Protein AF-0000000080651156 (afdb_homodimer)

Radius of gyration: 24.95 Å; Cα contacts (8 Å, |Δi|>4): 1691; chains: 2; bounding box: 53×76×58 Å

InterPro domains:
  IPR004550 L-asparaginase, type II [cd08964] (4-302)
  IPR006034 Asparaginase/glutaminase-like [PIRSF001220] (2-322)
  IPR006034 Asparaginase/glutaminase-like [PR00139] (4-15)
  IPR006034 Asparaginase/glutaminase-like [PR00139] (80-98)
  IPR006034 Asparaginase/glutaminase-like [PR00139] (255-273)
  IPR006034 Asparaginase/glutaminase-like [PS51732] (1-327)
  IPR006034 Asparaginase/glutaminase-like [PTHR11707] (9-321)
  IPR006034 Asparaginase/glutaminase-like [SM00870] (3-321)
  IPR027473 L-asparaginase, C-terminal [G3DSA:3.40.50.40] (210-325)
  IPR027474 L-asparaginase, N-terminal [PF00710] (5-188)
  IPR036152 Asparaginase/glutaminase-like superfamily [SSF53774] (3-324)
  IPR037152 L-asparaginase, N-terminal domain superfamily [G3DSA:3.40.50.1170] (2-208)
  IPR040919 Asparaginase/glutaminase, C-terminal [PF17763] (216-324)

Sequence (658 aa):
MSLISIGTLGGTIAMVEGGSGGGVVPTLTADALIAAVPQIRNYAQIKAQSLFQLPSPSLKFRHGLEVIGWAENEVKSGADGMVLTQGTDTLEEMAFLLDLLWEHPQPLVLTGAMRSPRAPGADGPANLVAAVLTAASRLSRERGVLVAMNDTIHAARWITKSHALSVQTFVSSDSGPLGYVYEETPVYINTLSRLPKIDRTQFNADVKIGFYESLLDGDAQMLRSMFESGRYDGIVVAGFGAGHVSGDEADIIERYASRIPVVVASRTYGGRTATKTYGFHGSEIDLQTKGAMLAGWLSPRKARLLLWALLAAGKNLEETRANFLLYNPMSLISIGTLGGTIAMVEGGSGGGVVPTLTADALIAAVPQIRNYAQIKAQSLFQLPSPSLKFRHGLEVIGWAENEVKSGADGMVLTQGTDTLEEMAFLLDLLWEHPQPLVLTGAMRSPRAPGADGPANLVAAVLTAASRLSRERGVLVAMNDTIHAARWITKSHALSVQTFVSSDSGPLGYVYEETPVYINTLSRLPKIDRTQFNADVKIGFYESLLDGDAQMLRSMFESGRYDGIVVAGFGAGHVSGDEADIIERYASRIPVVVASRTYGGRTATKTYGFHGSEIDLQTKGAMLAGWLSPRKARLLLWALLAAGKNLEETRANFLLYNP

Foldseek 3Di:
DAEEEEEEAFAQLQWDFDDPVTDTARDHFFVRSCVVQVCLVVQHHYHYGYLHHDAPVPDDVVSLVVVLVVQVVVVVVPGQAYEYEHHPPCQLLSQLLQLQAHDFQQEYEYEYWLHHPPDVPTQSNVQVLLRSLLRRDPVNTQQGYWYGFPFFIAHSQQWDQQDNRDSPRIFRVAQGTQFGQDPSHTDGPHGDHRFDHQDCPQFALQAAEAEEEADDVDDLVVVLCVQVVPRHQEYEYQYADLQFHDLSNLVSCLVPLVPHAYETFHQDSFFFHDQPDDDDRRHNVSSVVSNYHYQGGGHSSSLRSLLNSCVSSPDDSVRCNVRSVRSHD/DAEEEEEEAFAQLQWDFDDPVTDTARDHFFVRSCVVQVCLVVQHHYHYGYLHHDAPVPDDVVSLVVVLVVQVVVVVVPGQAYEYEHHPPCQLLSQLLQLQAHDFQQEYEYEYWLHHPPDVPTQSNVQVLLRSLLRRDPVNTQQGYWYGFPFFIAHSQQWDQQDNRDSPRIFRVAQGTQFGQDPSHTDGPDGDHRFDHQDCPQFALQAAEAEEEADDVDDLVVVLCVQVVPRHQEYEYQYAALQFHDLSNLVSCLVPLVPHAYETFHQDSFFFHDQPDDDDRRHNVSSVVSNYHYQGGGGSSSLRSLLNSCVSSPDDSVRCNVRSVRSHD

Secondary structure (DSSP, 8-state):
--EEEEEE--SGGGEEE--TTSSEEE---HHHHHHH-GGGGGTSEEEEEE-----GGG--HHHHHHHHHHHHHHHHTT-SEEEEE--GGGHHHHHHHHHHH--SSS-EEEE--SS-TTSTT--HHHHHHHHHHHHH-GGGTTS-EEEEETTEEEETTT-EE-BSS-TT-EE-TTT--SEEEETTEEEES---PPPPPPP-TT--TT--EEEEE--TT--HHHHHHHHHHS--SEEEEEESTTS---HHHHHHHHHHTTTS-EEEEE-SSB----SSSB-STTSHHHHHHTTPEE-TTS-HHHHHHHHHHHHHTT--HHHHHHHHGGG--/--EEEEEE--SGGGEEE--TTSSEEE---HHHHHHH-GGGGGTSEEEEEE-----GGG--HHHHHHHHHHHHHHHHTT-SEEEEE--GGGHHHHHHHHHHH--SSS-EEEE--SS-TTSTT--HHHHHHHHHHHHH-GGGTTS-EEEEETTEEEETTT-EE-BSS-TT-EE-TTT--SEEEETTEEEE----PPPPPPP-TT--TT--EEEEE--TT--HHHHHHHHHHS--SEEEEEESTTS---HHHHHHHHHHTTTS-EEEEE-SSB----SSSB-STTSHHHHHHTTPEE-TTS-HHHHHHHHHHHHHTT--HHHHHHHHGGG--

pLDDT: mean 94.2, std 6.29, range [57.88, 98.88]

Nearest PDB structures (foldseek):
  7c8x-assembly1_A  TM=9.292E-01  e=4.794E-34  Bacillus paralicheniformis
  7c8q-assembly1_B  TM=9.245E-01  e=1.829E-33  Bacillus paralicheniformis
  8h46-assembly1_B-2  TM=9.213E-01  e=2.077E-33  Bacillus paralicheniformis
  3nxk-assembly2_E  TM=9.253E-01  e=6.976E-33  Campylobacter jejuni subsp. jejuni NCTC 11168 = ATCC 700819
  3nxk-assembly2_G  TM=9.015E-01  e=4.758E-33  Campylobacter jejuni subsp. jejuni NCTC 11168 = ATCC 700819

Organism: NCBI:txid520456

Structure (mmCIF, N/CA/C/O backbone):
data_AF-0000000080651156-model_v1
#
loop_
_entity.id
_entity.type
_entity.pdbx_description
1 polymer L-asparaginase
#
loop_
_atom_site.group_PDB
_atom_site.id
_atom_site.type_symbol
_atom_site.label_atom_id
_atom_site.label_alt_id
_atom_site.label_comp_id
_atom_site.label_asym_id
_atom_site.label_entity_id
_atom_site.label_seq_id
_atom_site.pdbx_PDB_ins_code
_atom_site.Cartn_x
_atom_site.Cartn_y
_atom_site.Cartn_z
_atom_site.occupancy
_atom_site.B_iso_or_equiv
_atom_site.auth_seq_id
_atom_site.auth_comp_id
_atom_site.auth_asym_id
_atom_site.auth_atom_id
_atom_site.pdbx_PDB_model_num
ATOM 1 N N . MET A 1 1 ? -1.073 -28.469 -33.062 1 89 1 MET A N 1
ATOM 2 C CA . MET A 1 1 ? -1.684 -27.578 -32.094 1 89 1 MET A CA 1
ATOM 3 C C . MET A 1 1 ? -0.956 -27.656 -30.75 1 89 1 MET A C 1
ATOM 5 O O . MET A 1 1 ? -0.573 -28.734 -30.312 1 89 1 MET A O 1
ATOM 9 N N . SER A 1 2 ? -0.668 -26.5 -30.094 1 94.31 2 SER A N 1
ATOM 10 C CA . SER A 1 2 ? 0.081 -26.484 -28.844 1 94.31 2 SER A CA 1
ATOM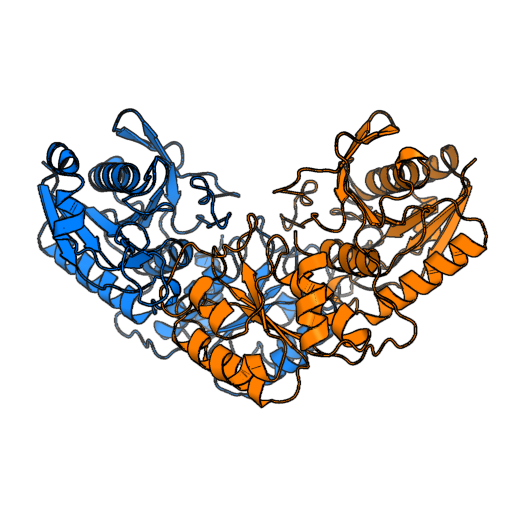 11 C C . SER A 1 2 ? -0.685 -27.172 -27.734 1 94.31 2 SER A C 1
ATOM 13 O O . SER A 1 2 ? -1.916 -27.125 -27.688 1 94.31 2 SER A O 1
ATOM 15 N N . LEU A 1 3 ? 0.022 -27.906 -26.938 1 98.06 3 LEU A N 1
ATOM 16 C CA . LEU A 1 3 ? -0.551 -28.5 -25.734 1 98.06 3 LEU A CA 1
ATOM 17 C C . LEU A 1 3 ? -0.445 -27.531 -24.562 1 98.06 3 LEU A C 1
ATOM 19 O O . LEU A 1 3 ? 0.658 -27.156 -24.156 1 98.06 3 LEU A O 1
ATOM 23 N N . ILE A 1 4 ? -1.581 -27.188 -24.031 1 98.38 4 ILE A N 1
ATOM 24 C CA . ILE A 1 4 ? -1.633 -26.266 -22.891 1 98.38 4 ILE A CA 1
ATOM 25 C C . ILE A 1 4 ? -2.236 -26.984 -21.688 1 98.38 4 ILE A C 1
ATOM 27 O O . ILE A 1 4 ? -3.326 -27.562 -21.781 1 98.38 4 ILE A O 1
ATOM 31 N N . SER A 1 5 ? -1.522 -27 -20.609 1 98.38 5 SER A N 1
ATOM 32 C CA . SER A 1 5 ? -2.023 -27.547 -19.344 1 98.38 5 SER A CA 1
ATOM 33 C C . SER A 1 5 ? -2.604 -26.453 -18.469 1 98.38 5 SER A C 1
ATOM 35 O O . SER A 1 5 ? -1.951 -25.438 -18.219 1 98.38 5 SER A O 1
ATOM 37 N N . ILE A 1 6 ? -3.826 -26.656 -17.984 1 98 6 ILE A N 1
ATOM 38 C CA . ILE A 1 6 ? -4.508 -25.688 -17.125 1 98 6 ILE A CA 1
ATOM 39 C C . ILE A 1 6 ? -4.633 -26.25 -15.711 1 98 6 ILE A C 1
ATOM 41 O O . ILE A 1 6 ? -5.16 -27.344 -15.516 1 98 6 ILE A O 1
ATOM 45 N N . GLY A 1 7 ? -4.023 -25.547 -14.75 1 97.88 7 GLY A N 1
ATOM 46 C CA . GLY A 1 7 ? -4.227 -25.828 -13.336 1 97.88 7 GLY A CA 1
ATOM 47 C C . GLY A 1 7 ? -5.105 -24.797 -12.648 1 97.88 7 GLY A C 1
ATOM 48 O O . GLY A 1 7 ? -5.004 -23.594 -12.93 1 97.88 7 GLY A O 1
ATOM 49 N N . THR A 1 8 ? -5.949 -25.266 -11.734 1 96.5 8 THR A N 1
ATOM 50 C CA . THR A 1 8 ? -6.852 -24.344 -11.047 1 96.5 8 THR A CA 1
ATOM 51 C C . THR A 1 8 ? -6.594 -24.359 -9.547 1 96.5 8 THR A C 1
ATOM 53 O O . THR A 1 8 ? -6.34 -25.406 -8.961 1 96.5 8 THR A O 1
ATOM 56 N N . LEU A 1 9 ? -6.586 -23.156 -8.938 1 95.88 9 LEU A N 1
ATOM 57 C CA . LEU A 1 9 ? -6.402 -23.031 -7.492 1 95.88 9 LEU A CA 1
ATOM 58 C C . LEU A 1 9 ? -7.676 -22.516 -6.828 1 95.88 9 LEU A C 1
ATOM 60 O O . LEU A 1 9 ? -7.766 -22.469 -5.598 1 95.88 9 LEU A O 1
ATOM 64 N N . GLY A 1 10 ? -8.672 -22.125 -7.562 1 92.25 10 GLY A N 1
ATOM 65 C CA . GLY A 1 10 ? -9.891 -21.5 -7.086 1 92.25 10 GLY A CA 1
ATOM 66 C C . GLY A 1 10 ? -10.086 -20.094 -7.629 1 92.25 10 GLY A C 1
ATOM 67 O O . GLY A 1 10 ? -9.891 -19.844 -8.82 1 92.25 10 GLY A O 1
ATOM 68 N N . GLY A 1 11 ? -10.648 -19.234 -6.699 1 85.69 11 GLY A N 1
ATOM 69 C CA . GLY A 1 11 ? -10.828 -17.844 -7.062 1 85.69 11 GLY A CA 1
ATOM 70 C C . GLY A 1 11 ? -12.188 -17.547 -7.672 1 85.69 11 GLY A C 1
ATOM 71 O O . GLY A 1 11 ? -12.961 -18.469 -7.934 1 85.69 11 GLY A O 1
ATOM 72 N N . THR A 1 12 ? -12.383 -16.281 -7.941 1 84.75 12 THR A N 1
ATOM 73 C CA . THR A 1 12 ? -13.664 -15.781 -8.445 1 84.75 12 THR A CA 1
ATOM 74 C C . THR A 1 12 ? -14.047 -16.5 -9.742 1 84.75 12 THR A C 1
ATOM 76 O O . THR A 1 12 ? -15.227 -16.781 -9.969 1 84.75 12 THR A O 1
ATOM 79 N N . ILE A 1 13 ? -13.102 -16.781 -10.547 1 85.25 13 ILE A N 1
ATOM 80 C CA . ILE A 1 13 ? -13.32 -17.406 -11.852 1 85.25 13 ILE A CA 1
ATOM 81 C C . ILE A 1 13 ? -13.969 -18.781 -11.664 1 85.25 13 ILE A C 1
ATOM 83 O O . ILE A 1 13 ? -14.609 -19.297 -12.578 1 85.25 13 ILE A O 1
ATOM 87 N N . ALA A 1 14 ? -13.836 -19.297 -10.469 1 81.81 14 ALA A N 1
ATOM 88 C CA . ALA A 1 14 ? -14.352 -20.625 -10.172 1 81.81 14 ALA A CA 1
ATOM 89 C C . ALA A 1 14 ? -15.445 -20.562 -9.109 1 81.81 14 ALA A C 1
ATOM 91 O O . ALA A 1 14 ? -15.773 -21.578 -8.484 1 81.81 14 ALA A O 1
ATOM 92 N N . MET A 1 15 ? -15.961 -19.375 -8.836 1 82.5 15 MET A N 1
ATOM 93 C CA . MET A 1 15 ? -16.875 -19.234 -7.715 1 82.5 15 MET A CA 1
ATOM 94 C C . MET A 1 15 ? -18.328 -19.312 -8.18 1 82.5 15 MET A C 1
ATOM 96 O O . MET A 1 15 ? -18.672 -18.797 -9.25 1 82.5 15 MET A O 1
ATOM 100 N N . VAL A 1 16 ? -19.141 -19.984 -7.426 1 79.25 16 VAL A N 1
ATOM 101 C CA . VAL A 1 16 ? -20.578 -20.078 -7.645 1 79.25 16 VAL A CA 1
ATOM 102 C C . VAL A 1 16 ? -21.328 -19.688 -6.371 1 79.25 16 VAL A C 1
ATOM 104 O O . VAL A 1 16 ? -20.734 -19.641 -5.289 1 79.25 16 VAL A O 1
ATOM 107 N N . GLU A 1 17 ? -22.625 -19.344 -6.621 1 77.12 17 GLU A N 1
ATOM 108 C CA . GLU A 1 17 ? -23.453 -18.969 -5.48 1 77.12 17 GLU A CA 1
ATOM 109 C C . GLU A 1 17 ? -23.562 -20.094 -4.465 1 77.12 17 GLU A C 1
ATOM 111 O O . GLU A 1 17 ? -23.656 -21.266 -4.844 1 77.12 17 GLU A O 1
ATOM 116 N N . GLY A 1 18 ? -23.344 -20.125 -3.152 1 69 18 GLY A N 1
ATOM 117 C CA . GLY A 1 18 ? -23.578 -21.312 -2.334 1 69 18 GLY A CA 1
ATOM 118 C C . GLY A 1 18 ? -23.203 -21.109 -0.876 1 69 18 GLY A C 1
ATOM 119 O O . GLY A 1 18 ? -23.438 -21.984 -0.042 1 69 18 GLY A O 1
ATOM 120 N N . GLY A 1 19 ? -22.688 -19.953 -0.387 1 58.31 19 GLY A N 1
ATOM 121 C CA . GLY A 1 19 ? -22.25 -19.984 0.997 1 58.31 19 GLY A CA 1
ATOM 122 C C . GLY A 1 19 ? -23.359 -19.734 1.989 1 58.31 19 GLY A C 1
ATOM 123 O O . GLY A 1 19 ? -24.406 -19.172 1.635 1 58.31 19 GLY A O 1
ATOM 124 N N . SER A 1 20 ? -23.562 -20.656 3.023 1 58.69 20 SER A N 1
ATOM 125 C CA . SER A 1 20 ? -24.578 -20.484 4.055 1 58.69 20 SER A CA 1
ATOM 126 C C . SER A 1 20 ? -24.812 -19.016 4.352 1 58.69 20 SER A C 1
ATOM 128 O O . SER A 1 20 ? -25.938 -18.594 4.625 1 58.69 20 SER A O 1
ATOM 130 N N . GLY A 1 21 ? -23.797 -18.203 4.266 1 6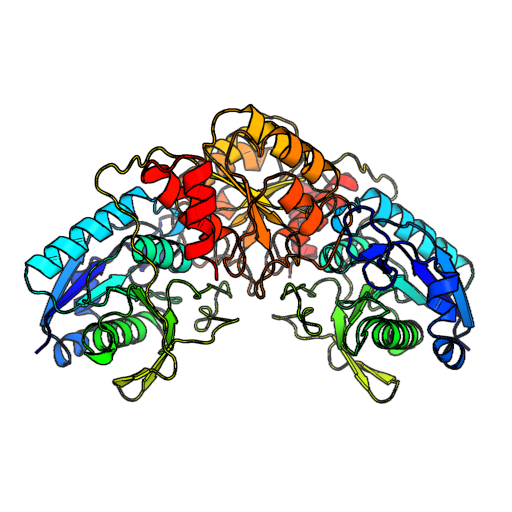1.34 21 GLY A N 1
ATOM 131 C CA . GLY A 1 21 ? -23.938 -16.797 4.641 1 61.34 21 GLY A CA 1
ATOM 132 C C . GLY A 1 21 ? -24.234 -15.891 3.463 1 61.34 21 GLY A C 1
ATOM 133 O O . GLY A 1 21 ? -24.297 -14.672 3.617 1 61.34 21 GLY A O 1
ATOM 134 N N . GLY A 1 22 ? -24.453 -16.625 2.283 1 72.69 22 GLY A N 1
ATOM 135 C CA . GLY A 1 22 ? -24.672 -15.836 1.081 1 72.69 22 GLY A CA 1
ATOM 136 C C . GLY A 1 22 ? -23.391 -15.438 0.381 1 72.69 22 GLY A C 1
ATOM 137 O O . GLY A 1 22 ? -22.297 -15.703 0.884 1 72.69 22 GLY A O 1
ATOM 138 N N . GLY A 1 23 ? -23.375 -15.094 -0.783 1 81.38 23 GLY A N 1
ATOM 139 C CA . GLY A 1 23 ? -22.234 -14.695 -1.595 1 81.38 23 GLY A CA 1
ATOM 140 C C . GLY A 1 23 ? -21.656 -15.836 -2.412 1 81.38 23 GLY A C 1
ATOM 141 O O . GLY A 1 23 ? -22.188 -16.938 -2.408 1 81.38 23 GLY A O 1
ATOM 142 N N . VAL A 1 24 ? -20.625 -15.586 -3.146 1 82.31 24 VAL A N 1
ATOM 143 C CA . VAL A 1 24 ? -20.016 -16.594 -4.008 1 82.31 24 VAL A CA 1
ATOM 144 C C . VAL A 1 24 ? -18.859 -17.266 -3.285 1 82.31 24 VAL A C 1
ATOM 146 O O . VAL A 1 24 ? -18.172 -16.625 -2.486 1 82.31 24 VAL A O 1
ATOM 149 N N . VAL A 1 25 ? -18.672 -18.562 -3.482 1 81.06 25 VAL A N 1
ATOM 150 C CA . VAL A 1 25 ? -17.594 -19.359 -2.922 1 81.06 25 VAL A CA 1
ATOM 151 C C . VAL A 1 25 ? -16.922 -20.172 -4.031 1 81.06 25 VAL A C 1
ATOM 153 O O . VAL A 1 25 ? -17.578 -20.578 -4.992 1 81.06 25 VAL A O 1
ATOM 156 N N . PRO A 1 26 ? -15.641 -20.422 -3.891 1 78.69 26 PRO A N 1
ATOM 157 C CA . PRO A 1 26 ? -14.938 -21.172 -4.938 1 78.69 26 PRO A CA 1
ATOM 158 C C . PRO A 1 26 ? -15.281 -22.656 -4.941 1 78.69 26 PRO A C 1
ATOM 160 O O . PRO A 1 26 ? -14.797 -23.406 -4.094 1 78.69 26 PRO A O 1
ATOM 163 N N . THR A 1 27 ? -16.078 -23.188 -6.055 1 80.12 27 THR A N 1
ATOM 164 C CA . THR A 1 27 ? -16.5 -24.578 -6 1 80.12 27 THR A CA 1
ATOM 165 C C . THR A 1 27 ? -16.359 -25.234 -7.371 1 80.12 27 THR A C 1
ATOM 167 O O . THR A 1 27 ? -16.422 -26.469 -7.484 1 80.12 27 THR A O 1
ATOM 170 N N . LEU A 1 28 ? -16.031 -24.438 -8.398 1 82.56 28 LEU A N 1
ATOM 171 C CA . LEU A 1 28 ? -15.938 -25.047 -9.727 1 82.56 28 LEU A CA 1
ATOM 172 C C . LEU A 1 28 ? -14.617 -25.781 -9.898 1 82.56 28 LEU A C 1
ATOM 174 O O . LEU A 1 28 ? -13.562 -25.281 -9.508 1 82.56 28 LEU A O 1
ATOM 178 N N . THR A 1 29 ? -14.695 -26.953 -10.469 1 85.88 29 THR A N 1
ATOM 179 C CA . THR A 1 29 ? -13.5 -27.719 -10.82 1 85.88 29 THR A CA 1
ATOM 180 C C . THR A 1 29 ? -12.898 -27.219 -12.125 1 85.88 29 THR A C 1
ATOM 182 O O . THR A 1 29 ? -13.516 -26.422 -12.828 1 85.88 29 THR A O 1
ATOM 185 N N . ALA A 1 30 ? -11.734 -27.734 -12.391 1 89.81 30 ALA A N 1
ATOM 186 C CA . ALA A 1 30 ? -11.07 -27.375 -13.641 1 89.81 30 ALA A CA 1
ATOM 187 C C . ALA A 1 30 ? -11.898 -27.812 -14.844 1 89.81 30 ALA A C 1
ATOM 189 O O . ALA A 1 30 ? -12.062 -27.047 -15.797 1 89.81 30 ALA A O 1
ATOM 190 N N . ASP A 1 31 ? -12.469 -28.969 -14.789 1 88.44 31 ASP A N 1
ATOM 191 C CA . ASP A 1 31 ? -13.266 -29.469 -15.898 1 88.44 31 ASP A CA 1
ATOM 192 C C . ASP A 1 31 ? -14.492 -28.594 -16.141 1 88.44 31 ASP A C 1
ATOM 194 O O . ASP A 1 31 ? -14.844 -28.312 -17.281 1 88.44 31 ASP A O 1
ATOM 198 N N . ALA A 1 32 ? -15.094 -28.188 -15.055 1 87.75 32 ALA A N 1
ATOM 199 C CA . ALA A 1 32 ? -16.266 -27.328 -15.172 1 87.75 32 ALA A CA 1
ATOM 200 C C . ALA A 1 32 ? -15.906 -25.969 -15.766 1 87.75 32 ALA A C 1
ATOM 202 O O . ALA A 1 32 ? -16.656 -25.406 -16.562 1 87.75 32 ALA A O 1
ATOM 203 N N . LEU A 1 33 ? -14.789 -25.484 -15.344 1 88 33 LEU A N 1
ATOM 204 C CA . LEU A 1 33 ? -14.305 -24.203 -15.859 1 88 33 LEU A CA 1
ATOM 205 C C . LEU A 1 33 ? -14.055 -24.281 -17.359 1 88 33 LEU A C 1
ATOM 207 O O . LEU A 1 33 ? -14.469 -23.406 -18.109 1 88 33 LEU A O 1
ATOM 211 N N . ILE A 1 34 ? -13.461 -25.344 -17.828 1 89.69 34 ILE A N 1
ATOM 212 C CA . ILE A 1 34 ? -13.141 -25.531 -19.234 1 89.69 34 ILE A CA 1
ATOM 213 C C . ILE A 1 34 ? -14.43 -25.734 -20.031 1 89.69 34 ILE A C 1
ATOM 215 O O . ILE A 1 34 ? -14.57 -25.203 -21.141 1 89.69 34 ILE A O 1
ATOM 219 N N . ALA A 1 35 ? -15.312 -26.453 -19.438 1 89 35 ALA A N 1
ATOM 220 C CA . ALA A 1 35 ? -16.594 -26.703 -20.109 1 89 35 ALA A CA 1
ATOM 221 C C . ALA A 1 35 ? -17.359 -25.406 -20.328 1 89 35 ALA A C 1
ATOM 223 O O . ALA A 1 35 ? -18.109 -25.281 -21.297 1 89 35 ALA A O 1
ATOM 224 N N . ALA A 1 36 ? -17.078 -24.5 -19.453 1 87.06 36 ALA A N 1
ATOM 225 C CA . ALA A 1 36 ? -17.797 -23.234 -19.531 1 87.06 36 ALA A CA 1
ATOM 226 C C . ALA A 1 36 ? -17.203 -22.328 -20.609 1 87.06 36 ALA A C 1
ATOM 228 O O . ALA A 1 36 ? -17.812 -21.344 -21.016 1 87.06 36 ALA A O 1
ATOM 229 N N . VAL A 1 37 ? -16.016 -22.641 -21.031 1 92.38 37 VAL A N 1
ATOM 230 C CA . VAL A 1 37 ? -15.344 -21.844 -22.062 1 92.38 37 VAL A CA 1
ATOM 231 C C . VAL A 1 37 ? -14.805 -22.766 -23.156 1 92.38 37 VAL A C 1
ATOM 233 O O . VAL A 1 37 ? -13.602 -22.797 -23.422 1 92.38 37 VAL A O 1
ATOM 236 N N . PRO A 1 38 ? -15.602 -23.438 -23.875 1 89.69 38 PRO A N 1
ATOM 237 C CA . PRO A 1 38 ? -15.156 -24.453 -24.844 1 89.69 38 PRO A CA 1
ATOM 238 C C . PRO A 1 38 ? -14.328 -23.875 -25.984 1 89.69 38 PRO A C 1
ATOM 240 O O . PRO A 1 38 ? -13.57 -24.594 -26.625 1 89.69 38 PRO A O 1
ATOM 243 N N . GLN A 1 39 ? -14.445 -22.594 -26.203 1 90.69 39 GLN A N 1
ATOM 244 C CA . GLN A 1 39 ? -13.758 -21.938 -27.297 1 90.69 39 GLN A CA 1
ATOM 245 C C . GLN A 1 39 ? -12.242 -22.078 -27.172 1 90.69 39 GLN A C 1
ATOM 247 O O . GLN A 1 39 ? -11.516 -21.984 -28.172 1 90.69 39 GLN A O 1
ATOM 252 N N . ILE A 1 40 ? -11.805 -22.406 -25.953 1 93 40 ILE A N 1
ATOM 253 C CA . ILE A 1 40 ? -10.359 -22.484 -25.781 1 93 40 ILE A CA 1
ATOM 254 C C . ILE A 1 40 ? -9.805 -23.672 -26.547 1 93 40 ILE A C 1
ATOM 256 O O . ILE A 1 40 ? -8.625 -23.703 -26.906 1 93 40 ILE A O 1
ATOM 260 N N . ARG A 1 41 ? -10.57 -24.641 -26.906 1 93.19 41 ARG A N 1
ATOM 261 C CA . ARG A 1 41 ? -10.141 -25.844 -27.625 1 93.19 41 ARG A CA 1
ATOM 262 C C . ARG A 1 41 ? -9.898 -25.547 -29.094 1 93.19 41 ARG A C 1
ATOM 264 O O . ARG A 1 41 ? -9.273 -26.344 -29.797 1 93.19 41 ARG A O 1
ATOM 271 N N . ASN A 1 42 ? -10.375 -24.391 -29.531 1 92.81 42 ASN A N 1
ATOM 272 C CA . ASN A 1 42 ? -10.086 -23.938 -30.906 1 92.81 42 ASN A CA 1
ATOM 273 C C . ASN A 1 42 ? -8.641 -23.469 -31.047 1 92.81 42 ASN A C 1
ATOM 275 O O . ASN A 1 42 ? -8.117 -23.375 -32.156 1 92.81 42 ASN A O 1
ATOM 279 N N . TYR A 1 43 ? -8.016 -23.25 -29.891 1 93.06 43 TYR A N 1
ATOM 280 C CA . TYR A 1 43 ? -6.719 -22.578 -29.953 1 93.06 43 TYR A CA 1
ATOM 281 C C . TYR A 1 43 ? -5.598 -23.516 -29.516 1 93.06 43 TYR A C 1
ATOM 283 O O . TYR A 1 43 ? -4.434 -23.297 -29.844 1 93.06 43 TYR A O 1
ATOM 291 N N . ALA A 1 44 ? -5.988 -24.547 -28.75 1 95.94 44 ALA A N 1
ATOM 292 C CA . ALA A 1 44 ? -4.965 -25.438 -28.188 1 95.94 44 ALA A CA 1
ATOM 293 C C . ALA A 1 44 ? -5.574 -26.766 -27.734 1 95.94 44 ALA A C 1
ATOM 295 O O . ALA A 1 44 ? -6.789 -26.859 -27.531 1 95.94 44 ALA A O 1
ATOM 296 N N . GLN A 1 45 ? -4.73 -27.812 -27.703 1 97.06 45 GLN A N 1
ATOM 297 C CA . GLN A 1 45 ? -5.082 -29 -26.922 1 97.06 45 GLN A CA 1
ATOM 298 C C . GLN A 1 45 ? -5.004 -28.719 -25.422 1 97.06 45 GLN A C 1
ATOM 300 O O . GLN A 1 45 ? -3.992 -28.219 -24.938 1 97.06 45 GLN A O 1
ATOM 305 N N . ILE A 1 46 ? -6.066 -29.078 -24.766 1 97.06 46 ILE A N 1
ATOM 306 C CA . ILE A 1 46 ? -6.16 -28.656 -23.375 1 97.06 46 ILE A CA 1
ATOM 307 C C . ILE A 1 46 ? -6.117 -29.875 -22.453 1 97.06 46 ILE A C 1
ATOM 309 O O . ILE A 1 46 ? -6.832 -30.844 -22.688 1 97.06 46 ILE A O 1
ATOM 313 N N . LYS A 1 47 ? -5.273 -29.844 -21.5 1 96.31 47 LYS A N 1
ATOM 314 C CA . LYS A 1 47 ? -5.281 -30.703 -20.312 1 96.31 47 LYS A CA 1
ATOM 315 C C . LYS A 1 47 ? -5.57 -29.875 -19.047 1 96.31 47 LYS A C 1
ATOM 317 O O . LYS A 1 47 ? -4.961 -28.828 -18.828 1 96.31 47 LYS A O 1
ATOM 322 N N . ALA A 1 48 ? -6.516 -30.344 -18.281 1 95.44 48 ALA A N 1
ATOM 323 C CA . ALA A 1 48 ? -6.914 -29.562 -17.109 1 95.44 48 ALA A CA 1
ATOM 324 C C . ALA A 1 48 ? -6.789 -30.375 -15.828 1 95.44 48 ALA A C 1
ATOM 326 O O . ALA A 1 48 ? -7.02 -31.594 -15.836 1 95.44 48 ALA A O 1
ATOM 327 N N . GLN A 1 49 ? -6.402 -29.75 -14.75 1 96.38 49 GLN A N 1
ATOM 328 C CA . GLN A 1 49 ? -6.301 -30.375 -13.438 1 96.38 49 GLN A CA 1
ATOM 329 C C . GLN A 1 49 ? -6.66 -29.391 -12.328 1 96.38 49 GLN A C 1
ATOM 331 O O . GLN A 1 49 ? -6.203 -28.25 -12.336 1 96.38 49 GLN A O 1
ATOM 336 N N . SER A 1 50 ? -7.512 -29.812 -11.398 1 96.25 50 SER A N 1
ATOM 337 C CA . SER A 1 50 ? -7.762 -29.047 -10.18 1 96.25 50 SER A CA 1
ATOM 338 C C . SER A 1 50 ? -6.676 -29.297 -9.141 1 96.25 50 SER A C 1
ATOM 340 O O . SER A 1 50 ? -6.578 -30.406 -8.594 1 96.25 50 SER A O 1
ATOM 342 N N . LEU A 1 51 ? -5.895 -28.281 -8.898 1 96.94 51 LEU A N 1
ATOM 343 C CA . LEU A 1 51 ? -4.809 -28.453 -7.938 1 96.94 51 LEU A CA 1
ATOM 344 C C . LEU A 1 51 ? -5.293 -28.172 -6.52 1 96.94 51 LEU A C 1
ATOM 346 O O . LEU A 1 51 ? -5.027 -28.953 -5.602 1 96.94 51 LEU A O 1
ATOM 350 N N . PHE A 1 52 ? -5.953 -27 -6.367 1 93.75 52 PHE A N 1
ATOM 351 C CA . PHE A 1 52 ? -6.562 -26.594 -5.105 1 93.75 52 PHE A CA 1
ATOM 352 C C . PHE A 1 52 ? -7.906 -25.922 -5.348 1 93.75 52 PHE A C 1
ATOM 354 O O . PHE A 1 52 ? -8.266 -25.641 -6.492 1 93.75 52 PHE A O 1
ATOM 361 N N . GLN A 1 53 ? -8.672 -25.797 -4.34 1 91.75 53 GLN A N 1
ATOM 362 C CA . GLN A 1 53 ? -9.93 -25.062 -4.332 1 91.75 53 GLN A CA 1
ATOM 363 C C . GLN A 1 53 ? -10.039 -24.172 -3.096 1 91.75 53 GLN A C 1
ATOM 365 O O . GLN A 1 53 ? -10.883 -24.391 -2.23 1 91.75 53 GLN A O 1
ATOM 370 N N . LEU A 1 54 ? -9.203 -23.141 -3.148 1 93.56 54 LEU A N 1
ATOM 371 C CA . LEU A 1 54 ? -9.078 -22.266 -1.984 1 93.56 54 LEU A CA 1
ATOM 372 C C . LEU A 1 54 ? -9.312 -20.812 -2.365 1 93.56 54 LEU A C 1
ATOM 374 O O . LEU A 1 54 ? -8.953 -20.391 -3.465 1 93.56 54 LEU A O 1
ATOM 378 N N . PRO A 1 55 ? -9.945 -20.047 -1.424 1 94.06 55 PRO A N 1
ATOM 379 C CA . PRO A 1 55 ? -9.82 -18.609 -1.608 1 94.06 55 PRO A CA 1
ATOM 380 C C . PRO A 1 55 ? -8.367 -18.141 -1.626 1 94.06 55 PRO A C 1
ATOM 382 O O . PRO A 1 55 ? -7.539 -18.641 -0.868 1 94.06 55 PRO A O 1
ATOM 385 N N . SER A 1 56 ? -8.055 -17.25 -2.557 1 96.12 56 SER A N 1
ATOM 386 C CA . SER A 1 56 ? -6.66 -16.875 -2.76 1 96.12 56 SER A CA 1
ATOM 387 C C . SER A 1 56 ? -6.059 -16.281 -1.487 1 96.12 56 SER A C 1
ATOM 389 O O . SER A 1 56 ? -4.859 -16.422 -1.238 1 96.12 56 SER A O 1
ATOM 391 N N . PRO A 1 57 ? -6.84 -15.57 -0.579 1 96.88 57 PRO A N 1
ATOM 392 C CA . PRO A 1 57 ? -6.25 -15.094 0.674 1 96.88 57 PRO A CA 1
ATOM 393 C C . PRO A 1 57 ? -5.719 -16.234 1.547 1 96.88 57 PRO A C 1
ATOM 395 O O . PRO A 1 57 ? -4.93 -15.992 2.465 1 96.88 57 PRO A O 1
ATOM 398 N N . SER A 1 58 ? -6.133 -17.438 1.307 1 96.81 58 SER A N 1
ATOM 399 C CA . SER A 1 58 ? -5.73 -18.562 2.148 1 96.81 58 SER A CA 1
ATOM 400 C C . SER A 1 58 ? -4.668 -19.406 1.465 1 96.81 58 SER A C 1
ATOM 402 O O . SER A 1 58 ? -4.293 -20.469 1.973 1 96.81 58 SER A O 1
ATOM 404 N N . LEU A 1 59 ? -4.188 -19 0.303 1 97.44 59 LEU A N 1
ATOM 405 C CA . LEU A 1 59 ? -3.062 -19.672 -0.342 1 97.44 59 LEU A CA 1
ATOM 406 C C . LEU A 1 59 ? -1.774 -19.438 0.44 1 97.44 59 LEU A C 1
ATOM 408 O O . LEU A 1 59 ? -1.614 -18.406 1.093 1 97.44 59 LEU A O 1
ATOM 412 N N . LYS A 1 60 ? -0.878 -20.422 0.381 1 97.5 60 LYS A N 1
ATOM 413 C CA . LYS A 1 60 ? 0.398 -20.422 1.091 1 97.5 60 LYS A CA 1
ATOM 414 C C . LYS A 1 60 ? 1.562 -20.656 0.132 1 97.5 60 LYS A C 1
ATOM 416 O O . LYS A 1 60 ? 1.354 -21.016 -1.026 1 97.5 60 LYS A O 1
ATOM 421 N N . PHE A 1 61 ? 2.803 -20.422 0.648 1 97.31 61 PHE A N 1
ATOM 422 C CA . PHE A 1 61 ? 3.996 -20.656 -0.161 1 97.31 61 PHE A CA 1
ATOM 423 C C . PHE A 1 61 ? 4.082 -22.109 -0.605 1 97.31 61 PHE A C 1
ATOM 425 O O . PHE A 1 61 ? 4.52 -22.391 -1.722 1 97.31 61 PHE A O 1
ATOM 432 N N . ARG A 1 62 ? 3.613 -22.984 0.252 1 96.38 62 ARG A N 1
ATOM 433 C CA . ARG A 1 62 ? 3.654 -24.406 -0.093 1 96.38 62 ARG A CA 1
ATOM 434 C C . ARG A 1 62 ? 2.818 -24.688 -1.335 1 96.38 62 ARG A C 1
ATOM 436 O O . ARG A 1 62 ? 3.162 -25.562 -2.135 1 96.38 62 ARG A O 1
ATOM 443 N N . HIS A 1 63 ? 1.699 -24.047 -1.46 1 97.5 63 HIS A N 1
ATOM 444 C CA . HIS A 1 63 ? 0.882 -24.219 -2.656 1 97.5 63 HIS A CA 1
ATOM 445 C C . HIS A 1 63 ? 1.643 -23.781 -3.908 1 97.5 63 HIS A C 1
ATOM 447 O O . HIS A 1 63 ? 1.516 -24.406 -4.961 1 97.5 63 HIS A O 1
ATOM 453 N N . GLY A 1 64 ? 2.434 -22.641 -3.803 1 97.69 64 GLY A N 1
ATOM 454 C CA . GLY A 1 64 ? 3.273 -22.219 -4.91 1 97.69 64 GLY A CA 1
ATOM 455 C C . GLY A 1 64 ? 4.32 -23.25 -5.293 1 97.69 64 GLY A C 1
ATOM 456 O O . GLY A 1 64 ? 4.547 -23.5 -6.477 1 97.69 64 GLY A O 1
ATOM 457 N N . LEU A 1 65 ? 4.883 -23.859 -4.289 1 97.06 65 LEU A N 1
ATOM 458 C CA . LEU A 1 65 ? 5.879 -24.891 -4.543 1 97.06 65 LEU A CA 1
ATOM 459 C C . LEU A 1 65 ? 5.25 -26.094 -5.234 1 97.06 65 LEU A C 1
ATOM 461 O O . LEU A 1 65 ? 5.852 -26.688 -6.141 1 97.06 65 LEU A O 1
ATOM 465 N N . GLU A 1 66 ? 4.055 -26.422 -4.801 1 97.62 66 GLU A N 1
ATOM 466 C CA . GLU A 1 66 ? 3.336 -27.531 -5.438 1 97.62 66 GLU A CA 1
ATOM 467 C C . GLU A 1 66 ? 2.977 -27.188 -6.883 1 97.62 66 GLU A C 1
ATOM 469 O O . GLU A 1 66 ? 3.014 -28.062 -7.758 1 97.62 66 GLU A O 1
ATOM 474 N N . VAL A 1 67 ? 2.621 -25.969 -7.121 1 98.19 67 VAL A N 1
ATOM 475 C CA . VAL A 1 67 ? 2.318 -25.516 -8.477 1 98.19 67 VAL A CA 1
ATOM 476 C C . VAL A 1 67 ? 3.557 -25.656 -9.352 1 98.19 67 VAL A C 1
ATOM 478 O O . VAL A 1 67 ? 3.463 -26.094 -10.508 1 98.19 67 VAL A O 1
ATOM 481 N N . ILE A 1 68 ? 4.742 -25.25 -8.844 1 97.5 68 ILE A N 1
ATOM 482 C CA . ILE A 1 68 ? 5.988 -25.375 -9.594 1 97.5 68 ILE A CA 1
ATOM 483 C C . ILE A 1 68 ? 6.227 -26.844 -9.961 1 97.5 68 ILE A C 1
ATOM 485 O O . ILE A 1 68 ? 6.57 -27.141 -11.109 1 97.5 68 ILE A O 1
ATOM 489 N N . GLY A 1 69 ? 6.047 -27.734 -8.969 1 97.25 69 GLY A N 1
ATOM 490 C CA . GLY A 1 69 ? 6.191 -29.156 -9.242 1 97.25 69 GLY A CA 1
ATOM 491 C C . GLY A 1 69 ? 5.242 -29.672 -10.312 1 97.25 69 GLY A C 1
ATOM 492 O O . GLY A 1 69 ? 5.652 -30.391 -11.219 1 97.25 69 GLY A O 1
ATOM 493 N N . TRP A 1 70 ? 3.996 -29.266 -10.203 1 98.12 70 TRP A N 1
ATOM 494 C CA . TRP A 1 70 ? 2.994 -29.641 -11.203 1 98.12 70 TRP A CA 1
ATOM 495 C C . TRP A 1 70 ? 3.398 -29.141 -12.586 1 98.12 70 TRP A C 1
ATOM 497 O O . TRP A 1 70 ? 3.387 -29.922 -13.555 1 98.12 70 TRP A O 1
ATOM 507 N N . ALA A 1 71 ? 3.758 -27.875 -12.695 1 98.5 71 ALA A N 1
ATOM 508 C CA . ALA A 1 71 ? 4.094 -27.266 -13.977 1 98.5 71 ALA A CA 1
ATOM 509 C C . ALA A 1 71 ? 5.309 -27.938 -14.602 1 98.5 71 ALA A C 1
ATOM 511 O O . ALA A 1 71 ? 5.348 -28.156 -15.82 1 98.5 71 ALA A O 1
ATOM 512 N N . GLU A 1 72 ? 6.273 -28.266 -13.797 1 97.75 72 GLU A N 1
ATOM 513 C CA . GLU A 1 72 ? 7.457 -28.969 -14.289 1 97.75 72 GLU A CA 1
ATOM 514 C C . GLU A 1 72 ? 7.098 -30.344 -14.852 1 97.75 72 GLU A C 1
ATOM 516 O O . GLU A 1 72 ? 7.633 -30.75 -15.883 1 97.75 72 GLU A O 1
ATOM 521 N N . ASN A 1 73 ? 6.238 -31.016 -14.133 1 98.38 73 ASN A N 1
ATOM 522 C CA . ASN A 1 73 ? 5.777 -32.312 -14.617 1 98.38 73 ASN A CA 1
ATOM 523 C C . ASN A 1 73 ? 5.043 -32.188 -15.945 1 98.38 73 ASN A C 1
ATOM 525 O O . ASN A 1 73 ? 5.16 -33.062 -16.812 1 98.38 73 ASN A O 1
ATOM 529 N N . GLU A 1 74 ? 4.266 -31.141 -16.078 1 98.5 74 GLU A N 1
ATOM 530 C CA . GLU A 1 74 ? 3.561 -30.906 -17.328 1 98.5 74 GLU A CA 1
ATOM 531 C C . GLU A 1 74 ? 4.539 -30.641 -18.469 1 98.5 74 GLU A C 1
ATOM 533 O O . GLU A 1 74 ? 4.34 -31.109 -19.594 1 98.5 74 GLU A O 1
ATOM 538 N N . VAL A 1 75 ? 5.574 -29.875 -18.219 1 98.25 75 VAL A N 1
ATOM 539 C CA . VAL A 1 75 ? 6.609 -29.641 -19.219 1 98.25 75 VAL A CA 1
ATOM 540 C C . VAL A 1 75 ? 7.238 -30.969 -19.641 1 98.25 75 VAL A C 1
ATOM 542 O O . VAL A 1 75 ? 7.398 -31.234 -20.828 1 98.25 75 VAL A O 1
ATOM 545 N N . LYS A 1 76 ? 7.539 -31.797 -18.672 1 98 76 LYS A N 1
ATOM 546 C CA . LYS A 1 76 ? 8.133 -33.094 -18.938 1 98 76 LYS A CA 1
ATOM 547 C C . LYS A 1 76 ? 7.203 -33.969 -19.797 1 98 76 LYS A C 1
ATOM 549 O O . LYS A 1 76 ? 7.66 -34.75 -20.609 1 98 76 LYS A O 1
ATOM 554 N N . SER A 1 77 ? 5.957 -33.688 -19.594 1 97.81 77 SER A N 1
ATOM 555 C CA . SER A 1 77 ? 4.949 -34.469 -20.297 1 97.81 77 SER A CA 1
ATOM 556 C C . SER A 1 77 ? 4.633 -33.875 -21.656 1 97.81 77 SER A C 1
ATOM 558 O O . SER A 1 77 ? 3.711 -34.312 -22.344 1 97.81 77 SER A O 1
ATOM 560 N N . GLY A 1 78 ? 5.312 -32.75 -22 1 97.88 78 GLY A N 1
ATOM 561 C CA . GLY A 1 78 ? 5.246 -32.281 -23.375 1 97.88 78 GLY A CA 1
ATOM 562 C C . GLY A 1 78 ? 4.422 -31.016 -23.516 1 97.88 78 GLY A C 1
ATOM 563 O O . GLY A 1 78 ? 4.172 -30.547 -24.625 1 97.88 78 GLY A O 1
ATOM 564 N N . ALA A 1 79 ? 3.977 -30.422 -22.422 1 98.5 79 ALA A N 1
ATOM 565 C CA . ALA A 1 79 ? 3.199 -29.188 -22.5 1 98.5 79 ALA A CA 1
ATOM 566 C C . ALA A 1 79 ? 4.039 -28.047 -23.078 1 98.5 79 ALA A C 1
ATOM 568 O O . ALA A 1 79 ? 5.215 -27.906 -22.734 1 98.5 79 ALA A O 1
ATOM 569 N N . ASP A 1 80 ? 3.398 -27.234 -23.953 1 98.38 80 ASP A N 1
ATOM 570 C CA . ASP A 1 80 ? 4.051 -26.078 -24.547 1 98.38 80 ASP A CA 1
ATOM 571 C C . ASP A 1 80 ? 3.885 -24.844 -23.656 1 98.38 80 ASP A C 1
ATOM 573 O O . ASP A 1 80 ? 4.621 -23.859 -23.812 1 98.38 80 ASP A O 1
ATOM 577 N N . GLY A 1 81 ? 2.98 -24.844 -22.797 1 98.5 81 GLY A N 1
ATOM 578 C CA . GLY A 1 81 ? 2.666 -23.766 -21.859 1 98.5 81 GLY A CA 1
ATOM 579 C C . GLY A 1 81 ? 1.698 -24.203 -20.781 1 98.5 81 GLY A C 1
ATOM 580 O O . GLY A 1 81 ? 1.038 -25.234 -20.891 1 98.5 81 GLY A O 1
ATOM 581 N N . MET A 1 82 ? 1.649 -23.484 -19.734 1 98.75 82 MET A N 1
ATOM 582 C CA . MET A 1 82 ? 0.748 -23.719 -18.609 1 98.75 82 MET A CA 1
ATOM 583 C C . MET A 1 82 ? -0.088 -22.484 -18.312 1 98.75 82 MET A C 1
ATOM 585 O O . MET A 1 82 ? 0.385 -21.359 -18.469 1 98.75 82 MET A O 1
ATOM 589 N N . VAL A 1 83 ? -1.306 -22.688 -17.906 1 98.69 83 VAL A N 1
ATOM 590 C CA . VAL A 1 83 ? -2.191 -21.656 -17.375 1 98.69 83 VAL A CA 1
ATOM 591 C C . VAL A 1 83 ? -2.621 -22 -15.961 1 98.69 83 VAL A C 1
ATOM 593 O O . VAL A 1 83 ? -2.988 -23.141 -15.68 1 98.69 83 VAL A O 1
ATOM 596 N N . LEU A 1 84 ? -2.463 -21.109 -15.109 1 98.56 84 LEU A N 1
ATOM 597 C CA . LEU A 1 84 ? -2.916 -21.25 -13.734 1 98.56 84 LEU A CA 1
ATOM 598 C C . LEU A 1 84 ? -4.023 -20.25 -13.422 1 98.56 84 LEU A C 1
ATOM 600 O O . LEU A 1 84 ? -3.867 -19.047 -13.656 1 98.56 84 LEU A O 1
ATOM 604 N N . THR A 1 85 ? -5.156 -20.719 -12.922 1 97.56 85 THR A N 1
ATOM 605 C CA . THR A 1 85 ? -6.223 -19.812 -12.492 1 97.56 85 THR A CA 1
ATOM 606 C C . THR A 1 85 ? -6.266 -19.719 -10.969 1 97.56 85 THR A C 1
ATOM 608 O O . THR A 1 85 ? -6.082 -20.719 -10.273 1 97.56 85 THR A O 1
ATOM 611 N N . GLN A 1 86 ? -6.469 -18.578 -10.438 1 96.81 86 GLN A N 1
ATOM 612 C CA . GLN A 1 86 ? -6.625 -18.359 -9 1 96.81 86 GLN A CA 1
ATOM 613 C C . GLN A 1 86 ? -7.348 -17.047 -8.711 1 96.81 86 GLN A C 1
ATOM 615 O O . GLN A 1 86 ? -7.723 -16.328 -9.641 1 96.81 86 GLN A O 1
ATOM 620 N N . GLY A 1 87 ? -7.605 -16.812 -7.395 1 96.44 87 GLY A N 1
ATOM 621 C CA . GLY A 1 87 ? -8.164 -15.539 -6.984 1 96.44 87 GLY A CA 1
ATOM 622 C C . GLY A 1 87 ? -7.203 -14.375 -7.172 1 96.44 87 GLY A C 1
ATOM 623 O O . GLY A 1 87 ? -5.984 -14.555 -7.066 1 96.44 87 GLY A O 1
ATOM 624 N N . THR A 1 88 ? -7.812 -13.18 -7.324 1 97.5 88 THR A N 1
ATOM 625 C CA . THR A 1 88 ? -7.004 -12.031 -7.719 1 97.5 88 THR A CA 1
ATOM 626 C C . THR A 1 88 ? -6.344 -11.398 -6.5 1 97.5 88 THR A C 1
ATOM 628 O O . THR A 1 88 ? -5.395 -10.617 -6.637 1 97.5 88 THR A O 1
ATOM 631 N N . ASP A 1 89 ? -6.719 -11.742 -5.301 1 97.69 89 ASP A N 1
ATOM 632 C CA . ASP A 1 89 ? -6.23 -11.109 -4.078 1 97.69 89 ASP A CA 1
ATOM 633 C C . ASP A 1 89 ? -4.723 -11.312 -3.918 1 97.69 89 ASP A C 1
ATOM 635 O O . ASP A 1 89 ? -4.023 -10.43 -3.422 1 97.69 89 ASP A O 1
ATOM 639 N N . THR A 1 90 ? -4.215 -12.484 -4.289 1 98.44 90 THR A N 1
ATOM 640 C CA . THR A 1 90 ? -2.807 -12.789 -4.078 1 98.44 90 THR A CA 1
ATOM 641 C C . THR A 1 90 ? -2.105 -13.062 -5.406 1 98.44 90 THR A C 1
ATOM 643 O O . THR A 1 90 ? -0.996 -13.594 -5.434 1 98.44 90 THR A O 1
ATOM 646 N N . LEU A 1 91 ? -2.789 -12.727 -6.5 1 98.62 91 LEU A N 1
ATOM 647 C CA . LEU A 1 91 ? -2.305 -13.109 -7.824 1 98.62 91 LEU A CA 1
ATOM 648 C C . LEU A 1 91 ? -0.942 -12.477 -8.102 1 98.62 91 LEU A C 1
ATOM 650 O O . LEU A 1 91 ? -0.048 -13.141 -8.633 1 98.62 91 LEU A O 1
ATOM 654 N N . GLU A 1 92 ? -0.749 -11.18 -7.719 1 98.44 92 GLU A N 1
ATOM 655 C CA . GLU A 1 92 ? 0.526 -10.523 -7.988 1 98.44 92 GLU A CA 1
ATOM 656 C C . GLU A 1 92 ? 1.659 -11.172 -7.195 1 98.44 92 GLU A C 1
ATOM 658 O O . GLU A 1 92 ? 2.775 -11.312 -7.703 1 98.44 92 GLU A O 1
ATOM 663 N N . GLU A 1 93 ? 1.395 -11.594 -5.996 1 98.75 93 GLU A N 1
ATOM 664 C CA . GLU A 1 93 ? 2.41 -12.219 -5.156 1 98.75 93 GLU A CA 1
ATOM 665 C C . GLU A 1 93 ? 2.725 -13.633 -5.633 1 98.75 93 GLU A C 1
ATOM 667 O O . GLU A 1 93 ? 3.893 -14.016 -5.738 1 98.75 93 GLU A O 1
ATOM 672 N N . MET A 1 94 ? 1.66 -14.391 -5.945 1 98.75 94 MET A N 1
ATOM 673 C CA . MET A 1 94 ? 1.864 -15.75 -6.434 1 98.75 94 MET A CA 1
ATOM 674 C C . MET A 1 94 ? 2.635 -15.742 -7.746 1 98.75 94 MET A C 1
ATOM 676 O O . MET A 1 94 ? 3.559 -16.547 -7.934 1 98.75 94 MET A O 1
ATOM 680 N N . ALA A 1 95 ? 2.293 -14.836 -8.648 1 98.62 95 ALA A N 1
ATOM 681 C CA . ALA A 1 95 ? 2.98 -14.734 -9.93 1 98.62 95 ALA A CA 1
ATOM 682 C C . ALA A 1 95 ? 4.473 -14.484 -9.734 1 98.62 95 ALA A C 1
ATOM 684 O O . ALA A 1 95 ? 5.305 -15.141 -10.367 1 98.62 95 ALA A O 1
ATOM 685 N N . PHE A 1 96 ? 4.828 -13.578 -8.883 1 97.88 96 PHE A N 1
ATOM 686 C CA . PHE A 1 96 ? 6.23 -13.242 -8.672 1 97.88 96 PHE A CA 1
ATOM 687 C C . PHE A 1 96 ? 6.965 -14.391 -7.992 1 97.88 96 PHE A C 1
ATOM 689 O O . PHE A 1 96 ? 8.102 -14.703 -8.352 1 97.88 96 PHE A O 1
ATOM 696 N N . LEU A 1 97 ? 6.328 -15.008 -6.969 1 97.62 97 LEU A N 1
ATOM 697 C CA . LEU A 1 97 ? 6.926 -16.172 -6.32 1 97.62 97 LEU A CA 1
ATOM 698 C C . LEU A 1 97 ? 7.27 -17.25 -7.344 1 97.62 97 LEU A C 1
ATOM 700 O O . LEU A 1 97 ? 8.391 -17.766 -7.355 1 97.62 97 LEU A O 1
ATOM 704 N N . LEU A 1 98 ? 6.324 -17.578 -8.211 1 97.94 98 LEU A N 1
ATOM 705 C CA . LEU A 1 98 ? 6.535 -18.578 -9.242 1 97.94 98 LEU A CA 1
ATOM 706 C C . LEU A 1 98 ? 7.629 -18.156 -10.211 1 97.94 98 LEU A C 1
ATOM 708 O O . LEU A 1 98 ? 8.43 -18.969 -10.664 1 97.94 98 LEU A O 1
ATOM 712 N N . ASP A 1 99 ? 7.668 -16.875 -10.531 1 96.94 99 ASP A N 1
ATOM 713 C CA . ASP A 1 99 ? 8.656 -16.359 -11.477 1 96.94 99 ASP A CA 1
ATOM 714 C C . ASP A 1 99 ? 10.07 -16.531 -10.93 1 96.94 99 ASP A C 1
ATOM 716 O O . ASP A 1 99 ? 11.016 -16.781 -11.688 1 96.94 99 ASP A O 1
ATOM 720 N N . LEU A 1 100 ? 10.219 -16.359 -9.625 1 95.88 100 LEU A N 1
ATOM 721 C CA . LEU A 1 100 ? 11.523 -16.516 -8.984 1 95.88 100 LEU A CA 1
ATOM 722 C C . LEU A 1 100 ? 12.016 -17.953 -9.125 1 95.88 100 LEU A C 1
ATOM 724 O O . LEU A 1 100 ? 13.219 -18.203 -9.062 1 95.88 100 LEU A O 1
ATOM 728 N N . LEU A 1 101 ? 11.062 -18.906 -9.328 1 96.12 101 LEU A N 1
ATOM 729 C CA . LEU A 1 101 ? 11.406 -20.312 -9.203 1 96.12 101 LEU A CA 1
ATOM 730 C C . LEU A 1 101 ? 11.297 -21.016 -10.555 1 96.12 101 LEU A C 1
ATOM 732 O O . LEU A 1 101 ? 11.797 -22.125 -10.719 1 96.12 101 LEU A O 1
ATOM 736 N N . TRP A 1 102 ? 10.609 -20.422 -11.492 1 96.38 102 TRP A N 1
ATOM 737 C CA . TRP A 1 102 ? 10.328 -21.062 -12.773 1 96.38 102 TRP A CA 1
ATOM 738 C C . TRP A 1 102 ? 11.531 -20.938 -13.711 1 96.38 102 TRP A C 1
ATOM 740 O O . TRP A 1 102 ? 11.938 -19.844 -14.078 1 96.38 102 TRP A O 1
ATOM 750 N N . GLU A 1 103 ? 12.062 -22.047 -14.164 1 93.62 103 GLU A N 1
ATOM 751 C CA . GLU A 1 103 ? 13.32 -22.031 -14.898 1 93.62 103 GLU A CA 1
ATOM 752 C C . GLU A 1 103 ? 13.133 -22.469 -16.344 1 93.62 103 GLU A C 1
ATOM 754 O O . GLU A 1 103 ? 14.086 -22.5 -17.125 1 93.62 103 GLU A O 1
ATOM 759 N N . HIS A 1 104 ? 11.977 -22.797 -16.812 1 96.38 104 HIS A N 1
ATOM 760 C CA . HIS A 1 104 ? 11.742 -23.406 -18.109 1 96.38 104 HIS A CA 1
ATOM 761 C C . HIS A 1 104 ? 11.406 -22.359 -19.156 1 96.38 104 HIS A C 1
ATOM 763 O O . HIS A 1 104 ? 10.898 -21.281 -18.828 1 96.38 104 HIS A O 1
ATOM 769 N N . PRO A 1 105 ? 11.695 -22.672 -20.406 1 96.88 105 PRO A N 1
ATOM 770 C CA . PRO A 1 105 ? 11.359 -21.734 -21.484 1 96.88 105 PRO A CA 1
ATOM 771 C C . PRO A 1 105 ? 9.852 -21.609 -21.719 1 96.88 105 PRO A C 1
ATOM 773 O O . PRO A 1 105 ? 9.375 -20.594 -22.203 1 96.88 105 PRO A O 1
ATOM 776 N N . GLN A 1 106 ? 9.109 -22.703 -21.422 1 98.06 106 GLN A N 1
ATOM 777 C CA . GLN A 1 106 ? 7.656 -22.672 -21.578 1 98.06 106 GLN A CA 1
ATOM 778 C C . GLN A 1 106 ? 7.031 -21.594 -20.688 1 98.06 106 GLN A C 1
ATOM 780 O O . GLN A 1 106 ? 7.43 -21.422 -19.531 1 98.06 106 GLN A O 1
ATOM 785 N N . PRO A 1 107 ? 6.086 -20.828 -21.219 1 98.19 107 PRO A N 1
ATOM 786 C CA . PRO A 1 107 ? 5.43 -19.812 -20.406 1 98.19 107 PRO A CA 1
ATOM 787 C C . PRO A 1 107 ? 4.504 -20.406 -19.344 1 98.19 107 PRO A C 1
ATOM 789 O O . PRO A 1 107 ? 3.846 -21.422 -19.594 1 98.19 107 PRO A O 1
ATOM 792 N N . LEU A 1 108 ? 4.516 -19.891 -18.219 1 98.56 108 LEU A N 1
ATOM 793 C CA . LEU A 1 108 ? 3.527 -20.094 -17.172 1 98.56 108 LEU A CA 1
ATOM 794 C C . LEU A 1 108 ? 2.662 -18.859 -16.984 1 98.56 108 LEU A C 1
ATOM 796 O O . LEU A 1 108 ? 3.145 -17.828 -16.516 1 98.56 108 LEU A O 1
ATOM 800 N N . VAL A 1 109 ? 1.389 -18.906 -17.344 1 98.88 109 VAL A N 1
ATOM 801 C CA . VAL A 1 109 ? 0.524 -17.734 -17.406 1 98.88 109 VAL A CA 1
ATOM 802 C C . VAL A 1 109 ? -0.548 -17.828 -16.328 1 98.88 109 VAL A C 1
ATOM 804 O O . VAL A 1 109 ? -1.326 -18.781 -16.297 1 98.88 109 VAL A O 1
ATOM 807 N N . LEU A 1 110 ? -0.574 -16.844 -15.43 1 98.88 110 LEU A N 1
ATOM 808 C CA . LEU A 1 110 ? -1.633 -16.766 -14.438 1 98.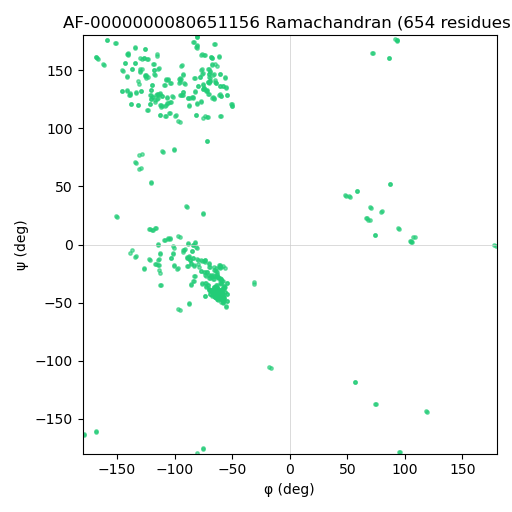88 110 LEU A CA 1
ATOM 809 C C . LEU A 1 110 ? -2.775 -15.883 -14.93 1 98.88 110 LEU A C 1
ATOM 811 O O . LEU A 1 110 ? -2.545 -14.906 -15.648 1 98.88 110 LEU A O 1
ATOM 815 N N . THR A 1 111 ? -3.969 -16.25 -14.523 1 98.44 111 THR A N 1
ATOM 816 C CA . THR A 1 111 ? -5.148 -15.438 -14.805 1 98.44 111 THR A CA 1
ATOM 817 C C . THR A 1 111 ? -6.207 -15.633 -13.727 1 98.44 111 THR A C 1
ATOM 819 O O . THR A 1 111 ? -5.977 -16.344 -12.742 1 98.44 111 THR A O 1
ATOM 822 N N . GLY A 1 112 ? -7.234 -14.953 -13.711 1 97.12 112 GLY A N 1
ATOM 823 C CA . GLY A 1 112 ? -8.367 -14.969 -12.797 1 97.12 112 GLY A CA 1
ATOM 824 C C . GLY A 1 112 ? -9.555 -14.164 -13.297 1 97.12 112 GLY A C 1
ATOM 825 O O . GLY A 1 112 ? -9.758 -14.047 -14.508 1 97.12 112 GLY A O 1
ATOM 826 N N . ALA A 1 113 ? -10.391 -13.828 -12.367 1 96 113 ALA A N 1
ATOM 827 C CA . ALA A 1 113 ? -11.562 -13.023 -12.695 1 96 113 ALA A CA 1
ATOM 828 C C . ALA A 1 113 ? -11.906 -12.07 -11.555 1 96 113 ALA A C 1
ATOM 830 O O . ALA A 1 113 ? -11.609 -12.344 -10.391 1 96 113 ALA A O 1
ATOM 831 N N . MET A 1 114 ? -12.484 -10.93 -11.953 1 94.88 114 MET A N 1
ATOM 832 C CA . MET A 1 114 ? -12.945 -9.945 -10.969 1 94.88 114 MET A CA 1
ATOM 833 C C . MET A 1 114 ? -14.445 -10.094 -10.727 1 94.88 114 MET A C 1
ATOM 835 O O . MET A 1 114 ? -14.953 -9.664 -9.688 1 94.88 114 MET A O 1
ATOM 839 N N . ARG A 1 115 ? -15.133 -10.711 -11.664 1 92.62 115 ARG A N 1
ATOM 840 C CA . ARG A 1 115 ? -16.578 -10.93 -11.562 1 92.62 115 ARG A CA 1
ATOM 841 C C . ARG A 1 115 ? -16.906 -12.414 -11.516 1 92.62 115 ARG A C 1
ATOM 843 O O . ARG A 1 115 ? -16.219 -13.227 -12.148 1 92.62 115 ARG A O 1
ATOM 850 N N . SER A 1 116 ? -17.953 -12.719 -10.766 1 89.62 116 SER A N 1
ATOM 851 C CA . SER A 1 116 ? -18.422 -14.102 -10.719 1 89.62 116 SER A CA 1
ATOM 852 C C . SER A 1 116 ? -18.906 -14.57 -12.086 1 89.62 116 SER A C 1
ATOM 854 O O . SER A 1 116 ? -19.328 -13.758 -12.914 1 89.62 116 SER A O 1
ATOM 856 N N . PRO A 1 117 ? -18.828 -15.922 -12.289 1 86.31 117 PRO A N 1
ATOM 857 C CA . PRO A 1 117 ? -19.25 -16.469 -13.586 1 86.31 117 PRO A CA 1
ATOM 858 C C . PRO A 1 117 ? -20.688 -16.094 -13.938 1 86.31 117 PRO A C 1
ATOM 860 O O . PRO A 1 117 ? -21.047 -16.047 -15.125 1 86.31 117 PRO A O 1
ATOM 863 N N . ARG A 1 118 ? -21.516 -15.719 -12.984 1 84.31 118 ARG A N 1
ATOM 864 C CA . ARG A 1 118 ? -22.922 -15.477 -13.25 1 84.31 118 ARG A CA 1
ATOM 865 C C . ARG A 1 118 ? -23.203 -13.984 -13.367 1 84.31 118 ARG A C 1
ATOM 867 O O . ARG A 1 118 ? -24.328 -13.586 -13.703 1 84.31 118 ARG A O 1
ATOM 874 N N . ALA A 1 119 ? -22.234 -13.219 -13.078 1 86.5 119 ALA A N 1
ATOM 875 C CA . ALA A 1 119 ? -22.422 -11.781 -13.188 1 86.5 119 ALA A CA 1
ATOM 876 C C . ALA A 1 119 ? -22.516 -11.344 -14.648 1 86.5 119 ALA A C 1
ATOM 878 O O . ALA A 1 119 ? -21.859 -11.914 -15.523 1 86.5 119 ALA A O 1
ATOM 879 N N . PRO A 1 120 ? -23.484 -10.336 -14.922 1 85.25 120 PRO A N 1
ATOM 880 C CA . PRO A 1 120 ? -23.375 -9.719 -16.25 1 85.25 120 PRO A CA 1
ATOM 881 C C . PRO A 1 120 ? -21.969 -9.156 -16.516 1 85.25 120 PRO A C 1
ATOM 883 O O . PRO A 1 120 ? -21.406 -8.461 -15.664 1 85.25 120 PRO A O 1
ATOM 886 N N . GLY A 1 121 ? -21.422 -9.555 -17.672 1 88.75 121 GLY A N 1
ATOM 887 C CA . GLY A 1 121 ? -20.094 -9.094 -18.016 1 88.75 121 GLY A CA 1
ATOM 888 C C . GLY A 1 121 ? -19 -9.875 -17.312 1 88.75 121 GLY A C 1
ATOM 889 O O . GLY A 1 121 ? -17.969 -9.312 -16.906 1 88.75 121 GLY A O 1
ATOM 890 N N . ALA A 1 122 ? -19.266 -11.102 -17 1 90.94 122 ALA A N 1
ATOM 891 C CA . ALA A 1 122 ? -18.234 -11.953 -16.422 1 90.94 122 ALA A CA 1
ATOM 892 C C . ALA A 1 122 ? -16.969 -11.922 -17.266 1 90.94 122 ALA A C 1
ATOM 894 O O . ALA A 1 122 ? -17 -12.242 -18.453 1 90.94 122 ALA A O 1
ATOM 895 N N . ASP A 1 123 ? -15.875 -11.484 -16.578 1 94.56 123 ASP A N 1
ATOM 896 C CA . ASP A 1 123 ? -14.625 -11.32 -17.312 1 94.56 123 ASP A CA 1
ATOM 897 C C . ASP A 1 123 ? -13.828 -12.625 -17.344 1 94.56 123 ASP A C 1
ATOM 899 O O . ASP A 1 123 ? -12.891 -12.766 -18.125 1 94.56 123 ASP A O 1
ATOM 903 N N . GLY A 1 124 ? -14.203 -13.664 -16.578 1 95.06 124 GLY A N 1
ATOM 904 C CA . GLY A 1 124 ? -13.492 -14.922 -16.453 1 95.06 124 GLY A CA 1
ATOM 905 C C . GLY A 1 124 ? -13.25 -15.609 -17.781 1 95.06 124 GLY A C 1
ATOM 906 O O . GLY A 1 124 ? -12.109 -15.961 -18.109 1 95.06 124 GLY A O 1
ATOM 907 N N . PRO A 1 125 ? -14.336 -15.812 -18.562 1 93.5 125 PRO A N 1
ATOM 908 C CA . PRO A 1 125 ? -14.18 -16.5 -19.844 1 93.5 125 PRO A CA 1
ATOM 909 C C . PRO A 1 125 ? -13.18 -15.797 -20.766 1 93.5 125 PRO A C 1
ATOM 911 O O . PRO A 1 125 ? -12.312 -16.453 -21.344 1 93.5 125 PRO A O 1
ATOM 914 N N . ALA A 1 126 ? -13.258 -14.492 -20.875 1 94.5 126 ALA A N 1
ATOM 915 C CA . ALA A 1 126 ? -12.336 -13.734 -21.719 1 94.5 126 ALA A CA 1
ATOM 916 C C . ALA A 1 126 ? -10.906 -13.852 -21.203 1 94.5 126 ALA A C 1
ATOM 918 O O . ALA A 1 126 ? -9.961 -14 -21.984 1 94.5 126 ALA A O 1
ATOM 919 N N . ASN A 1 127 ? -10.758 -13.75 -19.906 1 97.31 127 ASN A N 1
ATOM 920 C CA . ASN A 1 127 ? -9.438 -13.859 -19.297 1 97.31 127 ASN A CA 1
ATOM 921 C C . ASN A 1 127 ? -8.812 -15.227 -19.562 1 97.31 127 ASN A C 1
ATOM 923 O O . ASN A 1 127 ? -7.625 -15.328 -19.859 1 97.31 127 ASN A O 1
ATOM 927 N N . LEU A 1 128 ? -9.609 -16.25 -19.422 1 97 128 LEU A N 1
ATOM 928 C CA . LEU A 1 128 ? -9.117 -17.609 -19.656 1 97 128 LEU A CA 1
ATOM 929 C C . LEU A 1 128 ? -8.664 -17.766 -21.109 1 97 128 LEU A C 1
ATOM 931 O O . LEU A 1 128 ? -7.605 -18.344 -21.375 1 97 128 LEU A O 1
ATOM 935 N N . VAL A 1 129 ? -9.445 -17.297 -22.078 1 96.75 129 VAL A N 1
ATOM 936 C CA . VAL A 1 129 ? -9.086 -17.375 -23.484 1 96.75 129 VAL A CA 1
ATOM 937 C C . VAL A 1 129 ? -7.773 -16.625 -23.719 1 96.75 129 VAL A C 1
ATOM 939 O O . VAL A 1 129 ? -6.848 -17.156 -24.344 1 96.75 129 VAL A O 1
ATOM 942 N N . ALA A 1 130 ? -7.652 -15.453 -23.188 1 97.62 130 ALA A N 1
ATOM 943 C CA . ALA A 1 130 ? -6.441 -14.648 -23.359 1 97.62 130 ALA A CA 1
ATOM 944 C C . ALA A 1 130 ? -5.227 -15.367 -22.781 1 97.62 130 ALA A C 1
ATOM 946 O O . ALA A 1 130 ? -4.141 -15.344 -23.359 1 97.62 130 ALA A O 1
ATOM 947 N N . ALA A 1 131 ? -5.441 -15.969 -21.641 1 98.44 131 ALA A N 1
ATOM 948 C CA . ALA A 1 131 ? -4.348 -16.688 -21 1 98.44 131 ALA A CA 1
ATOM 949 C C . ALA A 1 131 ? -3.898 -17.875 -21.844 1 98.44 131 ALA A C 1
ATOM 951 O O . ALA A 1 131 ? -2.699 -18.125 -21.984 1 98.44 131 ALA A O 1
ATOM 952 N N . VAL A 1 132 ? -4.824 -18.625 -22.406 1 98.12 132 VAL A N 1
ATOM 953 C CA . VAL A 1 132 ? -4.512 -19.781 -23.234 1 98.12 132 VAL A CA 1
ATOM 954 C C . VAL A 1 132 ? -3.787 -19.328 -24.5 1 98.12 132 VAL A C 1
ATOM 956 O O . VAL A 1 132 ? -2.773 -19.906 -24.891 1 98.12 132 VAL A O 1
ATOM 959 N N . LEU A 1 133 ? -4.293 -18.25 -25.141 1 97.81 133 LEU A N 1
ATOM 960 C CA . LEU A 1 133 ? -3.635 -17.703 -26.312 1 97.81 133 LEU A CA 1
ATOM 961 C C . LEU A 1 133 ? -2.203 -17.281 -25.984 1 97.81 133 LEU A C 1
ATOM 963 O O . LEU A 1 133 ? -1.284 -17.562 -26.766 1 97.81 133 LEU A O 1
ATOM 967 N N . THR A 1 134 ? -2.02 -16.672 -24.844 1 98.56 134 THR A N 1
ATOM 968 C CA . THR A 1 134 ? -0.7 -16.234 -24.406 1 98.56 134 THR A CA 1
ATOM 969 C C . THR A 1 134 ? 0.224 -17.422 -24.172 1 98.56 134 THR A C 1
ATOM 971 O O . THR A 1 134 ? 1.366 -17.422 -24.641 1 98.56 134 THR A O 1
ATOM 974 N N . ALA A 1 135 ? -0.282 -18.406 -23.516 1 98.5 135 ALA A N 1
ATOM 975 C CA . ALA A 1 135 ? 0.504 -19.594 -23.203 1 98.5 135 ALA A CA 1
ATOM 976 C C . ALA A 1 135 ? 0.88 -20.359 -24.469 1 98.5 135 ALA A C 1
ATOM 978 O O . ALA A 1 135 ? 1.935 -21 -24.531 1 98.5 135 ALA A O 1
ATOM 979 N N . ALA A 1 136 ? 0.076 -20.281 -25.469 1 97.81 136 ALA A N 1
ATOM 980 C CA . ALA A 1 136 ? 0.282 -21.031 -26.703 1 97.81 136 ALA A CA 1
ATOM 981 C C . ALA A 1 136 ? 1.215 -20.281 -27.656 1 97.81 136 ALA A C 1
ATOM 983 O O . ALA A 1 136 ? 1.732 -20.859 -28.609 1 97.81 136 ALA A O 1
ATOM 984 N N . SER A 1 137 ? 1.414 -19.062 -27.453 1 97 137 SER A N 1
ATOM 985 C CA . SER A 1 137 ? 2.184 -18.234 -28.375 1 97 137 SER A CA 1
ATOM 986 C C . SER A 1 137 ? 3.676 -18.531 -28.266 1 97 137 SER A C 1
ATOM 988 O O . SER A 1 137 ? 4.23 -18.562 -27.172 1 97 137 SER A O 1
ATOM 990 N N . ARG A 1 138 ? 4.344 -18.672 -29.359 1 95.88 138 ARG A N 1
ATOM 991 C CA . ARG A 1 138 ? 5.797 -18.828 -29.391 1 95.88 138 ARG A CA 1
ATOM 992 C C . ARG A 1 138 ? 6.5 -17.594 -28.844 1 95.88 138 ARG A C 1
ATOM 994 O O . ARG A 1 138 ? 7.594 -17.688 -28.281 1 95.88 138 ARG A O 1
ATOM 1001 N N . LEU A 1 139 ? 5.82 -16.438 -28.953 1 96.12 139 LEU A N 1
ATOM 1002 C CA . LEU A 1 139 ? 6.406 -15.188 -28.516 1 96.12 139 LEU A CA 1
ATOM 1003 C C . LEU A 1 139 ? 6.43 -15.109 -26.984 1 96.12 139 LEU A C 1
ATOM 1005 O O . LEU A 1 139 ? 7.113 -14.258 -26.406 1 96.12 139 LEU A O 1
ATOM 1009 N N . SER A 1 140 ? 5.703 -16 -26.312 1 97.5 140 SER A N 1
ATOM 1010 C CA . SER A 1 140 ? 5.629 -15.977 -24.859 1 97.5 140 SER A CA 1
ATOM 1011 C C . SER A 1 140 ? 6.75 -16.797 -24.234 1 97.5 140 SER A C 1
ATOM 1013 O O . SER A 1 140 ? 6.965 -16.75 -23.016 1 97.5 140 SER A O 1
ATOM 1015 N N . ARG A 1 141 ? 7.461 -17.594 -25.047 1 96.56 141 ARG A N 1
ATOM 1016 C CA . ARG A 1 141 ? 8.539 -18.438 -24.531 1 96.56 141 ARG A CA 1
ATOM 1017 C C . ARG A 1 141 ? 9.695 -17.594 -24.016 1 96.56 141 ARG A C 1
ATOM 1019 O O . ARG A 1 141 ? 9.953 -16.5 -24.531 1 96.56 141 ARG A O 1
ATOM 1026 N N . GLU A 1 142 ? 10.344 -18.062 -22.984 1 96.12 142 GLU A N 1
ATOM 1027 C CA . GLU A 1 142 ? 11.531 -17.484 -22.375 1 96.12 142 GLU A CA 1
ATOM 1028 C C . GLU A 1 142 ? 11.195 -16.172 -21.672 1 96.12 142 GLU A C 1
ATOM 1030 O O . GLU A 1 142 ? 12.078 -15.336 -21.438 1 96.12 142 GLU A O 1
ATOM 1035 N N . ARG A 1 143 ? 9.875 -15.977 -21.328 1 95.75 143 ARG A N 1
ATOM 1036 C CA . ARG A 1 143 ? 9.484 -14.742 -20.656 1 95.75 143 ARG A CA 1
ATOM 1037 C C . ARG A 1 143 ? 9.125 -15.016 -19.203 1 95.75 143 ARG A C 1
ATOM 1039 O O . ARG A 1 143 ? 8.727 -14.094 -18.469 1 95.75 143 ARG A O 1
ATOM 1046 N N . GLY A 1 144 ? 9.281 -16.219 -18.766 1 95.75 144 GLY A N 1
ATOM 1047 C CA . GLY A 1 144 ? 9 -16.578 -17.375 1 95.75 144 GLY A CA 1
ATOM 1048 C C . GLY A 1 144 ? 7.52 -16.641 -17.062 1 95.75 144 GLY A C 1
ATOM 1049 O O . GLY A 1 144 ? 6.754 -17.266 -17.812 1 95.75 144 GLY A O 1
ATOM 1050 N N . VAL A 1 145 ? 7.16 -16.141 -15.984 1 97.88 145 VAL A N 1
ATOM 1051 C CA . VAL A 1 145 ? 5.77 -16.156 -15.547 1 97.88 145 VAL A CA 1
ATOM 1052 C C . VAL A 1 145 ? 5.074 -14.859 -15.977 1 97.88 145 VAL A C 1
ATOM 1054 O O . VAL A 1 145 ? 5.598 -13.766 -15.766 1 97.88 145 VAL A O 1
ATOM 1057 N N . LEU A 1 146 ? 3.955 -15.008 -16.625 1 98.5 146 LEU A N 1
ATOM 1058 C CA . LEU A 1 146 ? 3.152 -13.898 -17.141 1 98.5 146 LEU A CA 1
ATOM 1059 C C . LEU A 1 146 ? 1.774 -13.875 -16.484 1 98.5 146 LEU A C 1
ATOM 1061 O O . LEU A 1 146 ? 1.332 -14.883 -15.922 1 98.5 146 LEU A O 1
ATOM 1065 N N . VAL A 1 147 ? 1.181 -12.734 -16.469 1 98.81 147 VAL A N 1
ATOM 1066 C CA . VAL A 1 147 ? -0.211 -12.594 -16.047 1 98.81 147 VAL A CA 1
ATOM 1067 C C . VAL A 1 147 ? -1.035 -12 -17.188 1 98.81 147 VAL A C 1
ATOM 1069 O O . VAL A 1 147 ? -0.67 -10.969 -17.766 1 98.81 147 VAL A O 1
ATOM 1072 N N . ALA A 1 148 ? -2.074 -12.68 -17.547 1 98.69 148 ALA A N 1
ATOM 1073 C CA . ALA A 1 148 ? -2.996 -12.188 -18.578 1 98.69 148 ALA A CA 1
ATOM 1074 C C . ALA A 1 148 ? -4.355 -11.859 -17.969 1 98.69 148 ALA A C 1
ATOM 1076 O O . ALA A 1 148 ? -5.09 -12.75 -17.531 1 98.69 148 ALA A O 1
ATOM 1077 N N . MET A 1 149 ? -4.691 -10.648 -17.922 1 97.94 149 MET A N 1
ATOM 1078 C CA . MET A 1 149 ? -5.945 -10.125 -17.375 1 97.94 149 MET A CA 1
ATOM 1079 C C . MET A 1 149 ? -6.469 -8.969 -18.219 1 97.94 149 MET A C 1
ATOM 1081 O O . MET A 1 149 ? -5.719 -8.055 -18.547 1 97.94 149 MET A O 1
ATOM 1085 N N . ASN A 1 150 ? -7.742 -8.977 -18.562 1 97.56 150 ASN A N 1
ATOM 1086 C CA . ASN A 1 150 ? -8.383 -7.902 -19.312 1 97.56 150 ASN A CA 1
ATOM 1087 C C . ASN A 1 150 ? -7.605 -7.559 -20.578 1 97.56 150 ASN A C 1
ATOM 1089 O O . ASN A 1 150 ? -7.297 -6.391 -20.828 1 97.56 150 ASN A O 1
ATOM 1093 N N . ASP A 1 151 ? -7.164 -8.555 -21.234 1 97.12 151 ASP A N 1
ATOM 1094 C CA . ASP A 1 151 ? -6.496 -8.516 -22.531 1 97.12 151 ASP A CA 1
ATOM 1095 C C . ASP A 1 151 ? -5.145 -7.812 -22.438 1 97.12 151 ASP A C 1
ATOM 1097 O O . ASP A 1 151 ? -4.668 -7.23 -23.406 1 97.12 151 ASP A O 1
ATOM 1101 N N . THR A 1 152 ? -4.598 -7.777 -21.297 1 98.31 152 THR A N 1
ATOM 1102 C CA . THR A 1 152 ? -3.283 -7.191 -21.062 1 98.31 152 THR A CA 1
ATOM 1103 C C . THR A 1 152 ? -2.324 -8.234 -20.484 1 98.31 152 THR A C 1
ATOM 1105 O O . THR A 1 152 ? -2.697 -9.008 -19.594 1 98.31 152 THR A O 1
ATOM 1108 N N . ILE A 1 153 ? -1.139 -8.32 -21.016 1 98.44 153 ILE A N 1
ATOM 1109 C CA . ILE A 1 153 ? -0.117 -9.258 -20.562 1 98.44 153 ILE A CA 1
ATOM 1110 C C . ILE A 1 153 ? 0.928 -8.516 -19.734 1 98.44 153 ILE A C 1
ATOM 1112 O O . ILE A 1 153 ? 1.553 -7.566 -20.219 1 98.44 153 ILE A O 1
ATOM 1116 N N . HIS A 1 154 ? 1.094 -8.977 -18.516 1 98.44 154 HIS A N 1
ATOM 1117 C CA . HIS A 1 154 ? 2.018 -8.344 -17.578 1 98.44 154 HIS A CA 1
ATOM 1118 C C . HIS A 1 154 ? 3.137 -9.297 -17.172 1 98.44 154 HIS A C 1
ATOM 1120 O O . HIS A 1 154 ? 2.947 -10.516 -17.172 1 98.44 154 HIS A O 1
ATOM 1126 N N . ALA A 1 155 ? 4.312 -8.672 -16.875 1 97.06 155 ALA A N 1
ATOM 1127 C CA . ALA A 1 155 ? 5.371 -9.422 -16.203 1 97.06 155 ALA A CA 1
ATOM 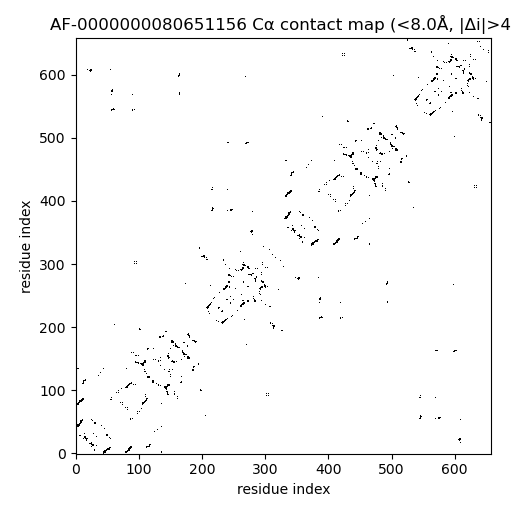1128 C C . ALA A 1 155 ? 5.051 -9.617 -14.727 1 97.06 155 ALA A C 1
ATOM 1130 O O . ALA A 1 155 ? 4.609 -8.688 -14.047 1 97.06 155 ALA A O 1
ATOM 1131 N N . ALA A 1 156 ? 5.32 -10.836 -14.234 1 96.62 156 ALA A N 1
ATOM 1132 C CA . ALA A 1 156 ? 5.109 -11.156 -12.82 1 96.62 156 ALA A CA 1
ATOM 1133 C C . ALA A 1 156 ? 5.848 -10.172 -11.922 1 96.62 156 ALA A C 1
ATOM 1135 O O . ALA A 1 156 ? 5.348 -9.797 -10.859 1 96.62 156 ALA A O 1
ATOM 1136 N N . ARG A 1 157 ? 6.957 -9.703 -12.359 1 93.81 157 ARG A N 1
ATOM 1137 C CA . ARG A 1 157 ? 7.832 -8.836 -11.578 1 93.81 157 ARG A CA 1
ATOM 1138 C C . ARG A 1 157 ? 7.188 -7.473 -11.352 1 93.81 157 ARG A C 1
ATOM 1140 O O . ARG A 1 157 ? 7.406 -6.844 -10.312 1 93.81 157 ARG A O 1
ATOM 1147 N N . TRP A 1 158 ? 6.309 -7.094 -12.25 1 94.69 158 TRP A N 1
ATOM 1148 C CA . TRP A 1 158 ? 5.918 -5.688 -12.242 1 94.69 158 TRP A CA 1
ATOM 1149 C C . TRP A 1 158 ? 4.43 -5.539 -11.938 1 94.69 158 TRP A C 1
ATOM 1151 O O . TRP A 1 158 ? 3.963 -4.449 -11.602 1 94.69 158 TRP A O 1
ATOM 1161 N N . ILE A 1 159 ? 3.676 -6.605 -12.062 1 96.88 159 ILE A N 1
ATOM 1162 C CA . ILE A 1 159 ? 2.221 -6.523 -12 1 96.88 159 ILE A CA 1
ATOM 1163 C C . ILE A 1 159 ? 1.783 -6.184 -10.578 1 96.88 159 ILE A C 1
ATOM 1165 O O . ILE A 1 159 ? 2.389 -6.648 -9.602 1 96.88 159 ILE A O 1
ATOM 1169 N N . THR A 1 160 ? 0.776 -5.355 -10.422 1 97.62 160 THR A N 1
ATOM 1170 C CA . THR A 1 160 ? 0.177 -4.965 -9.148 1 97.62 160 THR A CA 1
ATOM 1171 C C . THR A 1 160 ? -1.343 -4.906 -9.266 1 97.62 160 THR A C 1
ATOM 1173 O O . THR A 1 160 ? -1.878 -4.398 -10.25 1 97.62 160 THR A O 1
ATOM 1176 N N . LYS A 1 161 ? -2.057 -5.562 -8.312 1 97.62 161 LYS A N 1
ATOM 1177 C CA . LYS A 1 161 ? -3.49 -5.32 -8.188 1 97.62 161 LYS A CA 1
ATOM 1178 C C . LYS A 1 161 ? -3.762 -3.934 -7.605 1 97.62 161 LYS A C 1
ATOM 1180 O O . LYS A 1 161 ? -3.631 -3.725 -6.398 1 97.62 161 LYS A O 1
ATOM 1185 N N . SER A 1 162 ? -4.266 -3.027 -8.391 1 96.5 162 SER A N 1
ATOM 1186 C CA . SER A 1 162 ? -4.285 -1.616 -8.016 1 96.5 162 SER A CA 1
ATOM 1187 C C . SER A 1 162 ? -5.676 -1.185 -7.562 1 96.5 162 SER A C 1
ATOM 1189 O O . SER A 1 162 ? -5.855 -0.071 -7.066 1 96.5 162 SER A O 1
ATOM 1191 N N . HIS A 1 163 ? -6.648 -1.985 -7.77 1 96.81 163 HIS A N 1
ATOM 1192 C CA . HIS A 1 163 ? -8.023 -1.626 -7.445 1 96.81 163 HIS A CA 1
ATOM 1193 C C . HIS A 1 163 ? -8.789 -2.82 -6.883 1 96.81 163 HIS A C 1
ATOM 1195 O O . HIS A 1 163 ? -8.633 -3.945 -7.363 1 96.81 163 HIS A O 1
ATOM 1201 N N . ALA A 1 164 ? -9.656 -2.559 -5.965 1 95.44 164 ALA A N 1
ATOM 1202 C CA . ALA A 1 164 ? -10.336 -3.623 -5.23 1 95.44 164 ALA A CA 1
ATOM 1203 C C . ALA A 1 164 ? -11.375 -4.32 -6.102 1 95.44 164 ALA A C 1
ATOM 1205 O O . ALA A 1 164 ? -11.57 -5.531 -5.996 1 95.44 164 ALA A O 1
ATOM 1206 N N . LEU A 1 165 ? -11.992 -3.531 -7.004 1 94.38 165 LEU A N 1
ATOM 1207 C CA . LEU A 1 165 ? -13.211 -4.078 -7.598 1 94.38 165 LEU A CA 1
ATOM 1208 C C . LEU A 1 165 ? -13.211 -3.881 -9.109 1 94.38 165 LEU A C 1
ATOM 1210 O O . LEU A 1 165 ? -14.023 -4.48 -9.82 1 94.38 165 LEU A O 1
ATOM 1214 N N . SER A 1 166 ? -12.289 -3.1 -9.68 1 94.19 166 SER A N 1
ATOM 1215 C CA . SER A 1 166 ? -12.273 -2.805 -11.109 1 94.19 166 SER A CA 1
ATOM 1216 C C . SER A 1 166 ? -11.711 -3.975 -11.906 1 94.19 166 SER A C 1
ATOM 1218 O O . SER A 1 166 ? -10.734 -4.602 -11.492 1 94.19 166 SER A O 1
ATOM 1220 N N . VAL A 1 167 ? -12.266 -4.199 -13.094 1 94.69 167 VAL A N 1
ATOM 1221 C CA . VAL A 1 167 ? -11.773 -5.258 -13.969 1 94.69 167 VAL A CA 1
ATOM 1222 C C . VAL A 1 167 ? -10.383 -4.887 -14.5 1 94.69 167 VAL A C 1
ATOM 1224 O O . VAL A 1 167 ? -9.602 -5.762 -14.867 1 94.69 167 VAL A O 1
ATOM 1227 N N . GLN A 1 168 ? -10.117 -3.58 -14.586 1 93.5 168 GLN A N 1
ATOM 1228 C CA . GLN A 1 168 ? -8.828 -3.098 -15.055 1 93.5 168 GLN A CA 1
ATOM 1229 C C . GLN A 1 168 ? -7.84 -2.941 -13.898 1 93.5 168 GLN A C 1
ATOM 1231 O O . GLN A 1 168 ? -6.969 -2.072 -13.938 1 93.5 168 GLN A O 1
ATOM 1236 N N . THR A 1 169 ? -7.957 -3.762 -12.922 1 96.31 169 THR A N 1
ATOM 1237 C CA . THR A 1 169 ? -7.242 -3.555 -11.672 1 96.31 169 THR A CA 1
ATOM 1238 C C . THR A 1 169 ? -5.75 -3.805 -11.852 1 96.31 169 THR A C 1
ATOM 1240 O O . THR A 1 169 ? -4.922 -3.16 -11.203 1 96.31 169 THR A O 1
ATOM 1243 N N . PHE A 1 170 ? -5.328 -4.73 -12.672 1 97.5 170 PHE A N 1
ATOM 1244 C CA . PHE A 1 170 ? -3.916 -5.09 -12.742 1 97.5 170 PHE A CA 1
ATOM 1245 C C . PHE A 1 170 ? -3.162 -4.137 -13.664 1 97.5 170 PHE A C 1
ATOM 1247 O O . PHE A 1 170 ? -3.555 -3.934 -14.812 1 97.5 170 PHE A O 1
ATOM 1254 N N . VAL A 1 171 ? -2.072 -3.582 -13.062 1 96.44 171 VAL A N 1
ATOM 1255 C CA . VAL A 1 171 ? -1.251 -2.609 -13.781 1 96.44 171 VAL A CA 1
ATOM 1256 C C . VAL A 1 171 ? 0.228 -2.902 -13.531 1 96.44 171 VAL A C 1
ATOM 1258 O O . VAL A 1 171 ? 0.583 -3.547 -12.539 1 96.44 171 VAL A O 1
ATOM 1261 N N . SER A 1 172 ? 1.066 -2.57 -14.484 1 96.12 172 SER A N 1
ATOM 1262 C CA . SER A 1 172 ? 2.514 -2.434 -14.352 1 96.12 172 SER A CA 1
ATOM 1263 C C . SER A 1 172 ? 2.941 -0.973 -14.453 1 96.12 172 SER A C 1
ATOM 1265 O O . SER A 1 172 ? 3.479 -0.55 -15.484 1 96.12 172 SER A O 1
ATOM 1267 N N . SER A 1 173 ? 2.777 -0.288 -13.367 1 90.56 173 SER A N 1
ATOM 1268 C CA . SER A 1 173 ? 2.756 1.171 -13.383 1 90.56 173 SER A CA 1
ATOM 1269 C C . SER A 1 173 ? 4.09 1.741 -13.844 1 90.56 173 SER A C 1
ATOM 1271 O O . SER A 1 173 ? 4.129 2.73 -14.578 1 90.56 173 SER A O 1
ATOM 1273 N N . ASP A 1 174 ? 5.188 1.194 -13.43 1 90.69 174 ASP A N 1
ATOM 1274 C CA . ASP A 1 174 ? 6.492 1.762 -13.75 1 90.69 174 ASP A CA 1
ATOM 1275 C C . ASP A 1 174 ? 6.992 1.262 -15.102 1 90.69 174 ASP A C 1
ATOM 1277 O O . ASP A 1 174 ? 7.582 2.021 -15.867 1 90.69 174 ASP A O 1
ATOM 1281 N N . SER A 1 175 ? 6.695 0.064 -15.438 1 90.94 175 SER A N 1
ATOM 1282 C CA . SER A 1 175 ? 7.277 -0.562 -16.625 1 90.94 175 SER A CA 1
ATOM 1283 C C . SER A 1 175 ? 6.301 -0.542 -17.797 1 90.94 175 SER A C 1
ATOM 1285 O O . SER A 1 175 ? 6.703 -0.694 -18.953 1 90.94 175 SER A O 1
ATOM 1287 N N . GLY A 1 176 ? 5.004 -0.327 -17.453 1 93.44 176 GLY A N 1
ATOM 1288 C CA . GLY A 1 176 ? 4 -0.659 -18.453 1 93.44 176 GLY A CA 1
ATOM 1289 C C . GLY A 1 176 ? 3.828 -2.152 -18.656 1 93.44 176 GLY A C 1
ATOM 1290 O O . GLY A 1 176 ? 4.652 -2.945 -18.188 1 93.44 176 GLY A O 1
ATOM 1291 N N . PRO A 1 177 ? 2.719 -2.562 -19.312 1 96.31 177 PRO A N 1
ATOM 1292 C CA . PRO A 1 177 ? 2.531 -3.986 -19.594 1 96.31 177 PRO A CA 1
ATOM 1293 C C . PRO A 1 177 ? 3.535 -4.523 -20.625 1 96.31 177 PRO A C 1
ATOM 1295 O O . PRO A 1 177 ? 4.234 -3.744 -21.266 1 96.31 177 PRO A O 1
ATOM 1298 N N . LEU A 1 178 ? 3.701 -5.836 -20.656 1 97.31 178 LEU A N 1
ATOM 1299 C CA . LEU A 1 178 ? 4.539 -6.457 -21.672 1 97.31 178 LEU A CA 1
ATOM 1300 C C . LEU A 1 178 ? 3.852 -6.422 -23.031 1 97.31 178 LEU A C 1
ATOM 1302 O O . LEU A 1 178 ? 4.516 -6.34 -24.062 1 97.31 178 LEU A O 1
ATOM 1306 N N . GLY A 1 179 ? 2.547 -6.57 -23.031 1 97.25 179 GLY A N 1
ATOM 1307 C CA . GLY A 1 179 ? 1.796 -6.609 -24.281 1 97.25 179 GLY A CA 1
ATOM 1308 C C . GLY A 1 179 ? 0.301 -6.758 -24.078 1 97.25 179 GLY A C 1
ATOM 1309 O O . GLY A 1 179 ? -0.214 -6.445 -23 1 97.25 179 GLY A O 1
ATOM 1310 N N . TYR A 1 180 ? -0.324 -7.125 -25.141 1 96.44 180 TYR A N 1
ATOM 1311 C CA . TYR A 1 180 ? -1.778 -7.219 -25.203 1 96.44 180 TYR A CA 1
ATOM 1312 C C . TYR A 1 180 ? -2.219 -8.406 -26.047 1 96.44 180 TYR A C 1
ATOM 1314 O O . TYR A 1 180 ? -1.426 -8.969 -26.797 1 96.44 180 TYR A O 1
ATOM 1322 N N . VAL A 1 181 ? -3.41 -8.852 -25.766 1 96.62 181 VAL A N 1
ATOM 1323 C CA . VAL A 1 181 ? -4.07 -9.781 -26.672 1 96.62 181 VAL A CA 1
ATOM 1324 C C . VAL A 1 181 ? -5.055 -9.023 -27.562 1 96.62 181 VAL A C 1
ATOM 1326 O O . VAL A 1 181 ? -6.074 -8.523 -27.078 1 96.62 181 VAL A O 1
ATOM 1329 N N . TYR A 1 182 ? -4.754 -8.914 -28.906 1 92.12 182 TYR A N 1
ATOM 1330 C CA . TYR A 1 182 ? -5.59 -8.25 -29.891 1 92.12 182 TYR A CA 1
ATOM 1331 C C . TYR A 1 182 ? -6.098 -9.25 -30.938 1 92.12 182 TYR A C 1
ATOM 1333 O O . TYR A 1 182 ? -5.309 -9.961 -31.562 1 92.12 182 TYR A O 1
ATOM 1341 N N . GLU A 1 183 ? -7.391 -9.242 -31.156 1 92.88 183 GLU A N 1
ATOM 1342 C CA . GLU A 1 183 ? -7.98 -10.102 -32.188 1 92.88 183 GLU A CA 1
ATOM 1343 C C . GLU A 1 183 ? -7.477 -11.531 -32.062 1 92.88 183 GLU A C 1
ATOM 1345 O O . GLU A 1 183 ? -7.023 -12.125 -33.031 1 92.88 183 GLU A O 1
ATOM 1350 N N . GLU A 1 184 ? -7.414 -11.969 -30.844 1 92.25 184 GLU A N 1
ATOM 1351 C CA . GLU A 1 184 ? -7.055 -13.336 -30.484 1 92.25 184 GLU A CA 1
ATOM 1352 C C . GLU A 1 184 ? -5.582 -13.609 -30.766 1 92.25 184 GLU A C 1
ATOM 1354 O O . GLU A 1 184 ? -5.211 -14.734 -31.125 1 92.25 184 GLU A O 1
ATOM 1359 N N . THR A 1 185 ? -4.773 -12.477 -30.594 1 94.56 185 THR A N 1
ATOM 1360 C CA . THR A 1 185 ? -3.34 -12.609 -30.828 1 94.56 185 THR A CA 1
ATOM 1361 C C . THR A 1 185 ? -2.539 -11.867 -29.766 1 94.56 185 THR A C 1
ATOM 1363 O O . THR A 1 185 ? -2.707 -10.656 -29.594 1 94.56 185 THR A O 1
ATOM 1366 N N . PRO A 1 186 ? -1.678 -12.625 -29.047 1 97.25 186 PRO A N 1
ATOM 1367 C CA . PRO A 1 186 ? -0.754 -11.914 -28.172 1 97.25 186 PRO A CA 1
ATOM 1368 C C . PRO A 1 186 ? 0.248 -11.055 -28.922 1 97.25 186 PRO A C 1
ATOM 1370 O O . PRO A 1 186 ? 0.899 -11.531 -29.859 1 97.25 186 PRO A O 1
ATOM 1373 N N . VAL A 1 187 ? 0.358 -9.812 -28.625 1 96.56 187 VAL A N 1
ATOM 1374 C CA . VAL A 1 187 ? 1.285 -8.844 -29.219 1 96.56 187 VAL A CA 1
ATOM 1375 C C . VAL A 1 187 ? 2.125 -8.203 -28.109 1 96.56 187 VAL A C 1
ATOM 1377 O O . VAL A 1 187 ? 1.587 -7.551 -27.203 1 96.56 187 VAL A O 1
ATOM 1380 N N . TYR A 1 188 ? 3.396 -8.445 -28.172 1 96.56 188 TYR A N 1
ATOM 1381 C CA . TYR A 1 188 ? 4.301 -7.875 -27.188 1 96.56 188 TYR A CA 1
ATOM 1382 C C . TYR A 1 188 ? 4.879 -6.551 -27.672 1 96.56 188 TYR A C 1
ATOM 1384 O O . TYR A 1 188 ? 5.32 -6.449 -28.828 1 96.56 188 TYR A O 1
ATOM 1392 N N . ILE A 1 189 ? 4.844 -5.562 -26.875 1 95.19 189 ILE A N 1
ATOM 1393 C CA . ILE A 1 189 ? 5.379 -4.254 -27.234 1 95.19 189 ILE A CA 1
ATOM 1394 C C . ILE A 1 189 ? 6.586 -3.932 -26.359 1 95.19 189 ILE A C 1
ATOM 1396 O O . ILE A 1 189 ? 7.293 -2.951 -26.609 1 95.19 189 ILE A O 1
ATOM 1400 N N . ASN A 1 190 ? 6.812 -4.684 -25.297 1 93.5 190 ASN A N 1
ATOM 1401 C CA . ASN A 1 190 ? 7.969 -4.594 -24.406 1 93.5 190 ASN A CA 1
ATOM 1402 C C . ASN A 1 190 ? 8.609 -5.961 -24.188 1 93.5 190 ASN A C 1
ATOM 1404 O O . ASN A 1 190 ? 8.023 -6.992 -24.531 1 93.5 190 ASN A O 1
ATOM 1408 N N . THR A 1 191 ? 9.859 -5.93 -23.75 1 89.19 191 THR A N 1
ATOM 1409 C CA . THR A 1 191 ? 10.57 -7.145 -23.375 1 89.19 191 THR A CA 1
ATOM 1410 C C . THR A 1 191 ? 11.211 -6.992 -22 1 89.19 191 THR A C 1
ATOM 1412 O O . THR A 1 191 ? 11.391 -5.871 -21.516 1 89.19 191 THR A O 1
ATOM 1415 N N . LEU A 1 192 ? 11.312 -8.109 -21.375 1 87.69 192 LEU A N 1
ATOM 1416 C CA . LEU A 1 192 ? 11.945 -8.141 -20.062 1 87.69 192 LEU A CA 1
ATOM 1417 C C . LEU A 1 192 ? 12.844 -9.367 -19.922 1 87.69 192 LEU A C 1
ATOM 1419 O O . LEU A 1 192 ? 12.422 -10.484 -20.219 1 87.69 192 LEU A O 1
ATOM 1423 N N . SER A 1 193 ? 14.078 -9.078 -19.516 1 86.38 193 SER A N 1
ATOM 1424 C CA . SER A 1 193 ? 14.969 -10.211 -19.266 1 86.38 193 SER A CA 1
ATOM 1425 C C . SER A 1 193 ? 14.539 -11 -18.031 1 86.38 193 SER A C 1
ATOM 1427 O O . SER A 1 193 ? 14.109 -10.414 -17.031 1 86.38 193 SER A O 1
ATOM 1429 N N . ARG A 1 194 ? 14.703 -12.312 -18.141 1 89.31 194 ARG A N 1
ATOM 1430 C CA . ARG A 1 194 ? 14.375 -13.156 -17 1 89.31 194 ARG A CA 1
ATOM 1431 C C . ARG A 1 194 ? 15.383 -12.961 -15.867 1 89.31 194 ARG A C 1
ATOM 1433 O O . ARG A 1 194 ? 16.562 -12.719 -16.109 1 89.31 194 ARG A O 1
ATOM 1440 N N . LEU A 1 195 ? 14.906 -13.078 -14.695 1 84.12 195 LEU A N 1
ATOM 1441 C CA . LEU A 1 195 ? 15.766 -13.078 -13.523 1 84.12 195 LEU A CA 1
ATOM 1442 C C . LEU A 1 195 ? 16.469 -14.422 -13.352 1 84.12 195 LEU A C 1
ATOM 1444 O O . LEU A 1 195 ? 15.953 -15.445 -13.812 1 84.12 195 LEU A O 1
ATOM 1448 N N . PRO A 1 196 ? 17.672 -14.305 -12.742 1 84.25 196 PRO A N 1
ATOM 1449 C CA . PRO A 1 196 ? 18.266 -15.594 -12.383 1 84.25 196 PRO A CA 1
ATOM 1450 C C . PRO A 1 196 ? 17.359 -16.438 -11.5 1 84.25 196 PRO A C 1
ATOM 1452 O O . PRO A 1 196 ? 16.656 -15.906 -10.641 1 84.25 196 PRO A O 1
ATOM 1455 N N . LYS A 1 197 ? 17.453 -17.719 -11.781 1 87.19 197 LYS A N 1
ATOM 1456 C CA . LYS A 1 197 ? 16.594 -18.594 -10.992 1 87.19 197 LYS A CA 1
ATOM 1457 C C . LYS A 1 197 ? 17.234 -18.922 -9.641 1 87.19 197 LYS A C 1
ATOM 1459 O O . LYS A 1 197 ? 18.453 -19.062 -9.547 1 87.19 197 LYS A O 1
ATOM 1464 N N . ILE A 1 198 ? 16.328 -18.984 -8.703 1 93.06 198 ILE A N 1
ATOM 1465 C CA . ILE A 1 198 ? 16.766 -19.375 -7.371 1 93.06 198 ILE A CA 1
ATOM 1466 C C . ILE A 1 198 ? 16.719 -20.891 -7.238 1 93.06 198 ILE A C 1
ATOM 1468 O O . ILE A 1 198 ? 15.688 -21.516 -7.504 1 93.06 198 ILE A O 1
ATOM 1472 N N . ASP A 1 199 ? 17.797 -21.484 -6.852 1 90.44 199 ASP A N 1
ATOM 1473 C CA . ASP A 1 199 ? 17.953 -22.922 -6.734 1 90.44 199 ASP A CA 1
ATOM 1474 C C . ASP A 1 199 ? 17.078 -23.484 -5.617 1 90.44 199 ASP A C 1
ATOM 1476 O O . ASP A 1 199 ? 17.203 -23.078 -4.461 1 90.44 199 ASP A O 1
ATOM 1480 N N . ARG A 1 200 ? 16.25 -24.484 -5.934 1 91.06 200 ARG A N 1
ATOM 1481 C CA . ARG A 1 200 ? 15.297 -25.016 -4.965 1 91.06 200 ARG A CA 1
ATOM 1482 C C . ARG A 1 200 ? 15.734 -26.375 -4.445 1 91.06 200 ARG A C 1
ATOM 1484 O O . ARG A 1 200 ? 14.984 -27.062 -3.748 1 91.06 200 ARG A O 1
ATOM 1491 N N . THR A 1 201 ? 16.891 -26.859 -4.797 1 88.75 201 THR A N 1
ATOM 1492 C CA . THR A 1 201 ? 17.344 -28.203 -4.465 1 88.75 201 THR A CA 1
ATOM 1493 C C . THR A 1 201 ? 17.266 -28.453 -2.961 1 88.75 201 THR A C 1
ATOM 1495 O O . THR A 1 201 ? 16.844 -29.516 -2.52 1 88.75 201 THR A O 1
ATOM 1498 N N . GLN A 1 202 ? 17.672 -27.484 -2.137 1 86.94 202 GLN A N 1
ATOM 1499 C CA . GLN A 1 202 ? 17.641 -27.625 -0.686 1 86.94 202 GLN A CA 1
ATOM 1500 C C . GLN A 1 202 ? 16.766 -26.547 -0.049 1 86.94 202 GLN A C 1
ATOM 1502 O O . GLN A 1 202 ? 17.141 -25.938 0.959 1 86.94 202 GLN A O 1
ATOM 1507 N N . PHE A 1 203 ? 15.562 -26.5 -0.575 1 91.44 203 PHE A N 1
ATOM 1508 C CA . PHE A 1 203 ? 14.68 -25.422 -0.148 1 91.44 203 PHE A CA 1
ATOM 1509 C C . PHE A 1 203 ? 14.102 -25.719 1.235 1 91.44 203 PHE A C 1
ATOM 1511 O O . PHE A 1 203 ? 13.539 -26.781 1.469 1 91.44 203 PHE A O 1
ATOM 1518 N N . ASN A 1 204 ? 14.297 -24.828 2.191 1 94.31 204 ASN A N 1
ATOM 1519 C CA . ASN A 1 204 ? 13.633 -24.828 3.488 1 94.31 204 ASN A CA 1
ATOM 1520 C C . ASN A 1 204 ? 12.414 -23.922 3.502 1 94.31 204 ASN A C 1
ATOM 1522 O O . ASN A 1 204 ? 12.539 -22.703 3.664 1 94.31 204 ASN A O 1
ATOM 1526 N N . ALA A 1 205 ? 11.234 -24.469 3.484 1 92.06 205 ALA A N 1
ATOM 1527 C CA . ALA A 1 205 ? 10 -23.688 3.359 1 92.06 205 ALA A CA 1
ATOM 1528 C C . ALA A 1 205 ? 9.57 -23.125 4.711 1 92.06 205 ALA A C 1
ATOM 1530 O O . ALA A 1 205 ? 8.594 -22.375 4.793 1 92.06 205 ALA A O 1
ATOM 1531 N N . ASP A 1 206 ? 10.352 -23.359 5.777 1 94.06 206 ASP A N 1
ATOM 1532 C CA . ASP A 1 206 ? 9.953 -22.938 7.117 1 94.06 206 ASP A CA 1
ATOM 1533 C C . ASP A 1 206 ? 10.492 -21.547 7.426 1 94.06 206 ASP A C 1
ATOM 1535 O O . ASP A 1 206 ? 10.164 -20.953 8.461 1 94.06 206 ASP A O 1
ATOM 1539 N N . VAL A 1 207 ? 11.273 -21.016 6.516 1 96.56 207 VAL A N 1
ATOM 1540 C CA . VAL A 1 207 ? 11.781 -19.656 6.656 1 96.56 207 VAL A CA 1
ATOM 1541 C C . VAL A 1 207 ? 10.617 -18.688 6.852 1 96.56 207 VAL A C 1
ATOM 1543 O O . VAL A 1 207 ? 9.578 -18.812 6.203 1 96.56 207 VAL A O 1
ATOM 1546 N N . LYS A 1 208 ? 10.766 -17.766 7.812 1 97.81 208 LYS A N 1
ATOM 1547 C CA . LYS A 1 208 ? 9.734 -16.781 8.086 1 97.81 208 LYS A CA 1
ATOM 1548 C C . LYS A 1 208 ? 10.266 -15.359 7.875 1 97.81 208 LYS A C 1
ATOM 1550 O O . LYS A 1 208 ? 11.336 -15.016 8.375 1 97.81 208 LYS A O 1
ATOM 1555 N N . ILE A 1 209 ? 9.57 -14.602 7.074 1 98.5 209 ILE A N 1
ATOM 1556 C CA . ILE A 1 209 ? 9.93 -13.203 6.844 1 98.5 209 ILE A CA 1
ATOM 1557 C C . ILE A 1 209 ? 8.93 -12.289 7.539 1 98.5 209 ILE A C 1
ATOM 1559 O O . ILE A 1 209 ? 7.719 -12.383 7.301 1 98.5 209 ILE A O 1
ATOM 1563 N N . GLY A 1 210 ? 9.398 -11.461 8.469 1 98.25 210 GLY A N 1
ATOM 1564 C CA . GLY A 1 210 ? 8.555 -10.438 9.062 1 98.25 210 GLY A CA 1
ATOM 1565 C C . GLY A 1 210 ? 8.234 -9.305 8.102 1 98.25 210 GLY A C 1
ATOM 1566 O O . GLY A 1 210 ? 8.992 -9.039 7.168 1 98.25 210 GLY A O 1
ATOM 1567 N N . PHE A 1 211 ? 7.113 -8.695 8.273 1 98.5 211 PHE A N 1
ATOM 1568 C CA . PHE A 1 211 ? 6.656 -7.57 7.465 1 98.5 211 PHE A CA 1
ATOM 1569 C C . PHE A 1 211 ? 6.156 -6.434 8.344 1 98.5 211 PHE A C 1
ATOM 1571 O O . PHE A 1 211 ? 5.25 -6.625 9.164 1 98.5 211 PHE A O 1
ATOM 1578 N N . TYR A 1 212 ? 6.773 -5.262 8.227 1 98.38 212 TYR A N 1
ATOM 1579 C CA . TYR A 1 212 ? 6.473 -4.082 9.023 1 98.38 212 TYR A CA 1
ATOM 1580 C C . TYR A 1 212 ? 6.254 -2.861 8.141 1 98.38 212 TYR A C 1
ATOM 1582 O O . TYR A 1 212 ? 7.012 -2.629 7.195 1 98.38 212 TYR A O 1
ATOM 1590 N N . GLU A 1 213 ? 5.195 -2.121 8.367 1 98.12 213 GLU A N 1
ATOM 1591 C CA . GLU A 1 213 ? 4.984 -0.889 7.613 1 98.12 213 GLU A CA 1
ATOM 1592 C C . GLU A 1 213 ? 5.25 0.339 8.477 1 98.12 213 GLU A C 1
ATOM 1594 O O . GLU A 1 213 ? 4.734 0.441 9.594 1 98.12 213 GLU A O 1
ATOM 1599 N N . SER A 1 214 ? 6.125 1.204 7.957 1 98.56 214 SER A N 1
ATOM 1600 C CA . SER A 1 214 ? 6.328 2.5 8.594 1 98.56 214 SER A CA 1
ATOM 1601 C C . SER A 1 214 ? 5.133 3.42 8.375 1 98.56 214 SER A C 1
ATOM 1603 O O . SER A 1 214 ? 4.598 3.5 7.27 1 98.56 214 SER A O 1
ATOM 1605 N N . LEU A 1 215 ? 4.668 4.055 9.445 1 98.44 215 LEU A N 1
ATOM 1606 C CA . LEU A 1 215 ? 3.488 4.914 9.461 1 98.44 215 LEU A CA 1
ATOM 1607 C C . LEU A 1 215 ? 3.766 6.211 10.211 1 98.44 215 LEU A C 1
ATOM 1609 O O . LEU A 1 215 ? 4.723 6.297 10.977 1 98.44 215 LEU A O 1
ATOM 1613 N N . LEU A 1 216 ? 2.955 7.301 9.867 1 98.5 216 LEU A N 1
ATOM 1614 C CA . LEU A 1 216 ? 2.98 8.469 10.742 1 98.5 216 LEU A CA 1
ATOM 1615 C C . LEU A 1 216 ? 2.773 8.062 12.195 1 98.5 216 LEU A C 1
ATOM 1617 O O . LEU A 1 216 ? 1.751 7.465 12.539 1 98.5 216 LEU A O 1
ATOM 1621 N N . ASP A 1 217 ? 3.785 8.367 13.023 1 97.56 217 ASP A N 1
ATOM 1622 C CA . ASP A 1 217 ? 3.779 7.953 14.422 1 97.56 217 ASP A CA 1
ATOM 1623 C C . ASP A 1 217 ? 3.678 6.438 14.547 1 97.56 217 ASP A C 1
ATOM 1625 O O . ASP A 1 217 ? 2.859 5.922 15.312 1 97.56 217 ASP A O 1
ATOM 1629 N N . GLY A 1 218 ? 4.5 5.785 13.727 1 94.94 218 GLY A N 1
ATOM 1630 C CA . GLY A 1 218 ? 4.512 4.332 13.672 1 94.94 218 GLY A CA 1
ATOM 1631 C C . GLY A 1 218 ? 4.984 3.691 14.961 1 94.94 218 GLY A C 1
ATOM 1632 O O . GLY A 1 218 ? 5.504 4.375 15.844 1 94.94 218 GLY A O 1
ATOM 1633 N N . ASP A 1 219 ? 4.875 2.402 15.023 1 94.69 219 ASP A N 1
ATOM 1634 C CA . ASP A 1 219 ? 5.129 1.624 16.234 1 94.69 219 ASP A CA 1
ATOM 1635 C C . ASP A 1 219 ? 6.516 0.988 16.188 1 94.69 219 ASP A C 1
ATOM 1637 O O . ASP A 1 219 ? 6.645 -0.228 16.031 1 94.69 219 ASP A O 1
ATOM 1641 N N . ALA A 1 220 ? 7.48 1.749 16.531 1 96.25 220 ALA A N 1
ATOM 1642 C CA . ALA A 1 220 ? 8.852 1.249 16.547 1 96.25 220 ALA A CA 1
ATOM 1643 C C . ALA A 1 220 ? 9.016 0.107 17.547 1 96.25 220 ALA A C 1
ATOM 1645 O O . ALA A 1 220 ? 9.828 -0.798 17.328 1 96.25 220 ALA A O 1
ATOM 1646 N N . GLN A 1 221 ? 8.242 0.103 18.547 1 95.44 221 GLN A N 1
ATOM 1647 C CA . GLN A 1 221 ? 8.297 -0.964 19.547 1 95.44 221 GLN A CA 1
ATOM 1648 C C . GLN A 1 221 ? 7.879 -2.303 18.938 1 95.44 221 GLN A C 1
ATOM 1650 O O . GLN A 1 221 ? 8.422 -3.348 19.297 1 95.44 221 GLN A O 1
ATOM 1655 N N . MET A 1 222 ? 6.887 -2.252 18.109 1 96.12 222 MET A N 1
ATOM 1656 C CA . MET A 1 222 ? 6.496 -3.477 17.422 1 96.12 222 MET A CA 1
ATOM 1657 C C . MET A 1 222 ? 7.641 -4.012 16.578 1 96.12 222 MET A C 1
ATOM 1659 O O . MET A 1 222 ? 7.914 -5.211 16.562 1 96.12 222 MET A O 1
ATOM 1663 N N . LEU A 1 223 ? 8.312 -3.121 15.844 1 97.56 223 LEU A N 1
ATOM 1664 C CA . LEU A 1 223 ? 9.461 -3.523 15.047 1 97.56 223 LEU A CA 1
ATOM 1665 C C . LEU A 1 223 ? 10.531 -4.172 15.922 1 97.56 223 LEU A C 1
ATOM 1667 O O . LEU A 1 223 ? 11.062 -5.23 15.578 1 97.56 223 LEU A O 1
ATOM 1671 N N . ARG A 1 224 ? 10.805 -3.559 17.031 1 97.5 224 ARG A N 1
ATOM 1672 C CA . ARG A 1 224 ? 11.766 -4.105 17.969 1 97.5 224 ARG A CA 1
ATOM 1673 C C . ARG A 1 224 ? 11.359 -5.5 18.438 1 97.5 224 ARG A C 1
ATOM 1675 O O . ARG A 1 224 ? 12.18 -6.414 18.469 1 97.5 224 ARG A O 1
ATOM 1682 N N . SER A 1 225 ? 10.102 -5.621 18.734 1 96.56 225 SER A N 1
ATOM 1683 C CA . SER A 1 225 ? 9.594 -6.902 19.219 1 96.56 225 SER A CA 1
ATOM 1684 C C . SER A 1 225 ? 9.719 -7.98 18.156 1 96.56 225 SER A C 1
ATOM 1686 O O . SER A 1 225 ? 9.945 -9.156 18.469 1 96.56 225 SER A O 1
ATOM 1688 N N . MET A 1 226 ? 9.555 -7.629 16.906 1 96.88 226 MET A N 1
ATOM 1689 C CA . MET A 1 226 ? 9.719 -8.586 15.82 1 96.88 226 MET A CA 1
ATOM 1690 C C . MET A 1 226 ? 11.141 -9.133 15.789 1 96.88 226 MET A C 1
ATOM 1692 O O . MET A 1 226 ? 11.344 -10.344 15.672 1 96.88 226 MET A O 1
ATOM 1696 N N . PHE A 1 227 ? 12.094 -8.203 15.945 1 97.12 227 PHE A N 1
ATOM 1697 C CA . PHE A 1 227 ? 13.492 -8.625 15.961 1 97.12 227 PHE A CA 1
ATOM 1698 C C . PHE A 1 227 ? 13.773 -9.508 17.172 1 97.12 227 PHE A C 1
ATOM 1700 O O . PHE A 1 227 ? 14.453 -10.531 17.062 1 97.12 227 PHE A O 1
ATOM 1707 N N . GLU A 1 228 ? 13.203 -9.18 18.266 1 96.56 228 GLU A N 1
ATOM 1708 C CA . GLU A 1 228 ? 13.547 -9.812 19.531 1 96.56 228 GLU A CA 1
ATOM 1709 C C . GLU A 1 228 ? 12.797 -11.133 19.703 1 96.56 228 GLU A C 1
ATOM 1711 O O . GLU A 1 228 ? 13.18 -11.969 20.531 1 96.56 228 GLU A O 1
ATOM 1716 N N . SER A 1 229 ? 11.734 -11.328 18.953 1 94.62 229 SER A N 1
ATOM 1717 C CA . SER A 1 229 ? 10.922 -12.539 19.094 1 94.62 229 SER A CA 1
ATOM 1718 C C . SER A 1 229 ? 11.703 -13.781 18.672 1 94.62 229 SER A C 1
ATOM 1720 O O . SER A 1 229 ? 11.375 -14.891 19.094 1 94.62 229 SER A O 1
ATOM 1722 N N . GLY A 1 230 ? 12.711 -13.641 17.75 1 94.31 230 GLY A N 1
ATOM 1723 C CA . GLY A 1 230 ? 13.438 -14.773 17.203 1 94.31 230 GLY A CA 1
ATOM 1724 C C . GLY A 1 230 ? 12.625 -15.57 16.203 1 94.31 230 GLY A C 1
ATOM 1725 O O . GLY A 1 230 ? 13.07 -16.609 15.711 1 94.31 230 GLY A O 1
ATOM 1726 N N . ARG A 1 231 ? 11.523 -15.07 15.859 1 95.44 231 ARG A N 1
ATOM 1727 C CA . ARG A 1 231 ? 10.594 -15.781 14.992 1 95.44 231 ARG A CA 1
ATOM 1728 C C . ARG A 1 231 ? 10.969 -15.609 13.523 1 95.44 231 ARG A C 1
ATOM 1730 O O . ARG A 1 231 ? 10.711 -16.5 12.703 1 95.44 231 ARG A O 1
ATOM 1737 N N . TYR A 1 232 ? 11.602 -14.539 13.234 1 98 232 TYR A N 1
ATOM 1738 C CA . TYR A 1 232 ? 11.773 -14.172 11.836 1 98 232 TYR A CA 1
ATOM 1739 C C . TYR A 1 232 ? 13.219 -14.352 11.398 1 98 232 TYR A C 1
ATOM 1741 O O . TYR A 1 232 ? 14.148 -14.016 12.148 1 98 232 TYR A O 1
ATOM 1749 N N . ASP A 1 233 ? 13.406 -14.914 10.203 1 98.12 233 ASP A N 1
ATOM 1750 C CA . ASP A 1 233 ? 14.727 -15.109 9.609 1 98.12 233 ASP A CA 1
ATOM 1751 C C . ASP A 1 233 ? 15.172 -13.867 8.828 1 98.12 233 ASP A C 1
ATOM 1753 O O . ASP A 1 233 ? 16.344 -13.742 8.477 1 98.12 233 ASP A O 1
ATOM 1757 N N . GLY A 1 234 ? 14.375 -12.953 8.531 1 98.25 234 GLY A N 1
ATOM 1758 C CA . GLY A 1 234 ? 14.531 -11.656 7.887 1 98.25 234 GLY A CA 1
ATOM 1759 C C . GLY A 1 234 ? 13.312 -10.766 8.031 1 98.25 234 GLY A C 1
ATOM 1760 O O . GLY A 1 234 ? 12.234 -11.242 8.383 1 98.25 234 GLY A O 1
ATOM 1761 N N . ILE A 1 235 ? 13.484 -9.5 7.859 1 98.62 235 ILE A N 1
ATOM 1762 C CA . ILE A 1 235 ? 12.375 -8.562 8.008 1 98.62 235 ILE A CA 1
ATOM 1763 C C . ILE A 1 235 ? 12.367 -7.586 6.832 1 98.62 235 ILE A C 1
ATOM 1765 O O . ILE A 1 235 ? 13.414 -7.062 6.445 1 98.62 235 ILE A O 1
ATOM 1769 N N . VAL A 1 236 ? 11.203 -7.414 6.211 1 98.69 236 VAL A N 1
ATOM 1770 C CA . VAL A 1 236 ? 10.984 -6.371 5.215 1 98.69 236 VAL A CA 1
ATOM 1771 C C . VAL A 1 236 ? 10.211 -5.211 5.848 1 98.69 236 VAL A C 1
ATOM 1773 O O . VAL A 1 236 ? 9.195 -5.426 6.512 1 98.69 236 VAL A O 1
ATOM 1776 N N . VAL A 1 237 ? 10.742 -4.047 5.688 1 98.75 237 VAL A N 1
ATOM 1777 C CA . VAL A 1 237 ? 10.094 -2.816 6.125 1 98.75 237 VAL A CA 1
ATOM 1778 C C . VAL A 1 237 ? 9.523 -2.076 4.918 1 98.75 237 VAL A C 1
ATOM 1780 O O . VAL A 1 237 ? 10.266 -1.697 4.008 1 98.75 237 VAL A O 1
ATOM 1783 N N . ALA A 1 238 ? 8.156 -2.012 4.883 1 98.69 238 ALA A N 1
ATOM 1784 C CA . ALA A 1 238 ? 7.535 -1.079 3.945 1 98.69 238 ALA A CA 1
ATOM 1785 C C . ALA A 1 238 ? 7.719 0.365 4.402 1 98.69 238 ALA A C 1
ATOM 1787 O O . ALA A 1 238 ? 6.883 0.906 5.129 1 98.69 238 ALA A O 1
ATOM 1788 N N . GLY A 1 239 ? 8.82 0.935 3.965 1 98.62 239 GLY A N 1
ATOM 1789 C CA . GLY A 1 239 ? 9.195 2.279 4.379 1 98.62 239 GLY A CA 1
ATOM 1790 C C . GLY A 1 239 ? 8.461 3.361 3.605 1 98.62 239 GLY A C 1
ATOM 1791 O O . GLY A 1 239 ? 7.637 3.064 2.736 1 98.62 239 GLY A O 1
ATOM 1792 N N . PHE A 1 240 ? 8.727 4.57 3.941 1 98.12 240 PHE A N 1
ATOM 1793 C CA . PHE A 1 240 ? 8.109 5.715 3.283 1 98.12 240 PHE A CA 1
ATOM 1794 C C . PHE A 1 240 ? 8.719 5.938 1.902 1 98.12 240 PHE A C 1
ATOM 1796 O O . PHE A 1 240 ? 9.336 5.035 1.339 1 98.12 240 PHE A O 1
ATOM 1803 N N . GLY A 1 241 ? 8.422 6.879 1.194 1 95.31 241 GLY A N 1
ATOM 1804 C CA . GLY A 1 241 ? 8.828 7.301 -0.136 1 95.31 241 GLY A CA 1
ATOM 1805 C C . GLY A 1 241 ? 10.102 6.621 -0.614 1 95.31 241 GLY A C 1
ATOM 1806 O O . GLY A 1 241 ? 10.109 5.414 -0.863 1 95.31 241 GLY A O 1
ATOM 1807 N N . ALA A 1 242 ? 11.242 7.355 -0.646 1 94.12 242 ALA A N 1
ATOM 1808 C CA . ALA A 1 242 ? 12.508 6.941 -1.25 1 94.12 242 ALA A CA 1
ATOM 1809 C C . ALA A 1 242 ? 13.227 5.922 -0.374 1 94.12 242 ALA A C 1
ATOM 1811 O O . ALA A 1 242 ? 14.445 5.781 -0.45 1 94.12 242 ALA A O 1
ATOM 1812 N N . GLY A 1 243 ? 12.445 5.172 0.418 1 95.94 243 GLY A N 1
ATOM 1813 C CA . GLY A 1 243 ? 13.047 4.184 1.304 1 95.94 243 GLY A CA 1
ATOM 1814 C C . GLY A 1 243 ? 13.445 4.758 2.65 1 95.94 243 GLY A C 1
ATOM 1815 O O . GLY A 1 243 ? 14.586 4.594 3.084 1 95.94 243 GLY A O 1
ATOM 1816 N N . HIS A 1 244 ? 12.555 5.426 3.342 1 98.19 244 HIS A N 1
ATOM 1817 C CA . HIS A 1 244 ? 12.812 6.098 4.609 1 98.19 244 HIS A CA 1
ATOM 1818 C C . HIS A 1 244 ? 12.039 5.445 5.75 1 98.19 244 HIS A C 1
ATOM 1820 O O . HIS A 1 244 ? 11.008 4.809 5.52 1 98.19 244 HIS A O 1
ATOM 1826 N N . VAL A 1 245 ? 12.602 5.551 6.922 1 98.62 245 VAL A N 1
ATOM 1827 C CA . VAL A 1 245 ? 11.914 5.16 8.148 1 98.62 245 VAL A CA 1
ATOM 1828 C C . VAL A 1 245 ? 12.109 6.242 9.211 1 98.62 245 VAL A C 1
ATOM 1830 O O . VAL A 1 245 ? 12.852 7.203 9 1 98.62 245 VAL A O 1
ATOM 1833 N N . SER A 1 246 ? 11.383 6.137 10.289 1 98.38 246 SER A N 1
ATOM 1834 C CA . SER A 1 246 ? 11.57 7.082 11.391 1 98.38 246 SER A CA 1
ATOM 1835 C C . SER A 1 246 ? 12.93 6.887 12.055 1 98.38 246 SER A C 1
ATOM 1837 O O . SER A 1 246 ? 13.539 5.828 11.93 1 98.38 246 SER A O 1
ATOM 1839 N N . GLY A 1 247 ? 13.359 7.965 12.781 1 97.88 247 GLY A N 1
ATOM 1840 C CA . GLY A 1 247 ? 14.594 7.836 13.539 1 97.88 247 GLY A CA 1
ATOM 1841 C C . GLY A 1 247 ? 14.578 6.676 14.516 1 97.88 247 GLY A C 1
ATOM 1842 O O . GLY A 1 247 ? 15.562 5.941 14.633 1 97.88 247 GLY A O 1
ATOM 1843 N N . ASP A 1 248 ? 13.5 6.434 15.203 1 98 248 ASP A N 1
ATOM 1844 C CA . ASP A 1 248 ? 13.359 5.328 16.141 1 98 248 ASP A CA 1
ATOM 1845 C C . ASP A 1 248 ? 13.516 3.982 15.438 1 98 248 ASP A C 1
ATOM 1847 O O . ASP A 1 248 ? 14.18 3.08 15.953 1 98 248 ASP A O 1
ATOM 1851 N N . GLU A 1 249 ? 12.898 3.895 14.336 1 98.5 249 GLU A N 1
ATOM 1852 C CA . GLU A 1 249 ? 13 2.66 13.562 1 98.5 249 GLU A CA 1
ATOM 1853 C C . GLU A 1 249 ? 14.422 2.441 13.062 1 98.5 249 GLU A C 1
ATOM 1855 O O . GLU A 1 249 ? 14.922 1.313 13.055 1 98.5 249 GLU A O 1
ATOM 1860 N N . ALA A 1 250 ? 15.039 3.518 12.641 1 98.56 250 ALA A N 1
ATOM 1861 C CA . ALA A 1 250 ? 16.422 3.445 12.164 1 98.56 250 ALA A CA 1
ATOM 1862 C C . ALA A 1 250 ? 17.344 2.922 13.258 1 98.56 250 ALA A C 1
ATOM 1864 O O . ALA A 1 250 ? 18.234 2.119 12.984 1 98.56 250 ALA A O 1
ATOM 1865 N N . ASP A 1 251 ? 17.156 3.402 14.453 1 98.44 251 ASP A N 1
ATOM 1866 C CA . ASP A 1 251 ? 17.953 2.943 15.586 1 98.44 251 ASP A CA 1
ATOM 1867 C C . ASP A 1 251 ? 17.797 1.438 15.789 1 98.44 251 ASP A C 1
ATOM 1869 O O . ASP A 1 251 ? 18.781 0.746 16.078 1 98.44 251 ASP A O 1
ATOM 1873 N N . ILE A 1 252 ? 16.625 0.948 15.672 1 98.38 252 ILE A N 1
ATOM 1874 C CA . ILE A 1 252 ? 16.344 -0.473 15.852 1 98.38 252 ILE A CA 1
ATOM 1875 C C . ILE A 1 252 ? 17 -1.271 14.719 1 98.38 252 ILE A C 1
ATOM 1877 O O . ILE A 1 252 ? 17.625 -2.307 14.969 1 98.38 252 ILE A O 1
ATOM 1881 N N . ILE A 1 253 ? 16.891 -0.797 13.492 1 98.31 253 ILE A N 1
ATOM 1882 C CA . ILE A 1 253 ? 17.484 -1.466 12.344 1 98.31 253 ILE A CA 1
ATOM 1883 C C . ILE A 1 253 ? 19 -1.54 12.523 1 98.31 253 ILE A C 1
ATOM 1885 O O . ILE A 1 253 ? 19.609 -2.582 12.273 1 98.31 253 ILE A O 1
ATOM 1889 N N . GLU A 1 254 ? 19.594 -0.485 12.977 1 98.06 254 GLU A N 1
ATOM 1890 C CA . GLU A 1 254 ? 21.031 -0.439 13.195 1 98.06 254 GLU A CA 1
ATOM 1891 C C . GLU A 1 254 ? 21.484 -1.547 14.148 1 98.06 254 GLU A C 1
ATOM 1893 O O . GLU A 1 254 ? 22.547 -2.146 13.953 1 98.06 254 GLU A O 1
ATOM 1898 N N . ARG A 1 255 ? 20.688 -1.827 15.086 1 97.5 255 ARG A N 1
ATOM 1899 C CA . ARG A 1 255 ? 21.031 -2.787 16.125 1 97.5 255 ARG A CA 1
ATOM 1900 C C . ARG A 1 255 ? 21 -4.215 15.594 1 97.5 255 ARG A C 1
ATOM 1902 O O . ARG A 1 255 ? 21.75 -5.074 16.062 1 97.5 255 ARG A O 1
ATOM 1909 N N . TYR A 1 256 ? 20.156 -4.453 14.523 1 97.31 256 TYR A N 1
ATOM 1910 C CA . TYR A 1 256 ? 19.875 -5.852 14.227 1 97.31 256 TYR A CA 1
ATOM 1911 C C . TYR A 1 256 ? 20.281 -6.203 12.805 1 97.31 256 TYR A C 1
ATOM 1913 O O . TYR A 1 256 ? 20.422 -7.379 12.469 1 97.31 256 TYR A O 1
ATOM 1921 N N . ALA A 1 257 ? 20.562 -5.234 11.984 1 96.5 257 ALA A N 1
ATOM 1922 C CA . ALA A 1 257 ? 20.766 -5.461 10.555 1 96.5 257 ALA A CA 1
ATOM 1923 C C . ALA A 1 257 ? 22.078 -6.215 10.297 1 96.5 257 ALA A C 1
ATOM 1925 O O . ALA A 1 257 ? 22.281 -6.758 9.211 1 96.5 257 ALA A O 1
ATOM 1926 N N . SER A 1 258 ? 22.953 -6.246 11.281 1 95.19 258 SER A N 1
ATOM 1927 C CA . SER A 1 258 ? 24.188 -7.008 11.125 1 95.19 258 SER A CA 1
ATOM 1928 C C . SER A 1 258 ? 23.938 -8.492 11.383 1 95.19 258 SER A C 1
ATOM 1930 O O . SER A 1 258 ? 24.797 -9.328 11.047 1 95.19 258 SER A O 1
ATOM 1932 N N . ARG A 1 259 ? 22.797 -8.883 11.93 1 95.12 259 ARG A N 1
ATOM 1933 C CA . ARG A 1 259 ? 22.562 -10.266 12.336 1 95.12 259 ARG A CA 1
ATOM 1934 C C . ARG A 1 259 ? 21.5 -10.914 11.461 1 95.12 259 ARG A C 1
ATOM 1936 O O . ARG A 1 259 ? 21.5 -12.125 11.25 1 95.12 259 ARG A O 1
ATOM 1943 N N . ILE A 1 260 ? 20.594 -10.164 11.094 1 95.88 260 ILE A N 1
ATOM 1944 C CA . ILE A 1 260 ? 19.469 -10.664 10.312 1 95.88 260 ILE A CA 1
ATOM 1945 C C . ILE A 1 260 ? 19.234 -9.758 9.109 1 95.88 260 ILE A C 1
ATOM 1947 O O . ILE A 1 260 ? 19.359 -8.531 9.211 1 95.88 260 ILE A O 1
ATOM 1951 N N . PRO A 1 261 ? 18.891 -10.367 7.879 1 97.75 261 PRO A N 1
ATOM 1952 C CA . PRO A 1 261 ? 18.625 -9.508 6.719 1 97.75 261 PRO A CA 1
ATOM 1953 C C . PRO A 1 261 ? 17.438 -8.57 6.941 1 97.75 261 PRO A C 1
ATOM 1955 O O . PRO A 1 261 ? 16.375 -9.008 7.383 1 97.75 261 PRO A O 1
ATOM 1958 N N . VAL A 1 262 ? 17.641 -7.32 6.691 1 98.5 262 VAL A N 1
ATOM 1959 C CA . VAL A 1 262 ? 16.609 -6.289 6.723 1 98.5 262 VAL A CA 1
ATOM 1960 C C . VAL A 1 262 ? 16.516 -5.605 5.363 1 98.5 262 VAL A C 1
ATOM 1962 O O . VAL A 1 262 ? 17.516 -5.09 4.852 1 98.5 262 VAL A O 1
ATOM 1965 N N . VAL A 1 263 ? 15.359 -5.648 4.738 1 98.25 263 VAL A N 1
ATOM 1966 C CA . VAL A 1 263 ? 15.117 -4.977 3.463 1 98.25 263 VAL A CA 1
ATOM 1967 C C . VAL A 1 263 ? 14.148 -3.818 3.66 1 98.25 263 VAL A C 1
ATOM 1969 O O . VAL A 1 263 ? 13.086 -3.986 4.27 1 98.25 263 VAL A O 1
ATOM 1972 N N . VAL A 1 264 ? 14.508 -2.645 3.205 1 98.31 264 VAL A N 1
ATOM 1973 C CA . VAL A 1 264 ? 13.609 -1.494 3.213 1 98.31 264 VAL A CA 1
ATOM 1974 C C . VAL A 1 264 ? 13.125 -1.206 1.792 1 98.31 264 VAL A C 1
ATOM 1976 O O . VAL A 1 264 ? 13.938 -1.02 0.881 1 98.31 264 VAL A O 1
ATOM 1979 N N . ALA A 1 265 ? 11.836 -1.24 1.629 1 97.56 265 ALA A N 1
ATOM 1980 C CA . ALA A 1 265 ? 11.18 -0.947 0.356 1 97.56 265 ALA A CA 1
ATOM 1981 C C . ALA A 1 265 ? 10.32 0.313 0.456 1 97.56 265 ALA A C 1
ATOM 1983 O O . ALA A 1 265 ? 10.078 0.819 1.554 1 97.56 265 ALA A O 1
ATOM 1984 N N . SER A 1 266 ? 9.984 0.863 -0.69 1 97.44 266 SER A N 1
ATOM 1985 C CA . SER A 1 266 ? 9.07 2 -0.729 1 97.44 266 SER A CA 1
ATOM 1986 C C . SER A 1 266 ? 7.621 1.544 -0.649 1 97.44 266 SER A C 1
ATOM 1988 O O . SER A 1 266 ? 7.199 0.654 -1.393 1 97.44 266 SER A O 1
ATOM 1990 N N . ARG A 1 267 ? 6.863 2.146 0.202 1 97.25 267 ARG A N 1
ATOM 1991 C CA . ARG A 1 267 ? 5.465 1.76 0.344 1 97.25 267 ARG A CA 1
ATOM 1992 C C . ARG A 1 267 ? 4.594 2.459 -0.696 1 97.25 267 ARG A C 1
ATOM 1994 O O . ARG A 1 267 ? 3.371 2.299 -0.698 1 97.25 267 ARG A O 1
ATOM 2001 N N . THR A 1 268 ? 5.203 3.289 -1.551 1 96.06 268 THR A N 1
ATOM 2002 C CA . THR A 1 268 ? 4.445 3.922 -2.625 1 96.06 268 THR A CA 1
ATOM 2003 C C . THR A 1 268 ? 4.125 2.914 -3.727 1 96.06 268 THR A C 1
ATOM 2005 O O . THR A 1 268 ? 4.73 1.844 -3.791 1 96.06 268 THR A O 1
ATOM 2008 N N . TYR A 1 269 ? 3.193 3.205 -4.566 1 91.06 269 TYR A N 1
ATOM 2009 C CA . TYR A 1 269 ? 2.723 2.311 -5.621 1 91.06 269 TYR A CA 1
ATOM 2010 C C . TYR A 1 269 ? 3.699 2.281 -6.789 1 91.06 269 TYR A C 1
ATOM 2012 O O . TYR A 1 269 ? 3.725 1.321 -7.562 1 91.06 269 TYR A O 1
ATOM 2020 N N . GLY A 1 270 ? 4.469 3.301 -6.898 1 93 270 GLY A N 1
ATOM 2021 C CA . GLY A 1 270 ? 5.449 3.414 -7.969 1 93 270 GLY A CA 1
ATOM 2022 C C . GLY A 1 270 ? 6.766 4.004 -7.512 1 93 270 GLY A C 1
ATOM 2023 O O . GLY A 1 270 ? 6.852 4.578 -6.422 1 93 270 GLY A O 1
ATOM 2024 N N . GLY A 1 271 ? 7.754 3.795 -8.352 1 93.25 271 GLY A N 1
ATOM 2025 C CA . GLY A 1 271 ? 9.07 4.352 -8.07 1 93.25 271 GLY A CA 1
ATOM 2026 C C . GLY A 1 271 ? 9.977 3.395 -7.324 1 93.25 271 GLY A C 1
ATOM 2027 O O . GLY A 1 271 ? 9.57 2.277 -6.996 1 93.25 271 GLY A O 1
ATOM 2028 N N . ARG A 1 272 ? 11.18 3.779 -7.105 1 94.19 272 ARG A N 1
ATOM 2029 C CA . ARG A 1 272 ? 12.195 2.969 -6.438 1 94.19 272 ARG A CA 1
ATOM 2030 C C . ARG A 1 272 ? 12.766 3.699 -5.227 1 94.19 272 ARG A C 1
ATOM 2032 O O . ARG A 1 272 ? 12.602 4.914 -5.09 1 94.19 272 ARG A O 1
ATOM 2039 N N . THR A 1 273 ? 13.344 2.959 -4.355 1 95.44 273 THR A N 1
ATOM 2040 C CA . THR A 1 273 ? 14.133 3.59 -3.303 1 95.44 273 THR A CA 1
ATOM 2041 C C . THR A 1 273 ? 15.289 4.387 -3.896 1 95.44 273 THR A C 1
ATOM 2043 O O . THR A 1 273 ? 15.805 4.039 -4.961 1 95.44 273 THR A O 1
ATOM 2046 N N . ALA A 1 274 ? 15.641 5.492 -3.227 1 94.69 274 ALA A N 1
ATOM 2047 C CA . ALA A 1 274 ? 16.859 6.227 -3.576 1 94.69 274 ALA A CA 1
ATOM 2048 C C . ALA A 1 274 ? 18.078 5.57 -2.961 1 94.69 274 ALA A C 1
ATOM 2050 O O . ALA A 1 274 ? 17.969 4.629 -2.172 1 94.69 274 ALA A O 1
ATOM 2051 N N . THR A 1 275 ? 19.281 6.035 -3.4 1 92.19 275 THR A N 1
ATOM 2052 C CA . THR A 1 275 ? 20.5 5.445 -2.859 1 92.19 275 THR A CA 1
ATOM 2053 C C . THR A 1 275 ? 21.422 6.527 -2.297 1 92.19 275 THR A C 1
ATOM 2055 O O . THR A 1 275 ? 22.266 6.246 -1.45 1 92.19 275 THR A O 1
ATOM 2058 N N . LYS A 1 276 ? 21.266 7.785 -2.697 1 92.25 276 LYS A N 1
ATOM 2059 C CA . LYS A 1 276 ? 22.266 8.773 -2.322 1 92.25 276 LYS A CA 1
ATOM 2060 C C . LYS A 1 276 ? 21.656 10.164 -2.193 1 92.25 276 LYS A C 1
ATOM 2062 O O . LYS A 1 276 ? 22.359 11.172 -2.363 1 92.25 276 LYS A O 1
ATOM 2067 N N . THR A 1 277 ? 20.391 10.273 -1.954 1 89.81 277 THR A N 1
ATOM 2068 C CA . THR A 1 277 ? 19.688 11.555 -2.012 1 89.81 277 THR A CA 1
ATOM 2069 C C . THR A 1 277 ? 19.594 12.18 -0.623 1 89.81 277 THR A C 1
ATOM 2071 O O . THR A 1 277 ? 20 13.328 -0.421 1 89.81 277 THR A O 1
ATOM 2074 N N . TYR A 1 278 ? 19.047 11.469 0.29 1 91.19 278 TYR A N 1
ATOM 2075 C CA . TYR A 1 278 ? 18.766 12.023 1.606 1 91.19 278 TYR A CA 1
ATOM 2076 C C . TYR A 1 278 ? 19.719 11.477 2.652 1 91.19 278 TYR A C 1
ATOM 2078 O O . TYR A 1 278 ? 20.062 10.289 2.631 1 91.19 278 TYR A O 1
ATOM 2086 N N . GLY A 1 279 ? 20.109 12.383 3.572 1 91.19 279 GLY A N 1
ATOM 2087 C CA . GLY A 1 279 ? 21.109 11.984 4.551 1 91.19 279 GLY A CA 1
ATOM 2088 C C . GLY A 1 279 ? 20.625 12.125 5.984 1 91.19 279 GLY A C 1
ATOM 2089 O O . GLY A 1 279 ? 21.438 12.109 6.914 1 91.19 279 GLY A O 1
ATOM 2090 N N . PHE A 1 280 ? 19.344 12.312 6.23 1 91.69 280 PHE A N 1
ATOM 2091 C CA . PHE A 1 280 ? 18.859 12.43 7.602 1 91.69 280 PHE A CA 1
ATOM 2092 C C . PHE A 1 280 ? 18.781 11.062 8.266 1 91.69 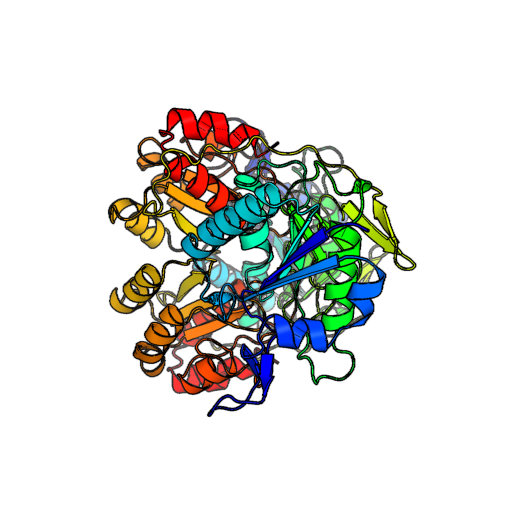280 PHE A C 1
ATOM 2094 O O . PHE A 1 280 ? 18.828 10.031 7.59 1 91.69 280 PHE A O 1
ATOM 2101 N N . HIS A 1 281 ? 18.688 11.062 9.617 1 95.19 281 HIS A N 1
ATOM 2102 C CA . HIS A 1 281 ? 18.547 9.836 10.398 1 95.19 281 HIS A CA 1
ATOM 2103 C C . HIS A 1 281 ? 17.297 9.07 10.008 1 95.19 281 HIS A C 1
ATOM 2105 O O . HIS A 1 281 ? 16.172 9.57 10.188 1 95.19 281 HIS A O 1
ATOM 2111 N N . GLY A 1 282 ? 17.406 7.883 9.352 1 97.25 282 GLY A N 1
ATOM 2112 C CA . GLY A 1 282 ? 16.297 7.094 8.852 1 97.25 282 GLY A CA 1
ATOM 2113 C C . GLY A 1 282 ? 16.125 7.184 7.348 1 97.25 282 GLY A C 1
ATOM 2114 O O . GLY A 1 282 ? 15.25 6.539 6.773 1 97.25 282 GLY A O 1
ATOM 2115 N N . SER A 1 283 ? 17.062 7.941 6.68 1 96.31 283 SER A N 1
ATOM 2116 C CA . SER A 1 283 ? 17.031 8.055 5.227 1 96.31 283 SER A CA 1
ATOM 2117 C C . SER A 1 283 ? 17.734 6.875 4.566 1 96.31 283 SER A C 1
ATOM 2119 O O . SER A 1 283 ? 18.344 6.047 5.25 1 96.31 283 SER A O 1
ATOM 2121 N N . GLU A 1 284 ? 17.641 6.848 3.205 1 96.06 284 GLU A N 1
ATOM 2122 C CA . GLU A 1 284 ? 18.188 5.707 2.479 1 96.06 284 GLU A CA 1
ATOM 2123 C C . GLU A 1 284 ? 19.703 5.629 2.65 1 96.06 284 GLU A C 1
ATOM 2125 O O . GLU A 1 284 ? 20.266 4.535 2.754 1 96.06 284 GLU A O 1
ATOM 2130 N N . ILE A 1 285 ? 20.469 6.805 2.668 1 94.56 285 ILE A N 1
ATOM 2131 C CA . ILE A 1 285 ? 21.906 6.777 2.887 1 94.56 285 ILE A CA 1
ATOM 2132 C C . ILE A 1 285 ? 22.219 6.219 4.273 1 94.56 285 ILE A C 1
ATOM 2134 O O . ILE A 1 285 ? 23.062 5.332 4.422 1 94.56 285 ILE A O 1
ATOM 2138 N N . ASP A 1 286 ? 21.484 6.734 5.223 1 96.62 286 ASP A N 1
ATOM 2139 C CA . ASP A 1 286 ? 21.656 6.309 6.605 1 96.62 286 ASP A CA 1
ATOM 2140 C C . ASP A 1 286 ? 21.422 4.809 6.754 1 96.62 286 ASP A C 1
ATOM 2142 O O . ASP A 1 286 ? 22.219 4.102 7.363 1 96.62 286 ASP A O 1
ATOM 2146 N N . LEU A 1 287 ? 20.375 4.293 6.184 1 97.5 287 LEU A N 1
ATOM 2147 C CA . LEU A 1 287 ? 19.984 2.896 6.328 1 97.5 287 LEU A CA 1
ATOM 2148 C C . LEU A 1 287 ? 21 1.967 5.672 1 97.5 287 LEU A C 1
ATOM 2150 O O . LEU A 1 287 ? 21.266 0.877 6.18 1 97.5 287 LEU A O 1
ATOM 2154 N N . GLN A 1 288 ? 21.5 2.375 4.535 1 94.94 288 GLN A N 1
ATOM 2155 C CA . GLN A 1 288 ? 22.547 1.585 3.889 1 94.94 288 GLN A CA 1
ATOM 2156 C C . GLN A 1 288 ? 23.766 1.445 4.793 1 94.94 288 GLN A C 1
ATOM 2158 O O . GLN A 1 288 ? 24.328 0.358 4.914 1 94.94 288 GLN A O 1
ATOM 2163 N N . THR A 1 289 ? 24.141 2.555 5.434 1 96.19 289 THR A N 1
ATOM 2164 C CA . THR A 1 289 ? 25.281 2.537 6.324 1 96.19 289 THR A CA 1
ATOM 2165 C C . THR A 1 289 ? 25.031 1.638 7.531 1 96.19 289 THR A C 1
ATOM 2167 O O . THR A 1 289 ? 25.969 1.095 8.117 1 96.19 289 THR A O 1
ATOM 2170 N N . LYS A 1 290 ? 23.812 1.413 7.816 1 97.12 290 LYS A N 1
ATOM 2171 C CA . LYS A 1 290 ? 23.438 0.629 8.984 1 97.12 290 LYS A CA 1
ATOM 2172 C C . LYS A 1 290 ? 23.266 -0.844 8.625 1 97.12 290 LYS A C 1
ATOM 2174 O O . LYS A 1 290 ? 22.938 -1.664 9.492 1 97.12 290 LYS A O 1
ATOM 2179 N N . GLY A 1 291 ? 23.344 -1.131 7.34 1 95.94 291 GLY A N 1
ATOM 2180 C CA . GLY A 1 291 ? 23.375 -2.525 6.93 1 95.94 291 GLY A CA 1
ATOM 2181 C C . GLY A 1 291 ? 22.078 -2.994 6.316 1 95.94 291 GLY A C 1
ATOM 2182 O O . GLY A 1 291 ? 21.922 -4.172 5.984 1 95.94 291 GLY A O 1
ATOM 2183 N N . ALA A 1 292 ? 21.141 -2.117 6.188 1 97.19 292 ALA A N 1
ATOM 2184 C CA . ALA A 1 292 ? 19.891 -2.49 5.535 1 97.19 292 ALA A CA 1
ATOM 2185 C C . ALA A 1 292 ? 20.062 -2.59 4.023 1 97.19 292 ALA A C 1
ATOM 2187 O O . ALA A 1 292 ? 20.891 -1.89 3.441 1 97.19 292 ALA A O 1
ATOM 2188 N N . MET A 1 293 ? 19.359 -3.457 3.402 1 96.31 293 MET A N 1
ATOM 2189 C CA . MET A 1 293 ? 19.266 -3.52 1.946 1 96.31 293 MET A CA 1
ATOM 2190 C C . MET A 1 293 ? 18.094 -2.693 1.442 1 96.31 293 MET A C 1
ATOM 2192 O O . MET A 1 293 ? 17.016 -2.688 2.059 1 96.31 293 MET A O 1
ATOM 2196 N N . LEU A 1 294 ? 18.297 -2.008 0.396 1 96.25 294 LEU A N 1
ATOM 2197 C CA . LEU A 1 294 ? 17.219 -1.276 -0.255 1 96.25 294 LEU A CA 1
ATOM 2198 C C . LEU A 1 294 ? 16.609 -2.102 -1.383 1 96.25 294 LEU A C 1
ATOM 2200 O O . LEU A 1 294 ? 17.312 -2.771 -2.129 1 96.25 294 LEU A O 1
ATOM 2204 N N . ALA A 1 295 ? 15.297 -2.021 -1.54 1 95.81 295 ALA A N 1
ATOM 2205 C CA . ALA A 1 295 ? 14.555 -2.926 -2.416 1 95.81 295 ALA A CA 1
ATOM 2206 C C . ALA A 1 295 ? 14.562 -2.424 -3.857 1 95.81 295 ALA A C 1
ATOM 2208 O O . ALA A 1 295 ? 14.086 -3.113 -4.762 1 95.81 295 ALA A O 1
ATOM 2209 N N . GLY A 1 296 ? 15.102 -1.24 -4.113 1 93.94 296 GLY A N 1
ATOM 2210 C CA . GLY A 1 296 ? 15.039 -0.705 -5.461 1 93.94 296 GLY A CA 1
ATOM 2211 C C . GLY A 1 296 ? 13.625 -0.588 -5.992 1 93.94 296 GLY A C 1
ATOM 2212 O O . GLY A 1 296 ? 12.758 0.004 -5.344 1 93.94 296 GLY A O 1
ATOM 2213 N N . TRP A 1 297 ? 13.32 -1.329 -7.105 1 93.19 297 TRP A N 1
ATOM 2214 C CA . TRP A 1 297 ? 12.047 -1.198 -7.797 1 93.19 297 TRP A CA 1
ATOM 2215 C C . TRP A 1 297 ? 11.008 -2.148 -7.207 1 93.19 297 TRP A C 1
ATOM 2217 O O . TRP A 1 297 ? 9.82 -2.059 -7.527 1 93.19 297 TRP A O 1
ATOM 2227 N N . LEU A 1 298 ? 11.414 -3.053 -6.387 1 95.06 298 LEU A N 1
ATOM 2228 C CA . LEU A 1 298 ? 10.469 -4.043 -5.879 1 95.06 298 LEU A CA 1
ATOM 2229 C C . LEU A 1 298 ? 9.555 -3.43 -4.824 1 95.06 298 LEU A C 1
ATOM 2231 O O . LEU A 1 298 ? 10.016 -2.672 -3.965 1 95.06 298 LEU A O 1
ATOM 2235 N N . SER A 1 299 ? 8.258 -3.705 -4.945 1 95.94 299 SER A N 1
ATOM 2236 C CA . SER A 1 299 ? 7.34 -3.373 -3.861 1 95.94 299 SER A CA 1
ATOM 2237 C C . SER A 1 299 ? 7.699 -4.125 -2.584 1 95.94 299 SER A C 1
ATOM 2239 O O . SER A 1 299 ? 8.422 -5.125 -2.627 1 95.94 299 SER A O 1
ATOM 2241 N N . PRO A 1 300 ? 7.207 -3.656 -1.423 1 97.75 300 PRO A N 1
ATOM 2242 C CA . PRO A 1 300 ? 7.488 -4.371 -0.176 1 97.75 300 PRO A CA 1
ATOM 2243 C C . PRO A 1 300 ? 7.031 -5.828 -0.214 1 97.75 300 PRO A C 1
ATOM 2245 O O . PRO A 1 300 ? 7.727 -6.711 0.292 1 97.75 300 PRO A O 1
ATOM 2248 N N . ARG A 1 301 ? 5.914 -6.137 -0.833 1 98 301 ARG A N 1
ATOM 2249 C CA . ARG A 1 301 ? 5.383 -7.496 -0.909 1 98 301 ARG A CA 1
ATOM 2250 C C . ARG A 1 301 ? 6.285 -8.391 -1.748 1 98 301 ARG A C 1
ATOM 2252 O O . ARG A 1 301 ? 6.543 -9.539 -1.381 1 98 301 ARG A O 1
ATOM 2259 N N . LYS A 1 302 ? 6.754 -7.855 -2.818 1 96.81 302 LYS A N 1
ATOM 2260 C CA . LYS A 1 302 ? 7.617 -8.656 -3.682 1 96.81 302 LYS A CA 1
ATOM 2261 C C . LYS A 1 302 ? 9.023 -8.781 -3.096 1 96.81 302 LYS A C 1
ATOM 2263 O O . LYS A 1 302 ? 9.68 -9.812 -3.26 1 96.81 302 LYS A O 1
ATOM 2268 N N . ALA A 1 303 ? 9.5 -7.707 -2.395 1 97.44 303 ALA A N 1
ATOM 2269 C CA . ALA A 1 303 ? 10.758 -7.816 -1.668 1 97.44 303 ALA A CA 1
ATOM 2270 C C . ALA A 1 303 ? 10.703 -8.938 -0.634 1 97.44 303 ALA A C 1
ATOM 2272 O O . ALA A 1 303 ? 11.68 -9.664 -0.44 1 97.44 303 ALA A O 1
ATOM 2273 N N . ARG A 1 304 ? 9.555 -9.078 -0.005 1 98.19 304 ARG A N 1
ATOM 2274 C CA . ARG A 1 304 ? 9.359 -10.141 0.977 1 98.19 304 ARG A CA 1
ATOM 2275 C C . ARG A 1 304 ? 9.477 -11.516 0.328 1 98.19 304 ARG A C 1
ATOM 2277 O O . ARG A 1 304 ? 10.109 -12.414 0.88 1 98.19 304 ARG A O 1
ATOM 2284 N N . LEU A 1 305 ? 8.906 -11.672 -0.837 1 97.38 305 LEU A N 1
ATOM 2285 C CA . LEU A 1 305 ? 8.961 -12.953 -1.542 1 97.38 305 LEU A CA 1
ATOM 2286 C C . LEU A 1 305 ? 10.383 -13.281 -1.968 1 97.38 305 LEU A C 1
ATOM 2288 O O . LEU A 1 305 ? 10.828 -14.43 -1.843 1 97.38 305 LEU A O 1
ATOM 2292 N N . LEU A 1 306 ? 11.094 -12.289 -2.48 1 97.06 306 LEU A N 1
ATOM 2293 C CA . LEU A 1 306 ? 12.477 -12.508 -2.873 1 97.06 306 LEU A CA 1
ATOM 2294 C C . LEU A 1 306 ? 13.336 -12.883 -1.666 1 97.06 306 LEU A C 1
ATOM 2296 O O . LEU A 1 306 ? 14.117 -13.836 -1.728 1 97.06 306 LEU A O 1
ATOM 2300 N N . LEU A 1 307 ? 13.156 -12.109 -0.585 1 97.5 307 LEU A N 1
ATOM 2301 C CA . LEU A 1 307 ? 13.922 -12.414 0.619 1 97.5 307 LEU A CA 1
ATOM 2302 C C . LEU A 1 307 ? 13.633 -13.828 1.108 1 97.5 307 LEU A C 1
ATOM 2304 O O . LEU A 1 307 ? 14.547 -14.57 1.464 1 97.5 307 LEU A O 1
ATOM 2308 N N . TRP A 1 308 ? 12.359 -14.227 1.102 1 97.88 308 TRP A N 1
ATOM 2309 C CA . TRP A 1 308 ? 11.961 -15.57 1.496 1 97.88 308 TRP A CA 1
ATOM 2310 C C . TRP A 1 308 ? 12.656 -16.625 0.629 1 97.88 308 TRP A C 1
ATOM 2312 O O . TRP A 1 308 ? 13.242 -17.578 1.146 1 97.88 308 TRP A O 1
ATOM 2322 N N . ALA A 1 309 ? 12.586 -16.422 -0.655 1 97.06 309 ALA A N 1
ATOM 2323 C CA . ALA A 1 309 ? 13.125 -17.422 -1.59 1 97.06 309 ALA A CA 1
ATOM 2324 C C . ALA A 1 309 ? 14.633 -17.562 -1.425 1 97.06 309 ALA A C 1
ATOM 2326 O O . ALA A 1 309 ? 15.156 -18.688 -1.462 1 97.06 309 ALA A O 1
ATOM 2327 N N . LEU A 1 310 ? 15.359 -16.453 -1.236 1 96.75 310 LEU A N 1
ATOM 2328 C CA . LEU A 1 310 ? 16.797 -16.516 -1.061 1 96.75 310 LEU A CA 1
ATOM 2329 C C . LEU A 1 310 ? 17.172 -17.25 0.223 1 96.75 310 LEU A C 1
ATOM 2331 O O . LEU A 1 310 ? 18.047 -18.109 0.218 1 96.75 310 LEU A O 1
ATOM 2335 N N . LEU A 1 311 ? 16.469 -16.922 1.308 1 97.56 311 LEU A N 1
ATOM 2336 C CA . LEU A 1 311 ? 16.766 -17.562 2.582 1 97.56 311 LEU A CA 1
ATOM 2337 C C . LEU A 1 311 ? 16.344 -19.031 2.561 1 97.56 311 LEU A C 1
ATOM 2339 O O . LEU A 1 311 ? 17.031 -19.891 3.117 1 97.56 311 LEU A O 1
ATOM 2343 N N . ALA A 1 312 ? 15.188 -19.266 1.929 1 97.38 312 ALA A N 1
ATOM 2344 C CA . ALA A 1 312 ? 14.734 -20.656 1.79 1 97.38 312 ALA A CA 1
ATOM 2345 C C . ALA A 1 312 ? 15.75 -21.484 1.012 1 97.38 312 ALA A C 1
ATOM 2347 O O . ALA A 1 312 ? 15.898 -22.688 1.258 1 97.38 312 ALA A O 1
ATOM 2348 N N . ALA A 1 313 ? 16.484 -20.875 0.123 1 96.44 313 ALA A N 1
ATOM 2349 C CA . ALA A 1 313 ? 17.5 -21.547 -0.682 1 96.44 313 ALA A CA 1
ATOM 2350 C C . ALA A 1 313 ? 18.797 -21.719 0.101 1 96.44 313 ALA A C 1
ATOM 2352 O O . ALA A 1 313 ? 19.781 -22.234 -0.426 1 96.44 313 ALA A O 1
ATOM 2353 N N . GLY A 1 314 ? 18.875 -21.219 1.303 1 96.06 314 GLY A N 1
ATOM 2354 C CA . GLY A 1 314 ? 20.016 -21.453 2.186 1 96.06 314 GLY A CA 1
ATOM 2355 C C . GLY A 1 314 ? 21.062 -20.344 2.115 1 96.06 314 GLY A C 1
ATOM 2356 O O . GLY A 1 314 ? 22.172 -20.516 2.598 1 96.06 314 GLY A O 1
ATOM 2357 N N . LYS A 1 315 ? 20.719 -19.234 1.529 1 95.31 315 LYS A N 1
ATOM 2358 C CA . LYS A 1 315 ? 21.672 -18.141 1.458 1 95.31 315 LYS A CA 1
ATOM 2359 C C . LYS A 1 315 ? 21.875 -17.5 2.826 1 95.31 315 LYS A C 1
ATOM 2361 O O . LYS A 1 315 ? 20.906 -17.266 3.559 1 95.31 315 LYS A O 1
ATOM 2366 N N . ASN A 1 316 ? 23.172 -17.312 3.168 1 95.75 316 ASN A N 1
ATOM 2367 C CA . ASN A 1 316 ? 23.438 -16.578 4.391 1 95.75 316 ASN A CA 1
ATOM 2368 C C . ASN A 1 316 ? 23.328 -15.062 4.164 1 95.75 316 ASN A C 1
ATOM 2370 O O . ASN A 1 316 ? 22.969 -14.625 3.074 1 95.75 316 ASN A O 1
ATOM 2374 N N . LEU A 1 317 ? 23.547 -14.328 5.207 1 96.25 317 LEU A N 1
ATOM 2375 C CA . LEU A 1 317 ? 23.328 -12.883 5.172 1 96.25 317 LEU A CA 1
ATOM 2376 C C . LEU A 1 317 ? 24.156 -12.242 4.066 1 96.25 317 LEU A C 1
ATOM 2378 O O . LEU A 1 317 ? 23.641 -11.445 3.279 1 96.25 317 LEU A O 1
ATOM 2382 N N . GLU A 1 318 ? 25.422 -12.57 3.938 1 95.06 318 GLU A N 1
ATOM 2383 C CA . GLU A 1 318 ? 26.312 -12 2.932 1 95.06 318 GLU A CA 1
ATOM 2384 C C . GLU A 1 318 ? 25.875 -12.375 1.521 1 95.06 318 GLU A C 1
ATOM 2386 O O . GLU A 1 318 ? 25.828 -11.523 0.63 1 95.06 318 GLU A O 1
ATOM 2391 N N . GLU A 1 319 ? 25.547 -13.586 1.354 1 94.5 319 GLU A N 1
ATOM 2392 C CA . GLU A 1 319 ? 25.062 -14.055 0.06 1 94.5 319 GLU A CA 1
ATOM 2393 C C . GLU A 1 319 ? 23.734 -13.383 -0.305 1 94.5 319 GLU A C 1
ATOM 2395 O O . GLU A 1 319 ? 23.5 -13.047 -1.47 1 94.5 319 GLU A O 1
ATOM 2400 N N . THR A 1 320 ? 22.875 -13.289 0.705 1 95.31 320 THR A N 1
ATOM 2401 C CA . THR A 1 320 ? 21.594 -12.633 0.476 1 95.31 320 THR A CA 1
ATOM 2402 C C . THR A 1 320 ? 21.797 -11.195 0.004 1 95.31 320 THR A C 1
ATOM 2404 O O . THR A 1 320 ? 21.188 -10.766 -0.974 1 95.31 320 THR A O 1
ATOM 2407 N N . ARG A 1 321 ? 22.688 -10.445 0.603 1 92.81 321 ARG A N 1
ATOM 2408 C CA . ARG A 1 321 ? 23 -9.07 0.216 1 92.81 321 ARG A CA 1
ATOM 2409 C C . ARG A 1 321 ? 23.5 -9 -1.223 1 92.81 321 ARG A C 1
ATOM 2411 O O . ARG A 1 321 ? 23.062 -8.148 -1.999 1 92.81 321 ARG A O 1
ATOM 2418 N N . ALA A 1 322 ? 24.328 -9.922 -1.579 1 89.56 322 ALA A N 1
ATOM 2419 C CA . ALA A 1 322 ? 24.922 -9.945 -2.91 1 89.56 322 ALA A CA 1
ATOM 2420 C C . ALA A 1 322 ? 23.891 -10.305 -3.973 1 89.56 322 ALA A C 1
ATOM 2422 O O . ALA A 1 322 ? 23.891 -9.742 -5.07 1 89.56 322 ALA A O 1
ATOM 2423 N N . ASN A 1 323 ? 23.016 -11.219 -3.613 1 89.06 323 ASN A N 1
ATOM 2424 C CA . ASN A 1 323 ? 22.031 -11.711 -4.582 1 89.06 323 ASN A CA 1
ATOM 2425 C C . ASN A 1 323 ? 20.828 -10.789 -4.68 1 89.06 323 ASN A C 1
ATOM 2427 O O . ASN A 1 323 ? 20.203 -10.672 -5.738 1 89.06 323 ASN A O 1
ATOM 2431 N N . PHE A 1 324 ? 20.531 -10.164 -3.566 1 89.94 324 PHE A N 1
ATOM 2432 C CA . PHE A 1 324 ? 19.328 -9.336 -3.562 1 89.94 324 PHE A CA 1
ATOM 2433 C C . PHE A 1 324 ? 19.438 -8.242 -4.621 1 89.94 324 PHE A C 1
ATOM 2435 O O . PHE A 1 324 ? 18.438 -7.93 -5.293 1 89.94 324 PHE A O 1
ATOM 2442 N N . LEU A 1 325 ? 20.578 -7.75 -4.887 1 82.06 325 LEU A N 1
ATOM 2443 C CA . LEU A 1 325 ? 20.812 -6.672 -5.836 1 82.06 325 LEU A CA 1
ATOM 2444 C C . LEU A 1 325 ? 20.625 -7.156 -7.273 1 82.06 325 LEU A C 1
ATOM 2446 O O . LEU A 1 325 ? 20.297 -6.367 -8.156 1 82.06 325 LEU A O 1
ATOM 2450 N N . LEU A 1 326 ? 20.766 -8.453 -7.516 1 82.56 326 LEU A N 1
ATOM 2451 C CA . LEU A 1 326 ? 20.641 -9.023 -8.852 1 82.56 326 LEU A CA 1
ATOM 2452 C C . LEU A 1 326 ? 19.188 -9.047 -9.297 1 82.56 326 LEU A C 1
ATOM 2454 O O . LEU A 1 326 ? 18.906 -9.047 -10.492 1 82.56 326 LEU A O 1
ATOM 2458 N N . TYR A 1 327 ? 18.344 -9.047 -8.383 1 80.69 327 TYR A N 1
ATOM 2459 C CA . TYR A 1 327 ? 16.938 -9.172 -8.688 1 80.69 327 TYR A CA 1
ATOM 2460 C C . TYR A 1 327 ? 16.25 -7.809 -8.641 1 80.69 327 TYR A C 1
ATOM 2462 O O . TYR A 1 327 ? 15.031 -7.715 -8.812 1 80.69 327 TYR A O 1
ATOM 2470 N N . ASN A 1 328 ? 17.094 -6.805 -8.266 1 72.62 328 ASN A N 1
ATOM 2471 C CA . ASN A 1 328 ? 16.562 -5.457 -8.086 1 72.62 328 ASN A CA 1
ATOM 2472 C C . ASN A 1 328 ? 17.406 -4.418 -8.828 1 72.62 328 ASN A C 1
ATOM 2474 O O . ASN A 1 328 ? 18.234 -3.736 -8.227 1 72.62 328 ASN A O 1
ATOM 2478 N N . PRO A 1 329 ? 17.188 -4.391 -10.141 1 58.34 329 PRO A N 1
ATOM 2479 C CA . PRO A 1 329 ? 18.062 -3.428 -10.797 1 58.34 329 PRO A CA 1
ATOM 2480 C C . PRO A 1 329 ? 17.766 -1.983 -10.414 1 58.34 329 PRO A C 1
ATOM 2482 O O . PRO A 1 329 ? 16.625 -1.66 -10.062 1 58.34 329 PRO A O 1
ATOM 2485 N N . MET B 1 1 ? -5.805 42.75 1.386 1 89.06 1 MET B N 1
ATOM 2486 C CA . MET B 1 1 ? -5.035 41.531 1.061 1 89.06 1 MET B CA 1
ATOM 2487 C C . MET B 1 1 ? -5.188 40.469 2.148 1 89.06 1 MET B C 1
ATOM 2489 O O . MET B 1 1 ? -5.195 40.812 3.338 1 89.06 1 MET B O 1
ATOM 2493 N N . SER B 1 2 ? -5.402 39.219 1.787 1 94.31 2 SER B N 1
ATOM 2494 C CA . SER B 1 2 ? -5.629 38.125 2.752 1 94.31 2 SER B CA 1
ATOM 2495 C C . SER B 1 2 ? -4.395 37.906 3.619 1 94.31 2 SER B C 1
ATOM 2497 O O . SER B 1 2 ? -3.266 38.062 3.156 1 94.31 2 SER B O 1
ATOM 2499 N N . LEU B 1 3 ? -4.621 37.688 4.867 1 98.06 3 LEU B N 1
ATOM 2500 C CA . LEU B 1 3 ? -3.551 37.281 5.773 1 98.06 3 LEU B CA 1
ATOM 2501 C C . LEU B 1 3 ? -3.379 35.75 5.777 1 98.06 3 LEU B C 1
ATOM 2503 O O . LEU B 1 3 ? -4.309 35.031 6.121 1 98.06 3 LEU B O 1
ATOM 2507 N N . ILE B 1 4 ? -2.209 35.344 5.395 1 98.38 4 ILE B N 1
ATOM 2508 C CA . ILE B 1 4 ? -1.899 33.906 5.352 1 98.38 4 ILE B CA 1
ATOM 2509 C C . ILE B 1 4 ? -0.78 33.594 6.344 1 98.38 4 ILE B C 1
ATOM 2511 O O . ILE B 1 4 ? 0.279 34.25 6.312 1 98.38 4 ILE B O 1
ATOM 2515 N N . SER B 1 5 ? -1.027 32.719 7.242 1 98.38 5 SER B N 1
ATOM 2516 C CA . SER B 1 5 ? -0.011 32.219 8.172 1 98.38 5 SER B CA 1
ATOM 2517 C C . SER B 1 5 ? 0.655 30.953 7.648 1 98.38 5 SER B C 1
ATOM 2519 O O . SER B 1 5 ? -0.027 30 7.277 1 98.38 5 SER B O 1
ATOM 2521 N N . ILE B 1 6 ? 1.988 30.953 7.637 1 98 6 ILE B N 1
ATOM 2522 C CA . ILE B 1 6 ? 2.76 29.812 7.156 1 98 6 ILE B CA 1
ATOM 2523 C C . ILE B 1 6 ? 3.494 29.156 8.328 1 98 6 ILE B C 1
ATOM 2525 O O . ILE B 1 6 ? 4.234 29.828 9.055 1 98 6 ILE B O 1
ATOM 2529 N N . GLY B 1 7 ? 3.168 27.891 8.578 1 97.81 7 GLY B N 1
ATOM 2530 C CA . GLY B 1 7 ? 3.924 27.062 9.508 1 97.81 7 GLY B CA 1
ATOM 2531 C C . GLY B 1 7 ? 4.801 26.031 8.82 1 97.81 7 GLY B C 1
ATOM 2532 O O . GLY B 1 7 ? 4.398 25.438 7.816 1 97.81 7 GLY B O 1
ATOM 2533 N N . THR B 1 8 ? 5.988 25.812 9.375 1 96.38 8 THR B N 1
ATOM 2534 C CA . THR B 1 8 ? 6.906 24.859 8.758 1 96.38 8 THR B CA 1
ATOM 2535 C C . THR B 1 8 ? 7.227 23.719 9.719 1 96.38 8 THR B C 1
ATOM 2537 O O . THR B 1 8 ? 7.395 23.938 10.922 1 96.38 8 THR B O 1
ATOM 2540 N N . LEU B 1 9 ? 7.242 22.484 9.18 1 95.69 9 LEU B N 1
ATOM 2541 C CA . LEU B 1 9 ? 7.582 21.312 9.977 1 95.69 9 LEU B CA 1
ATOM 2542 C C . LEU B 1 9 ? 8.906 20.719 9.516 1 95.69 9 LEU B C 1
ATOM 2544 O O . LEU B 1 9 ? 9.438 19.797 10.156 1 95.69 9 LEU B O 1
ATOM 2548 N N . GLY B 1 10 ? 9.469 21.172 8.438 1 91.94 10 GLY B N 1
ATOM 2549 C CA . GLY B 1 10 ? 10.648 20.609 7.801 1 91.94 10 GLY B CA 1
ATOM 2550 C C . GLY B 1 10 ? 10.391 20.125 6.387 1 91.94 10 GLY B C 1
ATOM 2551 O O . GLY B 1 10 ? 9.734 20.812 5.598 1 91.94 10 GLY B O 1
ATOM 2552 N N . GLY B 1 11 ? 11.109 18.984 6.078 1 85.38 11 GLY B N 1
ATOM 2553 C CA . GLY B 1 11 ? 10.891 18.375 4.777 1 85.38 11 GLY B CA 1
ATOM 2554 C C . GLY B 1 11 ? 11.859 18.859 3.719 1 85.38 11 GLY B C 1
ATOM 2555 O O . GLY B 1 11 ? 12.641 19.797 3.965 1 85.38 11 GLY B O 1
ATOM 2556 N N . THR B 1 12 ? 11.727 18.25 2.566 1 84.38 12 THR B N 1
ATOM 2557 C CA . THR B 1 12 ? 12.633 18.516 1.448 1 84.38 12 THR B CA 1
ATOM 2558 C C . THR B 1 12 ? 12.625 20 1.089 1 84.38 12 THR B C 1
ATOM 2560 O O . THR B 1 12 ? 13.664 20.562 0.735 1 84.38 12 THR B O 1
ATOM 2563 N N . ILE B 1 13 ? 11.508 20.625 1.188 1 85 13 ILE B N 1
ATOM 2564 C CA . ILE B 1 13 ? 11.328 22.031 0.825 1 85 13 ILE B CA 1
ATOM 2565 C C . ILE B 1 13 ? 12.234 22.906 1.694 1 85 13 ILE B C 1
ATOM 2567 O O . ILE B 1 13 ? 12.562 24.031 1.319 1 85 13 ILE B O 1
ATOM 2571 N N . ALA B 1 14 ? 12.633 22.344 2.797 1 81.5 14 ALA B N 1
ATOM 2572 C CA . ALA B 1 14 ? 13.445 23.094 3.752 1 81.5 14 ALA B CA 1
ATOM 2573 C C . ALA B 1 14 ? 14.828 22.469 3.906 1 81.5 14 ALA B C 1
ATOM 2575 O O . ALA B 1 14 ? 15.531 22.734 4.883 1 81.5 14 ALA B O 1
ATOM 2576 N N . MET B 1 15 ? 15.195 21.578 2.996 1 82.12 15 MET B N 1
ATOM 2577 C CA . MET B 1 15 ? 16.422 20.812 3.193 1 82.12 15 MET B CA 1
ATOM 2578 C C . MET B 1 15 ? 17.594 21.469 2.455 1 82.12 15 MET B C 1
ATOM 2580 O O . MET B 1 15 ? 17.422 21.984 1.348 1 82.12 15 MET B O 1
ATOM 2584 N N . VAL B 1 16 ? 18.719 21.484 3.082 1 78.69 16 VAL B N 1
ATOM 2585 C CA . VAL B 1 16 ? 19.969 21.969 2.498 1 78.69 16 VAL B CA 1
ATOM 2586 C C . VAL B 1 16 ? 21.047 20.891 2.641 1 78.69 16 VAL B C 1
ATOM 2588 O O . VAL B 1 16 ? 20.906 19.969 3.438 1 78.69 16 VAL B O 1
ATOM 2591 N N . GLU B 1 17 ? 22.078 21.078 1.771 1 76.31 17 GLU B N 1
ATOM 2592 C CA . GLU B 1 17 ? 23.188 20.141 1.825 1 76.31 17 GLU B CA 1
ATOM 2593 C C . GLU B 1 17 ? 23.859 20.141 3.199 1 76.31 17 GLU B C 1
ATOM 2595 O O . GLU B 1 17 ? 24.016 21.203 3.812 1 76.31 17 GLU B O 1
ATOM 2600 N N . GLY B 1 18 ? 24.156 19.172 4.047 1 67.81 18 GLY B N 1
ATOM 2601 C CA . GLY B 1 18 ? 24.859 19.391 5.297 1 67.81 18 GLY B CA 1
ATOM 2602 C C . GLY B 1 18 ? 25.062 18.125 6.109 1 67.81 18 GLY B C 1
ATOM 2603 O O . GLY B 1 18 ? 25.734 18.156 7.145 1 67.81 18 GLY B O 1
ATOM 2604 N N . GLY B 1 19 ? 24.609 16.891 5.715 1 57.88 19 GLY B N 1
ATOM 2605 C CA . GLY B 1 19 ? 24.734 15.82 6.691 1 57.88 19 GLY B CA 1
ATOM 2606 C C . GLY B 1 19 ? 26.078 15.133 6.648 1 57.88 19 GLY B C 1
ATOM 2607 O O . GLY B 1 19 ? 26.797 15.203 5.641 1 57.88 19 GLY B O 1
ATOM 2608 N N . SER B 1 20 ? 26.828 15.031 7.836 1 57.88 20 SER B N 1
ATOM 2609 C CA . SER B 1 20 ? 28.109 14.344 7.902 1 57.88 20 SER B CA 1
ATOM 2610 C C . SER B 1 20 ? 28.156 13.188 6.906 1 57.88 20 SER B C 1
ATOM 2612 O O . SER B 1 20 ? 29.219 12.906 6.332 1 57.88 20 SER B O 1
ATOM 2614 N N . GLY B 1 21 ? 27.047 12.562 6.648 1 60.62 21 GLY B N 1
ATOM 2615 C CA . GLY B 1 21 ? 27.062 11.383 5.797 1 60.62 21 GLY B CA 1
ATOM 2616 C C . GLY B 1 21 ? 26.703 11.688 4.352 1 60.62 21 GLY B C 1
ATOM 2617 O O . GLY B 1 21 ? 26.594 10.781 3.527 1 60.62 21 GLY B O 1
ATOM 2618 N N . GLY B 1 22 ? 26.594 13.078 4.117 1 71.94 22 GLY B N 1
ATOM 2619 C CA . GLY B 1 22 ? 26.203 13.477 2.775 1 71.94 22 GLY B CA 1
ATOM 2620 C C . GLY B 1 22 ? 24.703 13.508 2.578 1 71.94 22 GLY B C 1
ATOM 2621 O O . GLY B 1 22 ? 23.938 13.125 3.475 1 71.94 22 GLY B O 1
ATOM 2622 N N . GLY B 1 23 ? 24.188 14.133 1.671 1 80.38 23 GLY B N 1
ATOM 2623 C CA . GLY B 1 23 ? 22.781 14.258 1.347 1 80.38 23 GLY B CA 1
ATOM 2624 C C . GLY B 1 23 ? 22.141 15.508 1.929 1 80.38 23 GLY B C 1
ATOM 2625 O O . GLY B 1 23 ? 22.828 16.328 2.537 1 80.38 23 GLY B O 1
ATOM 2626 N N . VAL B 1 24 ? 20.891 15.695 1.726 1 81.38 24 VAL B N 1
ATOM 2627 C CA . VAL B 1 24 ? 20.188 16.891 2.195 1 81.38 24 VAL B CA 1
ATOM 2628 C C . VAL B 1 24 ? 19.516 16.609 3.533 1 81.38 24 VAL B C 1
ATOM 2630 O O . VAL B 1 24 ? 19.062 15.484 3.775 1 81.38 24 VAL B O 1
ATOM 2633 N N . VAL B 1 25 ? 19.5 17.578 4.441 1 79.5 25 VAL B N 1
ATOM 2634 C CA . VAL B 1 25 ? 18.859 17.5 5.75 1 79.5 25 VAL B CA 1
ATOM 2635 C C . VAL B 1 25 ? 17.984 18.734 5.953 1 79.5 25 VAL B C 1
ATOM 2637 O O . VAL B 1 25 ? 18.281 19.812 5.453 1 79.5 25 VAL B O 1
ATOM 2640 N N . PRO B 1 26 ? 16.906 18.578 6.703 1 77.38 26 PRO B N 1
ATOM 2641 C CA . PRO B 1 26 ? 15.992 19.719 6.902 1 77.38 26 PRO B CA 1
ATOM 2642 C C . PRO B 1 26 ? 16.547 20.75 7.867 1 77.38 26 PRO B C 1
ATOM 2644 O O . PRO B 1 26 ? 16.469 20.578 9.086 1 77.38 26 PRO B O 1
ATOM 2647 N N . THR B 1 27 ? 17 22.047 7.336 1 79.06 27 THR B N 1
ATOM 2648 C CA . THR B 1 27 ? 17.625 23 8.25 1 79.06 27 THR B CA 1
ATOM 2649 C C . THR B 1 27 ? 17.109 24.406 7.992 1 79.06 27 THR B C 1
ATOM 2651 O O . THR B 1 27 ? 17.328 25.312 8.805 1 79.06 27 THR B O 1
ATOM 2654 N N . LEU B 1 28 ? 16.281 24.578 6.949 1 82.12 28 LEU B N 1
ATOM 2655 C CA . LEU B 1 28 ? 15.812 25.922 6.664 1 82.12 28 LEU B CA 1
ATOM 2656 C C . LEU B 1 28 ? 14.672 26.312 7.598 1 82.12 28 LEU B C 1
ATOM 2658 O O . LEU B 1 28 ? 13.766 25.516 7.844 1 82.12 28 LEU B O 1
ATOM 2662 N N . THR B 1 29 ? 14.727 27.516 8.102 1 85.38 29 THR B N 1
ATOM 2663 C CA . THR B 1 29 ? 13.641 28.062 8.906 1 85.38 29 THR B CA 1
ATOM 2664 C C . THR B 1 29 ? 12.516 28.578 8.016 1 85.38 29 THR B C 1
ATOM 2666 O O . THR B 1 29 ? 12.68 28.688 6.801 1 85.38 29 THR B O 1
ATOM 2669 N N . ALA B 1 30 ? 11.461 28.922 8.68 1 89.25 30 ALA B N 1
ATOM 2670 C CA . ALA B 1 30 ? 10.328 29.5 7.957 1 89.25 30 ALA B CA 1
ATOM 2671 C C . ALA B 1 30 ? 10.719 30.812 7.277 1 89.25 30 ALA B C 1
ATOM 2673 O O . ALA B 1 30 ? 10.375 31.031 6.117 1 89.25 30 ALA B O 1
ATOM 2674 N N . ASP B 1 31 ? 11.453 31.641 7.953 1 88 31 ASP B N 1
ATOM 2675 C CA . ASP B 1 31 ? 11.859 32.906 7.398 1 88 31 ASP B CA 1
ATOM 2676 C C . ASP B 1 31 ? 12.734 32.719 6.164 1 88 31 ASP B C 1
ATOM 2678 O O . ASP B 1 31 ? 12.586 33.438 5.172 1 88 31 ASP B O 1
ATOM 2682 N N . ALA B 1 32 ? 13.609 31.766 6.258 1 87.44 32 ALA B N 1
ATOM 2683 C CA . ALA B 1 32 ? 14.5 31.5 5.125 1 87.44 32 ALA B CA 1
ATOM 2684 C C . ALA B 1 32 ? 13.711 30.984 3.928 1 87.44 32 ALA B C 1
ATOM 2686 O O . ALA B 1 32 ? 14.008 31.328 2.783 1 87.44 32 ALA B O 1
ATOM 2687 N N . LEU B 1 33 ? 12.758 30.156 4.219 1 87.69 33 LEU B N 1
ATOM 2688 C CA . LEU B 1 33 ? 11.906 29.609 3.164 1 87.69 33 LEU B CA 1
ATOM 2689 C C . LEU B 1 33 ? 11.141 30.719 2.461 1 87.69 33 LEU B C 1
ATOM 2691 O O . LEU B 1 33 ? 11.086 30.766 1.229 1 87.69 33 LEU B O 1
ATOM 2695 N N . ILE B 1 34 ? 10.602 31.656 3.201 1 89.25 34 ILE B N 1
ATOM 2696 C CA . ILE B 1 34 ? 9.828 32.75 2.652 1 89.25 34 ILE B CA 1
ATOM 2697 C C . ILE B 1 34 ? 10.742 33.688 1.866 1 89.25 34 ILE B C 1
ATOM 2699 O O . ILE B 1 34 ? 10.367 34.188 0.796 1 89.25 34 ILE B O 1
ATOM 2703 N N . ALA B 1 35 ? 11.898 33.875 2.398 1 88.69 35 ALA B N 1
ATOM 2704 C CA . ALA B 1 35 ? 12.859 34.75 1.734 1 88.69 35 ALA B CA 1
ATOM 2705 C C . ALA B 1 35 ? 13.266 34.188 0.373 1 88.69 35 ALA B C 1
ATOM 2707 O O . ALA B 1 35 ? 13.57 34.969 -0.551 1 88.69 35 ALA B O 1
ATOM 2708 N N . ALA B 1 36 ? 13.172 32.906 0.315 1 86.88 36 ALA B N 1
ATOM 2709 C CA . ALA B 1 36 ? 13.57 32.25 -0.924 1 86.88 36 ALA B CA 1
ATOM 2710 C C . ALA B 1 36 ? 12.469 32.375 -1.979 1 86.88 36 ALA B C 1
ATOM 2712 O O . ALA B 1 36 ? 12.719 32.125 -3.166 1 86.88 36 ALA B O 1
ATOM 2713 N N . VAL B 1 37 ? 11.281 32.656 -1.547 1 92.38 37 VAL B N 1
ATOM 2714 C CA . VAL B 1 37 ? 10.156 32.781 -2.469 1 92.38 37 VAL B CA 1
ATOM 2715 C C . VAL B 1 37 ? 9.43 34.094 -2.215 1 92.38 37 VAL B C 1
ATOM 2717 O O . VAL B 1 37 ? 8.234 34.094 -1.909 1 92.38 37 VAL B O 1
ATOM 2720 N N . PRO B 1 38 ? 10 35.219 -2.438 1 89.5 38 PRO B N 1
ATOM 2721 C CA . PRO B 1 38 ? 9.414 36.5 -2.07 1 89.5 38 PRO B CA 1
ATOM 2722 C C . PRO B 1 38 ? 8.133 36.812 -2.844 1 89.5 38 PRO B C 1
ATOM 2724 O O . PRO B 1 38 ? 7.328 37.656 -2.406 1 89.5 38 PRO B O 1
ATOM 2727 N N . GLN B 1 39 ? 7.934 36.156 -3.949 1 90.69 39 GLN B N 1
ATOM 2728 C CA . GLN B 1 39 ? 6.785 36.406 -4.812 1 90.69 39 GLN B CA 1
ATOM 2729 C C . GLN B 1 39 ? 5.473 36.156 -4.07 1 90.69 39 GLN B C 1
ATOM 2731 O O . GLN B 1 39 ? 4.43 36.719 -4.445 1 90.69 39 GLN B O 1
ATOM 2736 N N . ILE B 1 40 ? 5.586 35.406 -2.977 1 93 40 ILE B N 1
ATOM 2737 C CA . ILE B 1 40 ? 4.344 35.062 -2.291 1 93 40 ILE B CA 1
ATOM 2738 C C . ILE B 1 40 ? 3.762 36.312 -1.64 1 93 40 ILE B C 1
ATOM 2740 O O . ILE B 1 40 ? 2.553 36.406 -1.402 1 93 40 ILE B O 1
ATOM 2744 N N . ARG B 1 41 ? 4.492 37.375 -1.408 1 93.19 41 ARG B N 1
ATOM 2745 C CA . ARG B 1 41 ? 4.043 38.594 -0.78 1 93.19 41 ARG B CA 1
ATOM 2746 C C . ARG B 1 41 ? 3.225 39.438 -1.753 1 93.19 41 ARG B C 1
ATOM 2748 O O . ARG B 1 41 ? 2.527 40.375 -1.342 1 93.19 41 ARG B O 1
ATOM 2755 N N . ASN B 1 42 ? 3.291 39.094 -3.039 1 92.75 42 ASN B N 1
ATOM 2756 C CA . ASN B 1 42 ? 2.451 39.75 -4.031 1 92.75 42 ASN B CA 1
ATOM 2757 C C . ASN B 1 42 ? 1 39.281 -3.934 1 92.75 42 ASN B C 1
ATOM 2759 O O . ASN B 1 42 ? 0.097 39.969 -4.438 1 92.75 42 ASN B O 1
ATOM 2763 N N . TYR B 1 43 ? 0.817 38.188 -3.209 1 93.06 43 TYR B N 1
ATOM 2764 C CA . TYR B 1 43 ? -0.501 37.562 -3.256 1 93.06 43 TYR B CA 1
ATOM 2765 C C . TYR B 1 43 ? -1.202 37.688 -1.906 1 93.06 43 TYR B C 1
ATOM 2767 O O . TYR B 1 43 ? -2.43 37.594 -1.828 1 93.06 43 TYR B O 1
ATOM 2775 N N . ALA B 1 44 ? -0.391 37.844 -0.841 1 95.88 44 ALA B N 1
ATOM 2776 C CA . ALA B 1 44 ? -0.966 37.844 0.501 1 95.88 44 ALA B CA 1
ATOM 2777 C C . ALA B 1 44 ? -0.014 38.469 1.509 1 95.88 44 ALA B C 1
ATOM 2779 O O . ALA B 1 44 ? 1.185 38.594 1.246 1 95.88 44 ALA B O 1
ATOM 2780 N N . GLN B 1 45 ? -0.584 39 2.609 1 97 45 GLN B N 1
ATOM 2781 C CA . GLN B 1 45 ? 0.227 39.281 3.791 1 97 45 GLN B CA 1
ATOM 2782 C C . GLN B 1 45 ? 0.662 37.969 4.473 1 97 45 GLN B C 1
ATOM 2784 O O . GLN B 1 45 ? -0.165 37.094 4.75 1 97 45 GLN B O 1
ATOM 2789 N N . ILE B 1 46 ? 1.934 37.906 4.707 1 97 46 ILE B N 1
ATOM 2790 C CA . ILE B 1 46 ? 2.459 36.625 5.152 1 97 46 ILE B CA 1
ATOM 2791 C C . ILE B 1 46 ? 2.971 36.75 6.586 1 97 46 ILE B C 1
ATOM 2793 O O . ILE B 1 46 ? 3.703 37.688 6.914 1 97 46 ILE B O 1
ATOM 2797 N N . LYS B 1 47 ? 2.557 35.875 7.438 1 96.19 47 LYS B N 1
ATOM 2798 C CA . LYS B 1 47 ? 3.148 35.562 8.734 1 96.19 47 LYS B CA 1
ATOM 2799 C C . LYS B 1 47 ? 3.734 34.156 8.742 1 96.19 47 LYS B C 1
ATOM 2801 O O . LYS B 1 47 ? 3.082 33.188 8.312 1 96.19 47 LYS B O 1
ATOM 2806 N N . ALA B 1 48 ? 4.961 34.031 9.188 1 95.31 48 ALA B N 1
ATOM 2807 C CA . ALA B 1 48 ? 5.621 32.75 9.125 1 95.31 48 ALA B CA 1
ATOM 2808 C C . ALA B 1 48 ? 6.121 32.312 10.508 1 95.31 48 ALA B C 1
ATOM 2810 O O . ALA B 1 48 ? 6.539 33.156 11.305 1 95.31 48 ALA B O 1
ATOM 2811 N N . GLN B 1 49 ? 6.055 31.047 10.797 1 96.19 49 GLN B N 1
ATOM 2812 C CA . GLN B 1 49 ? 6.559 30.484 12.039 1 96.19 49 GLN B CA 1
ATOM 2813 C C . GLN B 1 49 ? 7.129 29.078 11.812 1 96.19 49 GLN B C 1
ATOM 2815 O O . GLN B 1 49 ? 6.512 28.25 11.141 1 96.19 49 GLN B O 1
ATOM 2820 N N . SER B 1 50 ? 8.32 28.828 12.336 1 96.06 50 SER B N 1
ATOM 2821 C CA . SER B 1 50 ? 8.867 27.469 12.375 1 96.06 50 SER B CA 1
ATOM 2822 C C . SER B 1 50 ? 8.305 26.688 13.555 1 96.06 50 SER B C 1
ATOM 2824 O O . SER B 1 50 ? 8.609 26.984 14.711 1 96.06 50 SER B O 1
ATOM 2826 N N . LEU B 1 51 ? 7.508 25.703 13.227 1 96.88 51 LEU B N 1
ATOM 2827 C CA . LEU B 1 51 ? 6.898 24.922 14.289 1 96.88 51 LEU B CA 1
ATOM 2828 C C . LEU B 1 51 ? 7.816 23.781 14.711 1 96.88 51 LEU B C 1
ATOM 2830 O O . LEU B 1 51 ? 8.047 23.562 15.906 1 96.88 51 LEU B O 1
ATOM 2834 N N . PHE B 1 52 ? 8.273 23.016 13.703 1 93.56 52 PHE B N 1
ATOM 2835 C CA . PHE B 1 52 ? 9.227 21.938 13.898 1 93.56 52 PHE B CA 1
ATOM 2836 C C . PHE B 1 52 ? 10.25 21.891 12.766 1 93.56 52 PHE B C 1
ATOM 2838 O O . PHE B 1 52 ? 10.117 22.625 11.781 1 93.56 52 PHE B O 1
ATOM 2845 N N . GLN B 1 53 ? 11.305 21.203 12.977 1 91.62 53 GLN B N 1
ATOM 2846 C CA . GLN B 1 53 ? 12.328 20.922 11.977 1 91.62 53 GLN B CA 1
ATOM 2847 C C . GLN B 1 53 ? 12.727 19.453 11.984 1 91.62 53 GLN B C 1
ATOM 2849 O O . GLN B 1 53 ? 13.859 19.109 12.336 1 91.62 53 GLN B O 1
ATOM 2854 N N . LEU B 1 54 ? 11.758 18.672 11.508 1 93.38 54 LEU B N 1
ATOM 2855 C CA . LEU B 1 54 ? 11.922 17.234 11.578 1 93.38 54 LEU B CA 1
ATOM 2856 C C . LEU B 1 54 ? 11.75 16.594 10.203 1 93.38 54 LEU B C 1
ATOM 2858 O O . LEU B 1 54 ? 10.953 17.062 9.391 1 93.38 54 LEU B O 1
ATOM 2862 N N . PRO B 1 55 ? 12.539 15.5 9.961 1 93.94 55 PRO B N 1
ATOM 2863 C CA . PRO B 1 55 ? 12.117 14.664 8.836 1 93.94 55 PRO B CA 1
ATOM 2864 C C . PRO B 1 55 ? 10.695 14.125 9 1 93.94 55 PRO B C 1
ATOM 2866 O O . PRO B 1 55 ? 10.305 13.766 10.117 1 93.94 55 PRO B O 1
ATOM 2869 N N . SER B 1 56 ? 9.93 14.18 7.938 1 96 56 SER B N 1
ATOM 2870 C CA . SER B 1 56 ? 8.516 13.836 8.039 1 96 56 SER B CA 1
ATOM 2871 C C . SER B 1 56 ? 8.328 12.414 8.562 1 96 56 SER B C 1
ATOM 2873 O O . SER B 1 56 ? 7.344 12.117 9.242 1 96 56 SER B O 1
ATOM 2875 N N . PRO B 1 57 ? 9.258 11.414 8.289 1 96.69 57 PRO B N 1
ATOM 2876 C CA . PRO B 1 57 ? 9.094 10.078 8.867 1 96.69 57 PRO B CA 1
ATOM 2877 C C . PRO B 1 57 ? 9.125 10.094 10.398 1 96.69 57 PRO B C 1
ATOM 2879 O O . PRO B 1 57 ? 8.695 9.133 11.031 1 96.69 57 PRO B O 1
ATOM 2882 N N . SER B 1 58 ? 9.625 11.141 10.992 1 96.75 58 SER B N 1
ATOM 2883 C CA . SER B 1 58 ? 9.766 11.188 12.445 1 96.75 58 SER B CA 1
ATOM 2884 C C . SER B 1 58 ? 8.695 12.07 13.07 1 96.75 58 SER B C 1
ATOM 2886 O O . SER B 1 58 ? 8.719 12.328 14.273 1 96.75 58 SER B O 1
ATOM 2888 N N . LEU B 1 59 ? 7.75 12.57 12.273 1 97.38 59 LEU B N 1
ATOM 2889 C CA . LEU B 1 59 ? 6.598 13.289 12.812 1 97.38 59 LEU B CA 1
ATOM 2890 C C . LEU B 1 59 ? 5.668 12.336 13.562 1 97.38 59 LEU B C 1
ATOM 2892 O O . LEU B 1 59 ? 5.582 11.156 13.227 1 97.38 59 LEU B O 1
ATOM 2896 N N . LYS B 1 60 ? 5.004 12.867 14.586 1 97.44 60 LYS B N 1
ATOM 2897 C CA . LYS B 1 60 ? 4.098 12.117 15.461 1 97.44 60 LYS B CA 1
ATOM 2898 C C . LYS B 1 60 ? 2.721 12.773 15.516 1 97.44 60 LYS B C 1
ATOM 2900 O O . LYS B 1 60 ? 2.547 13.906 15.047 1 97.44 60 LYS B O 1
ATOM 2905 N N . PHE B 1 61 ? 1.739 12.031 16.094 1 97.31 61 PHE B N 1
ATOM 2906 C CA . PHE B 1 61 ? 0.39 12.57 16.234 1 97.31 61 PHE B CA 1
ATOM 2907 C C . PHE B 1 61 ? 0.395 13.836 17.094 1 97.31 61 PHE B C 1
ATOM 2909 O O . PHE B 1 61 ? -0.37 14.766 16.828 1 97.31 61 PHE B O 1
ATOM 2916 N N . ARG B 1 62 ? 1.287 13.859 18.047 1 96.38 62 ARG B N 1
ATOM 2917 C CA . ARG B 1 62 ? 1.365 15.039 18.906 1 96.38 62 ARG B CA 1
ATOM 2918 C C . ARG B 1 62 ? 1.72 16.281 18.109 1 96.38 62 ARG B C 1
ATOM 2920 O O . ARG B 1 62 ? 1.259 17.391 18.422 1 96.38 62 ARG B O 1
ATOM 2927 N N . HIS B 1 63 ? 2.586 16.141 17.141 1 97.5 63 HIS B N 1
ATOM 2928 C CA . HIS B 1 63 ? 2.92 17.281 16.297 1 97.5 63 HIS B CA 1
ATOM 2929 C C . HIS B 1 63 ? 1.691 17.781 15.539 1 97.5 63 HIS B C 1
ATOM 2931 O O . HIS B 1 63 ? 1.527 18.984 15.352 1 97.5 63 HIS B O 1
ATOM 2937 N N . GLY B 1 64 ? 0.813 16.812 15.047 1 97.69 64 GLY B N 1
ATOM 2938 C CA . GLY B 1 64 ? -0.437 17.203 14.414 1 97.69 64 GLY B CA 1
ATOM 2939 C C . GLY B 1 64 ? -1.357 17.984 15.336 1 97.69 64 GLY B C 1
ATOM 2940 O O . GLY B 1 64 ? -1.956 18.984 14.93 1 97.69 64 GLY B O 1
ATOM 2941 N N . LEU B 1 65 ? -1.398 17.547 16.578 1 97.06 65 LEU B N 1
ATOM 2942 C CA . LEU B 1 65 ? -2.225 18.234 17.562 1 97.06 65 LEU B CA 1
ATOM 2943 C C . LEU B 1 65 ? -1.698 19.656 17.812 1 97.06 65 LEU B C 1
ATOM 2945 O O . LEU B 1 65 ? -2.479 20.594 17.953 1 97.06 65 LEU B O 1
ATOM 2949 N N . GLU B 1 66 ? -0.386 19.75 17.859 1 97.62 66 GLU B N 1
ATOM 2950 C CA . GLU B 1 66 ? 0.224 21.078 18.047 1 97.62 66 GLU B CA 1
ATOM 2951 C C . GLU B 1 66 ? -0.04 21.969 16.844 1 97.62 66 GLU B C 1
ATOM 2953 O O . GLU B 1 66 ? -0.247 23.172 17 1 97.62 66 GLU B O 1
ATOM 2958 N N . VAL B 1 67 ? -0.013 21.406 15.688 1 98.19 67 VAL B N 1
ATOM 2959 C CA . VAL B 1 67 ? -0.314 22.156 14.469 1 98.19 67 VAL B CA 1
ATOM 2960 C C . VAL B 1 67 ? -1.747 22.688 14.523 1 98.19 67 VAL B C 1
ATOM 2962 O O . VAL B 1 67 ? -2.01 23.828 14.148 1 98.19 67 VAL B O 1
ATOM 2965 N N . ILE B 1 68 ? -2.701 21.844 14.961 1 97.56 68 ILE B N 1
ATOM 2966 C CA . ILE B 1 68 ? -4.098 22.25 15.086 1 97.56 68 ILE B CA 1
ATOM 2967 C C . ILE B 1 68 ? -4.203 23.453 16.031 1 97.56 68 ILE B C 1
ATOM 2969 O O . ILE B 1 68 ? -4.891 24.422 15.734 1 97.56 68 ILE B O 1
ATOM 2973 N N . GLY B 1 69 ? -3.518 23.344 17.203 1 97.25 69 GLY B N 1
ATOM 2974 C CA . GLY B 1 69 ? -3.508 24.438 18.141 1 97.25 69 GLY B CA 1
ATOM 2975 C C . GLY B 1 69 ? -2.951 25.719 17.547 1 97.25 69 GLY B C 1
ATOM 2976 O O . GLY B 1 69 ? -3.535 26.797 17.719 1 97.25 69 GLY B O 1
ATOM 2977 N N . TRP B 1 70 ? -1.841 25.609 16.859 1 98.12 70 TRP B N 1
ATOM 2978 C CA . TRP B 1 70 ? -1.229 26.75 16.188 1 98.12 70 TRP B CA 1
ATOM 2979 C C . TRP B 1 70 ? -2.195 27.375 15.188 1 98.12 70 TRP B C 1
ATOM 2981 O O . TRP B 1 70 ? -2.404 28.594 15.195 1 98.12 70 TRP B O 1
ATOM 2991 N N . ALA B 1 71 ? -2.781 26.547 14.32 1 98.5 71 ALA B N 1
ATOM 2992 C CA . ALA B 1 71 ? -3.666 27.031 13.266 1 98.5 71 ALA B CA 1
ATOM 2993 C C . ALA B 1 71 ? -4.891 27.734 13.852 1 98.5 71 ALA B C 1
ATOM 2995 O O . ALA B 1 71 ? -5.34 28.75 13.336 1 98.5 71 ALA B O 1
ATOM 2996 N N . GLU B 1 72 ? -5.418 27.188 14.914 1 97.75 72 GLU B N 1
ATOM 2997 C CA . GLU B 1 72 ? -6.562 27.797 15.578 1 97.75 72 GLU B CA 1
ATOM 2998 C C . GLU B 1 72 ? -6.207 29.172 16.125 1 97.75 72 GLU B C 1
ATOM 3000 O O . GLU B 1 72 ? -7.004 30.109 16.047 1 97.75 72 GLU B O 1
ATOM 3005 N N . ASN B 1 73 ? -5.043 29.25 16.734 1 98.38 73 ASN B N 1
ATOM 3006 C CA . ASN B 1 73 ? -4.574 30.531 17.234 1 98.38 73 ASN B CA 1
ATOM 3007 C C . ASN B 1 73 ? -4.418 31.547 16.109 1 98.38 73 ASN B C 1
ATOM 3009 O O . ASN B 1 73 ? -4.695 32.75 16.297 1 98.38 73 ASN B O 1
ATOM 3013 N N . GLU B 1 74 ? -3.93 31.078 14.984 1 98.5 74 GLU B N 1
ATOM 3014 C CA . GLU B 1 74 ? -3.789 31.969 13.836 1 98.5 74 GLU B CA 1
ATOM 3015 C C . GLU B 1 74 ? -5.148 32.469 13.352 1 98.5 74 GLU B C 1
ATOM 3017 O O . GLU B 1 74 ? -5.297 33.656 12.992 1 98.5 74 GLU B O 1
ATOM 3022 N N . VAL B 1 75 ? -6.133 31.609 13.32 1 98.31 75 VAL B N 1
ATOM 3023 C CA . VAL B 1 75 ? -7.488 32 12.953 1 98.31 75 VAL B CA 1
ATOM 3024 C C . VAL B 1 75 ? -7.988 33.094 13.922 1 98.31 75 VAL B C 1
ATOM 3026 O O . VAL B 1 75 ? -8.531 34.094 13.492 1 98.31 75 VAL B O 1
ATOM 3029 N N . LYS B 1 76 ? -7.766 32.844 15.203 1 98 76 LYS B N 1
ATOM 3030 C CA . LYS B 1 76 ? -8.188 33.812 16.219 1 98 76 LYS B CA 1
ATOM 3031 C C . LYS B 1 76 ? -7.5 35.156 16.031 1 98 76 LYS B C 1
ATOM 3033 O O . LYS B 1 76 ? -8.078 36.219 16.312 1 98 76 LYS B O 1
ATOM 3038 N N . SER B 1 77 ? -6.332 35.062 15.477 1 97.81 77 SER B N 1
ATOM 3039 C CA . SER B 1 77 ? -5.535 36.25 15.281 1 97.81 77 SER B CA 1
ATOM 3040 C C . SER B 1 77 ? -5.852 36.906 13.945 1 97.81 77 SER B C 1
ATOM 3042 O O . SER B 1 77 ? -5.188 37.875 13.539 1 97.81 77 SER B O 1
ATOM 3044 N N . GLY B 1 78 ? -6.793 36.344 13.18 1 97.88 78 GLY B N 1
ATOM 3045 C CA . GLY B 1 78 ? -7.324 37.031 12.023 1 97.88 78 GLY B CA 1
ATOM 3046 C C . GLY B 1 78 ? -6.844 36.438 10.703 1 97.88 78 GLY B C 1
ATOM 3047 O O . GLY B 1 78 ? -7.109 37 9.641 1 97.88 78 GLY B O 1
ATOM 3048 N N . ALA B 1 79 ? -6.129 35.312 10.742 1 98.5 79 ALA B N 1
ATOM 3049 C CA . ALA B 1 79 ? -5.664 34.719 9.5 1 98.5 79 ALA B CA 1
ATOM 3050 C C . ALA B 1 79 ? -6.836 34.25 8.648 1 98.5 79 ALA B C 1
ATOM 3052 O O . ALA B 1 79 ? -7.812 33.688 9.172 1 98.5 79 ALA B O 1
ATOM 3053 N N . ASP B 1 80 ? -6.723 34.438 7.316 1 98.38 80 ASP B N 1
ATOM 3054 C CA . ASP B 1 80 ? -7.738 34 6.363 1 98.38 80 ASP B CA 1
ATOM 3055 C C . ASP B 1 80 ? -7.473 32.594 5.902 1 98.38 80 ASP B C 1
ATOM 3057 O O . ASP B 1 80 ? -8.367 31.922 5.371 1 98.38 80 ASP B O 1
ATOM 3061 N N . GLY B 1 81 ? -6.324 32.125 6.059 1 98.5 81 GLY B N 1
ATOM 3062 C CA . GLY B 1 81 ? -5.879 30.781 5.691 1 98.5 81 GLY B CA 1
ATOM 3063 C C . GLY B 1 81 ? -4.52 30.422 6.266 1 98.5 81 GLY B C 1
ATOM 3064 O O . GLY B 1 81 ? -3.783 31.297 6.723 1 98.5 81 GLY B O 1
ATOM 3065 N N . MET B 1 82 ? -4.199 29.203 6.32 1 98.75 82 MET B N 1
ATOM 3066 C CA . MET B 1 82 ? -2.918 28.703 6.801 1 98.75 82 MET B CA 1
ATOM 3067 C C . MET B 1 82 ? -2.258 27.812 5.754 1 98.75 82 MET B C 1
ATOM 3069 O O . MET B 1 82 ? -2.943 27.109 5.012 1 98.75 82 MET B O 1
ATOM 3073 N N . VAL B 1 83 ? -0.969 27.844 5.684 1 98.69 83 VAL B N 1
ATOM 3074 C CA . VAL B 1 83 ? -0.147 26.938 4.891 1 98.69 83 VAL B CA 1
ATOM 3075 C C . VAL B 1 83 ? 0.832 26.203 5.797 1 98.69 83 VAL B C 1
ATOM 3077 O O . VAL B 1 83 ? 1.466 26.812 6.664 1 98.69 83 VAL B O 1
ATOM 3080 N N . LEU B 1 84 ? 0.852 24.969 5.684 1 98.5 84 LEU B N 1
ATOM 3081 C CA . LEU B 1 84 ? 1.8 24.125 6.406 1 98.5 84 LEU B CA 1
ATOM 3082 C C . LEU B 1 84 ? 2.754 23.422 5.441 1 98.5 84 LEU B C 1
ATOM 3084 O O . LEU B 1 84 ? 2.314 22.781 4.484 1 98.5 84 LEU B O 1
ATOM 3088 N N . THR B 1 85 ? 4.055 23.578 5.648 1 97.5 85 THR B N 1
ATOM 3089 C CA . THR B 1 85 ? 5.031 22.844 4.84 1 97.5 85 THR B CA 1
ATOM 3090 C C . THR B 1 85 ? 5.617 21.672 5.617 1 97.5 85 THR B C 1
ATOM 3092 O O . THR B 1 85 ? 5.879 21.781 6.816 1 97.5 85 THR B O 1
ATOM 3095 N N . GLN B 1 86 ? 5.801 20.562 5 1 96.69 86 GLN B N 1
ATOM 3096 C CA . GLN B 1 86 ? 6.438 19.406 5.602 1 96.69 86 GLN B CA 1
ATOM 3097 C C . GLN B 1 86 ? 6.977 18.453 4.535 1 96.69 86 GLN B C 1
ATOM 3099 O O . GLN B 1 86 ? 6.848 18.719 3.338 1 96.69 86 GLN B O 1
ATOM 3104 N N . GLY B 1 87 ? 7.672 17.375 5.016 1 96.31 87 GLY B N 1
ATOM 3105 C CA . GLY B 1 87 ? 8.109 16.344 4.102 1 96.31 87 GLY B CA 1
ATOM 3106 C C . GLY B 1 87 ? 6.961 15.547 3.506 1 96.31 87 GLY B C 1
ATOM 3107 O O . GLY B 1 87 ? 5.922 15.375 4.145 1 96.31 87 GLY B O 1
ATOM 3108 N N . THR B 1 88 ? 7.25 14.977 2.309 1 97.5 88 THR B N 1
ATOM 3109 C CA . THR B 1 88 ? 6.164 14.367 1.544 1 97.5 88 THR B CA 1
ATOM 3110 C C . THR B 1 88 ? 5.902 12.945 2.016 1 97.5 88 THR B C 1
ATOM 3112 O O . THR B 1 88 ? 4.855 12.367 1.713 1 97.5 88 THR B O 1
ATOM 3115 N N . ASP B 1 89 ? 6.746 12.352 2.822 1 97.62 89 ASP B N 1
ATOM 3116 C CA . ASP B 1 89 ? 6.641 10.953 3.23 1 97.62 89 ASP B CA 1
ATOM 3117 C C . ASP B 1 89 ? 5.359 10.703 4.023 1 97.62 89 ASP B C 1
ATOM 3119 O O . ASP B 1 89 ? 4.754 9.641 3.916 1 97.62 89 ASP B O 1
ATOM 3123 N N . THR B 1 90 ? 4.961 11.656 4.859 1 98.38 90 THR B N 1
ATOM 3124 C CA . THR B 1 90 ? 3.805 11.461 5.723 1 98.38 90 THR B CA 1
ATOM 3125 C C . THR B 1 90 ? 2.721 12.492 5.422 1 98.38 90 THR B C 1
ATOM 3127 O O . THR B 1 90 ? 1.793 12.672 6.215 1 98.38 90 THR B O 1
ATOM 3130 N N . LEU B 1 91 ? 2.881 13.195 4.301 1 98.56 91 LEU B N 1
ATOM 3131 C CA . LEU B 1 91 ? 2.016 14.336 4.008 1 98.56 91 LEU B CA 1
ATOM 3132 C C . LEU B 1 91 ? 0.561 13.891 3.893 1 98.56 91 LEU B C 1
ATOM 3134 O O . LEU B 1 91 ? -0.337 14.562 4.406 1 98.56 91 LEU B O 1
ATOM 3138 N N . GLU B 1 92 ? 0.296 12.727 3.227 1 98.44 92 GLU B N 1
ATOM 3139 C CA . GLU B 1 92 ? -1.081 12.273 3.062 1 98.44 92 GLU B CA 1
ATOM 3140 C C . GLU B 1 92 ? -1.711 11.922 4.406 1 98.44 92 GLU B C 1
ATOM 3142 O O . GLU B 1 92 ? -2.891 12.195 4.637 1 98.44 92 GLU B O 1
ATOM 3147 N N . GLU B 1 93 ? -0.957 11.359 5.309 1 98.75 93 GLU B N 1
ATOM 3148 C CA . GLU B 1 93 ? -1.464 10.977 6.621 1 98.75 93 GLU B CA 1
ATOM 3149 C C . GLU B 1 93 ? -1.682 12.203 7.504 1 98.75 93 GLU B C 1
ATOM 3151 O O . GLU B 1 93 ? -2.721 12.328 8.156 1 98.75 93 GLU B O 1
ATOM 3156 N N . MET B 1 94 ? -0.688 13.117 7.484 1 98.75 94 MET B N 1
ATOM 3157 C CA . MET B 1 94 ? -0.817 14.328 8.281 1 98.75 94 MET B CA 1
ATOM 3158 C C . MET B 1 94 ? -2.008 15.164 7.816 1 98.75 94 MET B C 1
ATOM 3160 O O . MET B 1 94 ? -2.783 15.656 8.633 1 98.75 94 MET B O 1
ATOM 3164 N N . ALA B 1 95 ? -2.189 15.281 6.512 1 98.62 95 ALA B N 1
ATOM 3165 C CA . ALA B 1 95 ? -3.309 16.047 5.961 1 98.62 95 ALA B CA 1
ATOM 3166 C C . ALA B 1 95 ? -4.645 15.477 6.434 1 98.62 95 ALA B C 1
ATOM 3168 O O . ALA B 1 95 ? -5.523 16.219 6.867 1 98.62 95 ALA B O 1
ATOM 3169 N N . PHE B 1 96 ? -4.809 14.188 6.387 1 97.88 96 PHE B N 1
ATOM 3170 C CA . PHE B 1 96 ? -6.074 13.578 6.777 1 97.88 96 PHE B CA 1
ATOM 3171 C C . PHE B 1 96 ? -6.293 13.703 8.281 1 97.88 96 PHE B C 1
ATOM 3173 O O . PHE B 1 96 ? -7.41 13.977 8.727 1 97.88 96 PHE B O 1
ATOM 3180 N N . LEU B 1 97 ? -5.223 13.469 9.078 1 97.69 97 LEU B N 1
ATOM 3181 C CA . LEU B 1 97 ? -5.328 13.648 10.523 1 97.69 97 LEU B CA 1
ATOM 3182 C C . LEU B 1 97 ? -5.836 15.047 10.859 1 97.69 97 LEU B C 1
ATOM 3184 O O . LEU B 1 97 ? -6.773 15.203 11.641 1 97.69 97 LEU B O 1
ATOM 3188 N N . LEU B 1 98 ? -5.23 16.062 10.25 1 98 98 LEU B N 1
ATOM 3189 C CA . LEU B 1 98 ? -5.633 17.438 10.484 1 98 98 LEU B CA 1
ATOM 3190 C C . LEU B 1 98 ? -7.062 17.688 10.016 1 98 98 LEU B C 1
ATOM 3192 O O . LEU B 1 98 ? -7.816 18.422 10.664 1 98 98 LEU B O 1
ATOM 3196 N N . ASP B 1 99 ? -7.445 17.062 8.914 1 97 99 ASP B N 1
ATOM 3197 C CA . ASP B 1 99 ? -8.781 17.25 8.367 1 97 99 ASP B CA 1
ATOM 3198 C C . ASP B 1 99 ? -9.852 16.719 9.32 1 97 99 ASP B C 1
ATOM 3200 O O . ASP B 1 99 ? -10.945 17.281 9.414 1 97 99 ASP B O 1
ATOM 3204 N N . LEU B 1 100 ? -9.523 15.617 9.992 1 95.94 100 LEU B N 1
ATOM 3205 C CA . LEU B 1 100 ? -10.453 15.031 10.953 1 95.94 100 LEU B CA 1
ATOM 3206 C C . LEU B 1 100 ? -10.711 15.992 12.117 1 95.94 100 LEU B C 1
ATOM 3208 O O . LEU B 1 100 ? -11.742 15.906 12.781 1 95.94 100 LEU B O 1
ATOM 3212 N N . LEU B 1 101 ? -9.75 16.938 12.344 1 96.19 101 LEU B N 1
ATOM 3213 C CA . LEU B 1 101 ? -9.766 17.719 13.578 1 96.19 101 LEU B CA 1
ATOM 3214 C C . LEU B 1 101 ? -10.039 19.188 13.281 1 96.19 101 LEU B C 1
ATOM 3216 O O . LEU B 1 101 ? -10.375 19.953 14.195 1 96.19 101 LEU B O 1
ATOM 3220 N N . TRP B 1 102 ? -9.859 19.594 12.062 1 96.5 102 TRP B N 1
ATOM 3221 C CA . TRP B 1 102 ? -9.969 21 11.695 1 96.5 102 TRP B CA 1
ATOM 3222 C C . TRP B 1 102 ? -11.43 21.406 11.516 1 96.5 102 TRP B C 1
ATOM 3224 O O . TRP B 1 102 ? -12.125 20.875 10.656 1 96.5 102 TRP B O 1
ATOM 3234 N N . GLU B 1 103 ? -11.891 22.375 12.281 1 93.81 103 GLU B N 1
ATOM 3235 C CA . GLU B 1 103 ? -13.32 22.672 12.312 1 93.81 103 GLU B CA 1
ATOM 3236 C C . GLU B 1 103 ? -13.602 24.062 11.742 1 93.81 103 GLU B C 1
ATOM 3238 O O . GLU B 1 103 ? -14.758 24.484 11.656 1 93.81 103 GLU B O 1
ATOM 3243 N N . HIS B 1 104 ? -12.664 24.828 11.312 1 96.44 104 HIS B N 1
ATOM 3244 C CA . HIS B 1 104 ? -12.836 26.219 10.93 1 96.44 104 HIS B CA 1
ATOM 3245 C C . HIS B 1 104 ? -13.094 26.359 9.438 1 96.44 104 HIS B C 1
ATOM 3247 O O . HIS B 1 104 ? -12.688 25.5 8.648 1 96.44 104 HIS B O 1
ATOM 3253 N N . PRO B 1 105 ? -13.758 27.422 9.047 1 97 105 PRO B N 1
ATOM 3254 C CA . PRO B 1 105 ? -14.016 27.656 7.625 1 97 105 PRO B CA 1
ATOM 3255 C C . PRO B 1 105 ? -12.75 28.016 6.848 1 97 105 PRO B C 1
ATOM 3257 O O . PRO B 1 105 ? -12.672 27.781 5.641 1 97 105 PRO B O 1
ATOM 3260 N N . GLN B 1 106 ? -11.766 28.641 7.547 1 98.12 106 GLN B N 1
ATOM 3261 C CA . GLN B 1 106 ? -10.508 28.984 6.898 1 98.12 106 GLN B CA 1
ATOM 3262 C C . GLN B 1 106 ? -9.805 27.734 6.375 1 98.12 106 GLN B C 1
ATOM 3264 O O . GLN B 1 106 ? -9.766 26.703 7.047 1 98.12 106 GLN B O 1
ATOM 3269 N N . PRO B 1 107 ? -9.266 27.781 5.164 1 98.19 107 PRO B N 1
ATOM 3270 C CA . PRO B 1 107 ? -8.539 26.625 4.637 1 98.19 107 PRO B CA 1
ATOM 3271 C C . PRO B 1 107 ? -7.199 26.406 5.336 1 98.19 107 PRO B C 1
ATOM 3273 O O . PRO B 1 107 ? -6.516 27.359 5.695 1 98.19 107 PRO B O 1
ATOM 3276 N N . LEU B 1 108 ? -6.879 25.234 5.59 1 98.56 108 LEU B N 1
ATOM 3277 C CA . LEU B 1 108 ? -5.547 24.766 5.973 1 98.56 108 LEU B CA 1
ATOM 3278 C C . LEU B 1 108 ? -4.906 23.969 4.844 1 98.56 108 LEU B C 1
ATOM 3280 O O . LEU B 1 108 ? -5.352 22.875 4.527 1 98.56 108 LEU B O 1
ATOM 3284 N N . VAL B 1 109 ? -3.871 24.5 4.211 1 98.88 109 VAL B N 1
ATOM 3285 C CA . VAL B 1 109 ? -3.305 23.922 2.992 1 98.88 109 VAL B CA 1
ATOM 3286 C C . VAL B 1 109 ? -1.911 23.375 3.277 1 98.88 109 VAL B C 1
ATOM 3288 O O . VAL B 1 109 ? -1.022 24.109 3.713 1 98.88 109 VAL B O 1
ATOM 3291 N N . LEU B 1 110 ? -1.728 22.078 3.062 1 98.88 110 LEU B N 1
ATOM 3292 C CA . LEU B 1 110 ? -0.407 21.469 3.178 1 98.88 110 LEU B CA 1
ATOM 3293 C C . LEU B 1 110 ? 0.303 21.453 1.827 1 98.88 110 LEU B C 1
ATOM 3295 O O . LEU B 1 110 ? -0.341 21.312 0.785 1 98.88 110 LEU B O 1
ATOM 3299 N N . THR B 1 111 ? 1.603 21.609 1.89 1 98.38 111 THR B N 1
ATOM 3300 C CA . THR B 1 111 ? 2.439 21.484 0.701 1 98.38 111 THR B CA 1
ATOM 3301 C C . THR B 1 111 ? 3.84 21 1.071 1 98.38 111 THR B C 1
ATOM 3303 O O . THR B 1 111 ? 4.117 20.719 2.238 1 98.38 111 THR B O 1
ATOM 3306 N N . GLY B 1 112 ? 4.664 20.719 0.198 1 97.06 112 GLY B N 1
ATOM 3307 C CA . GLY B 1 112 ? 6.035 20.25 0.312 1 97.06 112 GLY B CA 1
ATOM 3308 C C . GLY B 1 112 ? 6.793 20.297 -1.002 1 97.06 112 GLY B C 1
ATOM 3309 O O . GLY B 1 112 ? 6.504 21.141 -1.86 1 97.06 112 GLY B O 1
ATOM 3310 N N . ALA B 1 113 ? 7.844 19.547 -1.026 1 95.88 113 ALA B N 1
ATOM 3311 C CA . ALA B 1 113 ? 8.656 19.469 -2.236 1 95.88 113 ALA B CA 1
ATOM 3312 C C . ALA B 1 113 ? 9.227 18.062 -2.42 1 95.88 113 ALA B C 1
ATOM 3314 O O . ALA B 1 113 ? 9.445 17.344 -1.444 1 95.88 113 ALA B O 1
ATOM 3315 N N . MET B 1 114 ? 9.398 17.703 -3.701 1 94.75 114 MET B N 1
ATOM 3316 C CA . MET B 1 114 ? 10.016 16.422 -4.039 1 94.75 114 MET B CA 1
ATOM 3317 C C . MET B 1 114 ? 11.5 16.594 -4.348 1 94.75 114 MET B C 1
ATOM 3319 O O . MET B 1 114 ? 12.273 15.633 -4.273 1 94.75 114 MET B O 1
ATOM 3323 N N . ARG B 1 115 ? 11.898 17.812 -4.676 1 92.38 115 ARG B N 1
ATOM 3324 C CA . ARG B 1 115 ? 13.289 18.125 -4.992 1 92.38 115 ARG B CA 1
ATOM 3325 C C . ARG B 1 115 ? 13.859 19.125 -3.996 1 92.38 115 ARG B C 1
ATOM 3327 O O . ARG B 1 115 ? 13.141 20 -3.494 1 92.38 115 ARG B O 1
ATOM 3334 N N . SER B 1 116 ? 15.164 18.969 -3.74 1 89.31 116 SER B N 1
ATOM 3335 C CA . SER B 1 116 ? 15.836 19.922 -2.865 1 89.31 116 SER B CA 1
ATOM 3336 C C . SER B 1 116 ? 15.852 21.312 -3.479 1 89.31 116 SER B C 1
ATOM 3338 O O . SER B 1 116 ? 15.781 21.469 -4.699 1 89.31 116 SER B O 1
ATOM 3340 N N . PRO B 1 117 ? 15.953 22.344 -2.562 1 86 117 PRO B N 1
ATOM 3341 C CA . PRO B 1 117 ? 15.945 23.719 -3.053 1 86 117 PRO B CA 1
ATOM 3342 C C . PRO B 1 117 ? 17.062 24 -4.055 1 86 117 PRO B C 1
ATOM 3344 O O . PRO B 1 117 ? 16.938 24.891 -4.895 1 86 117 PRO B O 1
ATOM 3347 N N . ARG B 1 118 ? 18.094 23.188 -4.105 1 83.88 118 ARG B N 1
ATOM 3348 C CA . ARG B 1 118 ? 19.25 23.469 -4.961 1 83.88 118 ARG B CA 1
ATOM 3349 C C . ARG B 1 118 ? 19.203 22.641 -6.234 1 83.88 118 ARG B C 1
ATOM 3351 O O . ARG B 1 118 ? 20.031 22.812 -7.129 1 83.88 118 ARG B O 1
ATOM 3358 N N . ALA B 1 119 ? 18.281 21.75 -6.266 1 86.25 119 ALA B N 1
ATOM 3359 C CA . ALA B 1 119 ? 18.156 20.922 -7.457 1 86.25 119 ALA B CA 1
ATOM 3360 C C . ALA B 1 119 ? 17.641 21.734 -8.641 1 86.25 119 ALA B C 1
ATOM 3362 O O . ALA B 1 119 ? 16.812 22.625 -8.477 1 86.25 119 ALA B O 1
ATOM 3363 N N . PRO B 1 120 ? 18.25 21.438 -9.898 1 84.81 120 PRO B N 1
ATOM 3364 C CA . PRO B 1 120 ? 17.547 21.984 -11.055 1 84.81 120 PRO B CA 1
ATOM 3365 C C . PRO B 1 120 ? 16.078 21.578 -11.109 1 84.81 120 PRO B C 1
ATOM 3367 O O . PRO B 1 120 ? 15.75 20.406 -10.945 1 84.81 120 PRO B O 1
ATOM 3370 N N . GLY B 1 121 ? 15.219 22.594 -11.273 1 88.62 121 GLY B N 1
ATOM 3371 C CA . GLY B 1 121 ? 13.789 22.328 -11.312 1 88.62 121 GLY B CA 1
ATOM 3372 C C . GLY B 1 121 ? 13.188 22.125 -9.938 1 88.62 121 GLY B C 1
ATOM 3373 O O . GLY B 1 121 ? 12.305 21.266 -9.758 1 88.62 121 GLY B O 1
ATOM 3374 N N . ALA B 1 122 ? 13.766 22.719 -8.961 1 90.69 122 ALA B N 1
ATOM 3375 C CA . ALA B 1 122 ? 13.18 22.672 -7.625 1 90.69 122 ALA B CA 1
ATOM 3376 C C . ALA B 1 122 ? 11.703 23.047 -7.656 1 90.69 122 ALA B C 1
ATOM 3378 O O . ALA B 1 122 ? 11.344 24.141 -8.102 1 90.69 122 ALA B O 1
ATOM 3379 N N . ASP B 1 123 ? 10.891 22.062 -7.176 1 94.44 123 ASP B N 1
ATOM 3380 C CA . ASP B 1 123 ? 9.445 22.266 -7.25 1 94.44 123 ASP B CA 1
ATOM 3381 C C . ASP B 1 123 ? 8.938 23.016 -6.023 1 94.44 123 ASP B C 1
ATOM 3383 O O . ASP B 1 123 ? 7.809 23.516 -6.016 1 94.44 123 ASP B O 1
ATOM 3387 N N . GLY B 1 124 ? 9.734 23.203 -4.957 1 94.88 124 GLY B N 1
ATOM 3388 C CA . GLY B 1 124 ? 9.352 23.812 -3.693 1 94.88 124 GLY B CA 1
ATOM 3389 C C . GLY B 1 124 ? 8.758 25.203 -3.854 1 94.88 124 GLY B C 1
ATOM 3390 O O . GLY B 1 124 ? 7.66 25.469 -3.363 1 94.88 124 GLY B O 1
ATOM 3391 N N . PRO B 1 125 ? 9.5 26.094 -4.559 1 93.31 125 PRO B N 1
ATOM 3392 C CA . PRO B 1 125 ? 8.992 27.453 -4.723 1 93.31 125 PRO B CA 1
ATOM 3393 C C . PRO B 1 125 ? 7.625 27.5 -5.395 1 93.31 125 PRO B C 1
ATOM 3395 O O . PRO B 1 125 ? 6.727 28.203 -4.922 1 93.31 125 PRO B O 1
ATOM 3398 N N . ALA B 1 126 ? 7.426 26.734 -6.441 1 94.31 126 ALA B N 1
ATOM 3399 C CA . ALA B 1 126 ? 6.141 26.688 -7.133 1 94.31 126 ALA B CA 1
ATOM 3400 C C . ALA B 1 126 ? 5.047 26.141 -6.227 1 94.31 126 ALA B C 1
ATOM 3402 O O . ALA B 1 126 ? 3.922 26.656 -6.215 1 94.31 126 ALA B O 1
ATOM 3403 N N . ASN B 1 127 ? 5.379 25.094 -5.512 1 97.31 127 ASN B N 1
ATOM 3404 C CA . ASN B 1 127 ? 4.41 24.5 -4.598 1 97.31 127 ASN B CA 1
ATOM 3405 C C . ASN B 1 127 ? 3.986 25.484 -3.508 1 97.31 127 ASN B C 1
ATOM 3407 O O . ASN B 1 127 ? 2.807 25.547 -3.16 1 97.31 127 ASN B O 1
ATOM 3411 N N . LEU B 1 128 ? 4.941 26.188 -2.973 1 96.88 128 LEU B N 1
ATOM 3412 C CA . LEU B 1 128 ? 4.633 27.172 -1.931 1 96.88 128 LEU B CA 1
ATOM 3413 C C . LEU B 1 128 ? 3.717 28.266 -2.465 1 96.88 128 LEU B C 1
ATOM 3415 O O . LEU B 1 128 ? 2.75 28.641 -1.804 1 96.88 128 LEU B O 1
ATOM 3419 N N . VAL B 1 129 ? 3.992 28.781 -3.65 1 96.69 129 VAL B N 1
ATOM 3420 C CA . VAL B 1 129 ? 3.152 29.812 -4.262 1 96.69 129 VAL B CA 1
ATOM 3421 C C . VAL B 1 129 ? 1.739 29.266 -4.461 1 96.69 129 VAL B C 1
ATOM 3423 O O . VAL B 1 129 ? 0.76 29.922 -4.082 1 96.69 129 VAL B O 1
ATOM 3426 N N . ALA B 1 130 ? 1.617 28.094 -4.977 1 97.62 130 ALA B N 1
ATOM 3427 C CA . ALA B 1 130 ? 0.316 27.469 -5.215 1 97.62 130 ALA B CA 1
ATOM 3428 C C . ALA B 1 130 ? -0.458 27.312 -3.91 1 97.62 130 ALA B C 1
ATOM 3430 O O . ALA B 1 130 ? -1.67 27.531 -3.865 1 97.62 130 ALA B O 1
ATOM 3431 N N . ALA B 1 131 ? 0.265 26.906 -2.898 1 98.44 131 ALA B N 1
ATOM 3432 C CA . ALA B 1 131 ? -0.37 26.719 -1.599 1 98.44 131 ALA B CA 1
ATOM 3433 C C . ALA B 1 131 ? -0.889 28.047 -1.039 1 98.44 131 ALA B C 1
ATOM 3435 O O . ALA B 1 131 ? -1.995 28.094 -0.498 1 98.44 131 ALA B O 1
ATOM 3436 N N . VAL B 1 132 ? -0.121 29.109 -1.155 1 98.12 132 VAL B N 1
ATOM 3437 C CA . VAL B 1 132 ? -0.517 30.422 -0.665 1 98.12 132 VAL B CA 1
ATOM 3438 C C . VAL B 1 132 ? -1.725 30.922 -1.452 1 98.12 132 VAL B C 1
ATOM 3440 O O . VAL B 1 132 ? -2.691 31.422 -0.868 1 98.12 132 VAL B O 1
ATOM 3443 N N . LEU B 1 133 ? -1.682 30.766 -2.789 1 97.81 133 LEU B N 1
ATOM 3444 C CA . LEU B 1 133 ? -2.812 31.156 -3.625 1 97.81 133 LEU B CA 1
ATOM 3445 C C . LEU B 1 133 ? -4.074 30.391 -3.217 1 97.81 133 LEU B C 1
ATOM 3447 O O . LEU B 1 133 ? -5.152 30.984 -3.117 1 97.81 133 LEU B O 1
ATOM 3451 N N . THR B 1 134 ? -3.924 29.125 -2.945 1 98.56 134 THR B N 1
ATOM 3452 C CA . THR B 1 134 ? -5.043 28.281 -2.537 1 98.56 134 THR B CA 1
ATOM 3453 C C . THR B 1 134 ? -5.594 28.719 -1.187 1 98.56 134 THR B C 1
ATOM 3455 O O . THR B 1 134 ? -6.809 28.875 -1.022 1 98.56 134 THR B O 1
ATOM 3458 N N . ALA B 1 135 ? -4.719 28.984 -0.273 1 98.5 135 ALA B N 1
ATOM 3459 C CA . ALA B 1 135 ? -5.113 29.391 1.07 1 98.5 135 ALA B CA 1
ATOM 3460 C C . ALA B 1 135 ? -5.797 30.766 1.045 1 98.5 135 ALA B C 1
ATOM 3462 O O . ALA B 1 135 ? -6.668 31.031 1.869 1 98.5 135 ALA B O 1
ATOM 3463 N N . ALA B 1 136 ? -5.445 31.594 0.119 1 97.81 136 ALA B N 1
ATOM 3464 C CA . ALA B 1 136 ? -5.961 32.938 0.046 1 97.81 136 ALA B CA 1
ATOM 3465 C C . ALA B 1 136 ? -7.289 33 -0.698 1 97.81 136 ALA B C 1
ATOM 3467 O O . ALA B 1 136 ? -8.016 34 -0.623 1 97.81 136 ALA B O 1
ATOM 3468 N N . SER B 1 137 ? -7.602 32 -1.404 1 97.06 137 SER B N 1
ATOM 3469 C CA . SER B 1 137 ? -8.789 32 -2.256 1 97.06 137 SER B CA 1
ATOM 3470 C C . SER B 1 137 ? -10.062 31.859 -1.428 1 97.06 137 SER B C 1
ATOM 3472 O O . SER B 1 137 ? -10.156 30.984 -0.564 1 97.06 137 SER B O 1
ATOM 3474 N N . ARG B 1 138 ? -11.062 32.656 -1.712 1 95.94 138 ARG B N 1
ATOM 3475 C CA . ARG B 1 138 ? -12.367 32.531 -1.07 1 95.94 138 ARG B CA 1
ATOM 3476 C C . ARG B 1 138 ? -13.023 31.188 -1.409 1 95.94 138 ARG B C 1
ATOM 3478 O O . ARG B 1 138 ? -13.789 30.656 -0.613 1 95.94 138 ARG B O 1
ATOM 3485 N N . LEU B 1 139 ? -12.633 30.625 -2.566 1 96.25 139 LEU B N 1
ATOM 3486 C CA . LEU B 1 139 ? -13.219 29.375 -3.016 1 96.25 139 LEU B CA 1
ATOM 3487 C C . LEU B 1 139 ? -12.688 28.203 -2.193 1 96.25 139 LEU B C 1
ATOM 3489 O O . LEU B 1 139 ? -13.25 27.109 -2.242 1 96.25 139 LEU B O 1
ATOM 3493 N N . SER B 1 140 ? -11.625 28.422 -1.429 1 97.62 140 SER B N 1
ATOM 3494 C CA . SER B 1 140 ? -11.023 27.344 -0.641 1 97.62 140 SER B CA 1
ATOM 3495 C C . SER B 1 140 ? -11.672 27.234 0.734 1 97.62 140 SER B C 1
ATOM 3497 O O . SER B 1 140 ? -11.43 26.281 1.467 1 97.62 140 SER B O 1
ATOM 3499 N N . ARG B 1 141 ? -12.492 28.25 1.11 1 96.62 141 ARG B N 1
ATOM 3500 C CA . ARG B 1 141 ? -13.141 28.234 2.418 1 96.62 141 ARG B CA 1
ATOM 3501 C C . ARG B 1 141 ? -14.148 27.094 2.521 1 96.62 141 ARG B C 1
ATOM 3503 O O . ARG B 1 141 ? -14.766 26.703 1.526 1 96.62 141 ARG B O 1
ATOM 3510 N N . GLU B 1 142 ? -14.281 26.547 3.699 1 96.25 142 GLU B N 1
ATOM 3511 C CA . GLU B 1 142 ? -15.234 25.5 4.055 1 96.25 142 GLU B CA 1
ATOM 3512 C C . GLU B 1 142 ? -14.898 24.188 3.369 1 96.25 142 GLU B C 1
ATOM 3514 O O . GLU B 1 142 ? -15.758 23.312 3.217 1 96.25 142 GLU B O 1
ATOM 3519 N N . ARG B 1 143 ? -13.602 24.047 2.928 1 95.88 143 ARG B N 1
ATOM 3520 C CA . ARG B 1 143 ? -13.203 22.797 2.262 1 95.88 143 ARG B CA 1
ATOM 3521 C C . ARG B 1 143 ? -12.289 21.969 3.154 1 95.88 143 ARG B C 1
ATOM 3523 O O . ARG B 1 143 ? -11.828 20.891 2.752 1 95.88 143 ARG B O 1
ATOM 3530 N N . GLY B 1 144 ? -12.047 22.406 4.352 1 95.94 144 GLY B N 1
ATOM 3531 C CA . GLY B 1 144 ? -11.227 21.672 5.293 1 95.94 144 GLY B CA 1
ATOM 3532 C C . GLY B 1 144 ? -9.742 21.75 4.977 1 95.94 144 GLY B C 1
ATOM 3533 O O . GLY B 1 144 ? -9.211 22.828 4.723 1 95.94 144 GLY B O 1
ATOM 3534 N N . VAL B 1 145 ? -9.109 20.672 5.082 1 98 145 VAL B N 1
ATOM 3535 C CA . VAL B 1 145 ? -7.676 20.609 4.832 1 98 145 VAL B CA 1
ATOM 3536 C C . VAL B 1 145 ? -7.426 20.203 3.381 1 98 145 VAL B C 1
ATOM 3538 O O . VAL B 1 145 ? -8.008 19.234 2.891 1 98 145 VAL B O 1
ATOM 3541 N N . LEU B 1 146 ? -6.621 20.953 2.703 1 98.56 146 LEU B N 1
ATOM 3542 C CA . LEU B 1 146 ? -6.27 20.75 1.301 1 98.56 146 LEU B CA 1
ATOM 3543 C C . LEU B 1 146 ? -4.773 20.5 1.147 1 98.56 146 LEU B C 1
ATOM 3545 O O . LEU B 1 146 ? -3.988 20.812 2.041 1 98.56 146 LEU B O 1
ATOM 3549 N N . VAL B 1 147 ? -4.418 19.844 0.096 1 98.81 147 VAL B N 1
ATOM 3550 C CA . VAL B 1 147 ? -3.018 19.688 -0.285 1 98.81 147 VAL B CA 1
ATOM 3551 C C . VAL B 1 147 ? -2.789 20.281 -1.672 1 98.81 147 VAL B C 1
ATOM 3553 O O . VAL B 1 147 ? -3.51 19.953 -2.619 1 98.81 147 VAL B O 1
ATOM 3556 N N . ALA B 1 148 ? -1.862 21.156 -1.762 1 98.69 148 ALA B N 1
ATOM 3557 C CA . ALA B 1 148 ? -1.482 21.75 -3.041 1 98.69 148 ALA B CA 1
ATOM 3558 C C . ALA B 1 148 ? -0.072 21.328 -3.445 1 98.69 148 ALA B C 1
ATOM 3560 O O . ALA B 1 148 ? 0.908 21.734 -2.816 1 98.69 148 ALA B O 1
ATOM 3561 N N . MET B 1 149 ? 0.049 20.562 -4.43 1 97.88 149 MET B N 1
ATOM 3562 C CA . MET B 1 149 ? 1.305 20.031 -4.961 1 97.88 149 MET B CA 1
ATOM 3563 C C . MET B 1 149 ? 1.27 19.984 -6.484 1 97.88 149 MET B C 1
ATOM 3565 O O . MET B 1 149 ? 0.304 19.5 -7.074 1 97.88 149 MET B O 1
ATOM 3569 N N . ASN B 1 150 ? 2.309 20.469 -7.152 1 97.56 150 ASN B N 1
ATOM 3570 C CA . ASN B 1 150 ? 2.432 20.422 -8.602 1 97.56 150 ASN B CA 1
ATOM 3571 C C . ASN B 1 150 ? 1.191 21 -9.289 1 97.56 150 ASN B C 1
ATOM 3573 O O . ASN B 1 150 ? 0.615 20.344 -10.172 1 97.56 150 ASN B O 1
ATOM 3577 N N . ASP B 1 151 ? 0.708 22.047 -8.766 1 97.19 151 ASP B N 1
ATOM 3578 C CA . ASP B 1 151 ? -0.391 22.859 -9.281 1 97.19 151 ASP B CA 1
ATOM 3579 C C . ASP B 1 151 ? -1.708 22.094 -9.242 1 97.19 151 ASP B C 1
ATOM 3581 O O . ASP B 1 151 ? -2.602 22.328 -10.055 1 97.19 151 ASP B O 1
ATOM 3585 N N . THR B 1 152 ? -1.783 21.141 -8.422 1 98.31 152 THR B N 1
ATOM 3586 C CA . THR B 1 152 ? -2.998 20.359 -8.234 1 98.31 152 THR B CA 1
ATOM 3587 C C . THR B 1 152 ? -3.484 20.453 -6.789 1 98.31 152 THR B C 1
ATOM 3589 O O . THR B 1 152 ? -2.684 20.375 -5.852 1 98.31 152 THR B O 1
ATOM 3592 N N . ILE B 1 153 ? -4.75 20.688 -6.59 1 98.44 153 ILE B N 1
ATOM 3593 C CA . ILE B 1 153 ? -5.355 20.797 -5.266 1 98.44 153 ILE B CA 1
ATOM 3594 C C . ILE B 1 153 ? -6.125 19.516 -4.953 1 98.44 153 ILE B C 1
ATOM 3596 O O . ILE B 1 153 ? -7.035 19.141 -5.691 1 98.44 153 ILE B O 1
ATOM 3600 N N . HIS B 1 154 ? -5.75 18.891 -3.854 1 98.44 154 HIS B N 1
ATOM 3601 C CA . HIS B 1 154 ? -6.355 17.625 -3.443 1 98.44 154 HIS B CA 1
ATOM 3602 C C . HIS B 1 154 ? -7.066 17.766 -2.102 1 98.44 154 HIS B C 1
ATOM 3604 O O . HIS B 1 154 ? -6.68 18.594 -1.272 1 98.44 154 HIS B O 1
ATOM 3610 N N . ALA B 1 155 ? -8.133 16.922 -1.958 1 97.12 155 ALA B N 1
ATOM 3611 C CA . ALA B 1 155 ? -8.727 16.734 -0.635 1 97.12 155 ALA B CA 1
ATOM 3612 C C . ALA B 1 155 ? -7.852 15.836 0.233 1 97.12 155 ALA B C 1
ATOM 3614 O O . ALA B 1 155 ? -7.363 14.805 -0.232 1 97.12 155 ALA B O 1
ATOM 3615 N N . ALA B 1 156 ? -7.707 16.234 1.502 1 96.69 156 ALA B N 1
ATOM 3616 C CA . ALA B 1 156 ? -6.941 15.438 2.463 1 96.69 156 ALA B CA 1
ATOM 3617 C C . ALA B 1 156 ? -7.457 14 2.525 1 96.69 156 ALA B C 1
ATOM 3619 O O . ALA B 1 156 ? -6.676 13.062 2.668 1 96.69 156 ALA B O 1
ATOM 3620 N N . ARG B 1 157 ? -8.711 13.836 2.34 1 93.88 157 ARG B N 1
ATOM 3621 C CA . ARG B 1 157 ? -9.383 12.547 2.465 1 93.88 157 ARG B CA 1
ATOM 3622 C C . ARG B 1 157 ? -8.938 11.594 1.359 1 93.88 157 ARG B C 1
ATOM 3624 O O . ARG B 1 157 ? -8.867 10.383 1.572 1 93.88 157 ARG B O 1
ATOM 3631 N N . TRP B 1 158 ? -8.547 12.148 0.249 1 94.81 158 TRP B N 1
ATOM 3632 C CA . TRP B 1 158 ? -8.422 11.289 -0.923 1 94.81 158 TRP B CA 1
ATOM 3633 C C . TRP B 1 158 ? -6.977 11.219 -1.403 1 94.81 158 TRP B C 1
ATOM 3635 O O . TRP B 1 158 ? -6.613 10.328 -2.174 1 94.81 158 TRP B O 1
ATOM 3645 N N . ILE B 1 159 ? -6.145 12.141 -0.979 1 96.88 159 ILE B N 1
ATOM 3646 C CA . ILE B 1 159 ? -4.805 12.289 -1.541 1 96.88 159 ILE B CA 1
ATOM 3647 C C . ILE B 1 159 ? -3.939 11.102 -1.144 1 96.88 159 ILE B C 1
ATOM 3649 O O . ILE B 1 159 ? -4.055 10.578 -0.03 1 96.88 159 ILE B O 1
ATOM 3653 N N . THR B 1 160 ? -3.107 10.617 -2.037 1 97.62 160 THR B N 1
ATOM 3654 C CA . THR B 1 160 ? -2.158 9.539 -1.821 1 97.62 160 THR B CA 1
ATOM 3655 C C . THR B 1 160 ? -0.823 9.844 -2.492 1 97.62 160 THR B C 1
ATOM 3657 O O . THR B 1 160 ? -0.79 10.328 -3.627 1 97.62 160 THR B O 1
ATOM 3660 N N . LYS B 1 161 ? 0.3 9.711 -1.729 1 97.62 161 LYS B N 1
ATOM 3661 C CA . LYS B 1 161 ? 1.613 9.703 -2.367 1 97.62 161 LYS B CA 1
ATOM 3662 C C . LYS B 1 161 ? 1.836 8.414 -3.152 1 97.62 161 LYS B C 1
ATOM 3664 O O . LYS B 1 161 ? 2.127 7.367 -2.57 1 97.62 161 LYS B O 1
ATOM 3669 N N . SER B 1 162 ? 1.85 8.477 -4.449 1 96.44 162 SER B N 1
ATOM 3670 C CA . SER B 1 162 ? 1.764 7.281 -5.281 1 96.44 162 SER B CA 1
ATOM 3671 C C . SER B 1 162 ? 3.127 6.906 -5.855 1 96.44 162 SER B C 1
ATOM 3673 O O . SER B 1 162 ? 3.283 5.84 -6.453 1 96.44 162 SER B O 1
ATOM 3675 N N . HIS B 1 163 ? 4.078 7.758 -5.75 1 96.81 163 HIS B N 1
ATOM 3676 C CA . HIS B 1 163 ? 5.391 7.52 -6.34 1 96.81 163 HIS B CA 1
ATOM 3677 C C . HIS B 1 163 ? 6.504 8.031 -5.426 1 96.81 163 HIS B C 1
ATOM 3679 O O . HIS B 1 163 ? 6.375 9.094 -4.816 1 96.81 163 HIS B O 1
ATOM 3685 N N . ALA B 1 164 ? 7.59 7.336 -5.41 1 95.38 164 ALA B N 1
ATOM 3686 C CA . ALA B 1 164 ? 8.664 7.613 -4.457 1 95.38 164 ALA B CA 1
ATOM 3687 C C . ALA B 1 164 ? 9.414 8.891 -4.832 1 95.38 164 ALA B C 1
ATOM 3689 O O . ALA B 1 164 ? 9.859 9.633 -3.955 1 95.38 164 ALA B O 1
ATOM 3690 N N . LEU B 1 165 ? 9.508 9.141 -6.145 1 94.31 165 LEU B N 1
ATOM 3691 C CA . LEU B 1 165 ? 10.492 10.141 -6.531 1 94.31 165 LEU B CA 1
ATOM 3692 C C . LEU B 1 165 ? 9.898 11.125 -7.535 1 94.31 165 LEU B C 1
ATOM 3694 O O . LEU B 1 165 ? 10.477 12.18 -7.797 1 94.31 165 LEU B O 1
ATOM 3698 N N . SER B 1 166 ? 8.703 10.875 -8.094 1 94.12 166 SER B N 1
ATOM 3699 C CA . SER B 1 166 ? 8.109 11.727 -9.117 1 94.12 166 SER B CA 1
ATOM 3700 C C . SER B 1 166 ? 7.5 12.984 -8.5 1 94.12 166 SER B C 1
ATOM 3702 O O . SER B 1 166 ? 6.871 12.922 -7.441 1 94.12 166 SER B O 1
ATOM 3704 N N . VAL B 1 167 ? 7.605 14.094 -9.219 1 94.62 167 VAL B N 1
ATOM 3705 C CA . VAL B 1 167 ? 7.012 15.344 -8.75 1 94.62 167 VAL B CA 1
ATOM 3706 C C . VAL B 1 167 ? 5.488 15.25 -8.82 1 94.62 167 VAL B C 1
ATOM 3708 O O . VAL B 1 167 ? 4.785 15.961 -8.102 1 94.62 167 VAL B O 1
ATOM 3711 N N . GLN B 1 168 ? 4.996 14.406 -9.727 1 93.44 168 GLN B N 1
ATOM 3712 C CA . GLN B 1 168 ? 3.557 14.219 -9.867 1 93.44 168 GLN B CA 1
ATOM 3713 C C . GLN B 1 168 ? 3.061 13.094 -8.969 1 93.44 168 GLN B C 1
ATOM 3715 O O . GLN B 1 168 ? 2.098 12.398 -9.297 1 93.44 168 GLN B O 1
ATOM 3720 N N . THR B 1 169 ? 3.67 12.93 -7.852 1 96.19 169 THR B N 1
ATOM 3721 C CA . THR B 1 169 ? 3.445 11.75 -7.027 1 96.19 169 THR B CA 1
ATOM 3722 C C . THR B 1 169 ? 2.059 11.789 -6.391 1 96.19 169 THR B C 1
ATOM 3724 O O . THR B 1 169 ? 1.436 10.75 -6.184 1 96.19 169 THR B O 1
ATOM 3727 N N . PHE B 1 170 ? 1.526 12.922 -6.023 1 97.5 170 PHE B N 1
ATOM 3728 C CA . PHE B 1 170 ? 0.275 12.969 -5.277 1 97.5 170 PHE B CA 1
ATOM 3729 C C . PHE B 1 170 ? -0.921 12.891 -6.219 1 97.5 170 PHE B C 1
ATOM 3731 O O . PHE B 1 170 ? -1.027 13.672 -7.16 1 97.5 170 PHE B O 1
ATOM 3738 N N . VAL B 1 171 ? -1.79 11.898 -5.887 1 96.44 171 VAL B N 1
ATOM 3739 C CA . VAL B 1 171 ? -2.969 11.641 -6.703 1 96.44 171 VAL B CA 1
ATOM 3740 C C . VAL B 1 171 ? -4.18 11.398 -5.805 1 96.44 171 VAL B C 1
ATOM 3742 O O . VAL B 1 171 ? -4.031 11.039 -4.637 1 96.44 171 VAL B O 1
ATOM 3745 N N . SER B 1 172 ? -5.352 11.727 -6.293 1 96.12 172 SER B N 1
ATOM 3746 C CA . SER B 1 172 ? -6.648 11.289 -5.785 1 96.12 172 SER B CA 1
ATOM 3747 C C . SER B 1 172 ? -7.328 10.336 -6.766 1 96.12 172 SER B C 1
ATOM 3749 O O . SER B 1 172 ? -8.266 10.727 -7.465 1 96.12 172 SER B O 1
ATOM 3751 N N . SER B 1 173 ? -6.898 9.117 -6.703 1 90.62 173 SER B N 1
ATOM 3752 C CA . SER B 1 173 ? -7.137 8.172 -7.789 1 90.62 173 SER B CA 1
ATOM 3753 C C . SER B 1 173 ? -8.625 7.91 -7.977 1 90.62 173 SER B C 1
ATOM 3755 O O . SER B 1 173 ? -9.102 7.793 -9.109 1 90.62 173 SER B O 1
ATOM 3757 N N . ASP B 1 174 ? -9.375 7.777 -6.934 1 90.69 174 ASP B N 1
ATOM 3758 C CA . ASP B 1 174 ? -10.781 7.414 -7.047 1 90.69 174 ASP B CA 1
ATOM 3759 C C . ASP B 1 174 ? -11.656 8.648 -7.262 1 90.69 174 ASP B C 1
ATOM 3761 O O . ASP B 1 174 ? -12.617 8.609 -8.031 1 90.69 174 ASP B O 1
ATOM 3765 N N . SER B 1 175 ? -11.305 9.734 -6.688 1 90.94 175 SER B N 1
ATOM 3766 C CA . SER B 1 175 ? -12.164 10.914 -6.688 1 90.94 175 SER B CA 1
ATOM 3767 C C . SER B 1 175 ? -11.711 11.93 -7.73 1 90.94 175 SER B C 1
ATOM 3769 O O . SER B 1 175 ? -12.484 12.805 -8.125 1 90.94 175 SER B O 1
ATOM 3771 N N . GLY B 1 176 ? -10.438 11.773 -8.172 1 93.44 176 GLY B N 1
ATOM 3772 C CA . GLY B 1 176 ? -9.836 12.898 -8.867 1 93.44 176 GLY B CA 1
ATOM 3773 C C . GLY B 1 176 ? -9.484 14.055 -7.945 1 93.44 176 GLY B C 1
ATOM 3774 O O . GLY B 1 176 ? -9.922 14.086 -6.793 1 93.44 176 GLY B O 1
ATOM 3775 N N . PRO B 1 177 ? -8.641 14.992 -8.43 1 96.31 177 PRO B N 1
ATOM 3776 C CA . PRO B 1 177 ? -8.32 16.156 -7.613 1 96.31 177 PRO B CA 1
ATOM 3777 C C . PRO B 1 177 ? -9.523 17.094 -7.422 1 96.31 177 PRO B C 1
ATOM 3779 O O . PRO B 1 177 ? -10.539 16.938 -8.109 1 96.31 177 PRO B O 1
ATOM 3782 N N . LEU B 1 178 ? -9.461 17.953 -6.422 1 97.31 178 LEU B N 1
ATOM 3783 C CA . LEU B 1 178 ? -10.492 18.969 -6.234 1 97.31 178 LEU B CA 1
ATOM 3784 C C . LEU B 1 178 ? -10.375 20.062 -7.285 1 97.31 178 LEU B C 1
ATOM 3786 O O . LEU B 1 178 ? -11.383 20.656 -7.688 1 97.31 178 LEU B O 1
ATOM 3790 N N . GLY B 1 179 ? -9.164 20.391 -7.652 1 97.31 179 GLY B N 1
ATOM 3791 C CA . GLY B 1 179 ? -8.93 21.453 -8.617 1 97.31 179 GLY B CA 1
ATOM 3792 C C . GLY B 1 179 ? -7.461 21.656 -8.938 1 97.31 179 GLY B C 1
ATOM 3793 O O . GLY B 1 179 ? -6.648 20.75 -8.75 1 97.31 179 GLY B O 1
ATOM 3794 N N . TYR B 1 180 ? -7.223 22.797 -9.508 1 96.44 180 TYR B N 1
ATOM 3795 C CA . TYR B 1 180 ? -5.898 23.141 -10.008 1 96.44 180 TYR B CA 1
ATOM 3796 C C . TYR B 1 180 ? -5.602 24.625 -9.773 1 96.44 180 TYR B C 1
ATOM 3798 O O . TYR B 1 180 ? -6.512 25.406 -9.5 1 96.44 180 TYR B O 1
ATOM 3806 N N . VAL B 1 181 ? -4.344 24.906 -9.734 1 96.56 181 VAL B N 1
ATOM 3807 C CA . VAL B 1 181 ? -3.916 26.312 -9.812 1 96.56 181 VAL B CA 1
ATOM 3808 C C . VAL B 1 181 ? -3.48 26.641 -11.234 1 96.56 181 VAL B C 1
ATOM 3810 O O . VAL B 1 181 ? -2.457 26.141 -11.711 1 96.56 181 VAL B O 1
ATOM 3813 N N . TYR B 1 182 ? -4.277 27.5 -11.969 1 92.06 182 TYR B N 1
ATOM 3814 C CA . TYR B 1 182 ? -3.996 27.938 -13.328 1 92.06 182 TYR B CA 1
ATOM 3815 C C . TYR B 1 182 ? -3.746 29.438 -13.367 1 92.06 182 TYR B C 1
ATOM 3817 O O . TYR B 1 182 ? -4.574 30.234 -12.898 1 92.06 182 TYR B O 1
ATOM 3825 N N . GLU B 1 183 ? -2.643 29.828 -13.984 1 92.81 183 GLU B N 1
ATOM 3826 C CA . GLU B 1 183 ? -2.332 31.25 -14.148 1 92.81 183 GLU B CA 1
ATOM 3827 C C . GLU B 1 183 ? -2.502 32 -12.836 1 92.81 183 GLU B C 1
ATOM 3829 O O . GLU B 1 183 ? -3.178 33.031 -12.789 1 92.81 183 GLU B O 1
ATOM 3834 N N . GLU B 1 184 ? -2.041 31.391 -11.805 1 92.12 184 GLU B N 1
ATOM 3835 C CA . GLU B 1 184 ? -1.996 31.953 -10.461 1 92.12 184 GLU B CA 1
ATOM 3836 C C . GLU B 1 184 ? -3.396 32.062 -9.867 1 92.12 184 GLU B C 1
ATOM 3838 O O . GLU B 1 184 ? -3.674 33 -9.109 1 92.12 184 GLU B O 1
ATOM 3843 N N . THR B 1 185 ? -4.266 31.078 -10.305 1 94.56 185 THR B N 1
ATOM 3844 C CA . THR B 1 185 ? -5.641 31.094 -9.812 1 94.56 185 THR B CA 1
ATOM 3845 C C . THR B 1 185 ? -6.105 29.688 -9.469 1 94.56 185 THR B C 1
ATOM 3847 O O . THR B 1 185 ? -6.098 28.781 -10.32 1 94.56 185 THR B O 1
ATOM 3850 N N . PRO B 1 186 ? -6.496 29.5 -8.188 1 97.31 186 PRO B N 1
ATOM 3851 C CA . PRO B 1 186 ? -7.137 28.219 -7.867 1 97.31 186 PRO B CA 1
ATOM 3852 C C . PRO B 1 186 ? -8.484 28.031 -8.562 1 97.31 186 PRO B C 1
ATOM 3854 O O . PRO B 1 186 ? -9.336 28.922 -8.5 1 97.31 186 PRO B O 1
ATOM 3857 N N . VAL B 1 187 ? -8.68 26.984 -9.273 1 96.56 187 VAL B N 1
ATOM 3858 C CA . VAL B 1 187 ? -9.914 26.625 -9.969 1 96.56 187 VAL B CA 1
ATOM 3859 C C . VAL B 1 187 ? -10.383 25.25 -9.5 1 96.56 187 VAL B C 1
ATOM 3861 O O . VAL B 1 187 ? -9.672 24.25 -9.664 1 96.56 187 VAL B O 1
ATOM 3864 N N . TYR B 1 188 ? -11.516 25.234 -8.883 1 96.56 188 TYR B N 1
ATOM 3865 C CA . TYR B 1 188 ? -12.078 23.969 -8.406 1 96.56 188 TYR B CA 1
ATOM 3866 C C . TYR B 1 188 ? -13.016 23.359 -9.445 1 96.56 188 TYR B C 1
ATOM 3868 O O . TYR B 1 188 ? -13.859 24.062 -10.016 1 96.56 188 TYR B O 1
ATOM 3876 N N . ILE B 1 189 ? -12.859 22.141 -9.727 1 95.19 189 ILE B N 1
ATOM 3877 C CA . ILE B 1 189 ? -13.703 21.453 -10.695 1 95.19 189 ILE B CA 1
ATOM 3878 C C . ILE B 1 189 ? -14.539 20.375 -9.984 1 95.19 189 ILE B C 1
ATOM 3880 O O . ILE B 1 189 ? -15.453 19.797 -10.578 1 95.19 189 ILE B O 1
ATOM 3884 N N . ASN B 1 190 ? -14.211 20.031 -8.75 1 93.56 190 ASN B N 1
ATOM 3885 C CA . ASN B 1 190 ? -14.953 19.125 -7.883 1 93.56 190 ASN B CA 1
ATOM 3886 C C . ASN B 1 190 ? -15.227 19.75 -6.516 1 93.56 190 ASN B C 1
ATOM 3888 O O . ASN B 1 190 ? -14.641 20.781 -6.168 1 93.56 190 ASN B O 1
ATOM 3892 N N . THR B 1 191 ? -16.219 19.203 -5.848 1 89.56 191 THR B N 1
ATOM 3893 C CA . THR B 1 191 ? -16.516 19.594 -4.477 1 89.56 191 THR B CA 1
ATOM 3894 C C . THR B 1 191 ? -16.609 18.359 -3.57 1 89.56 191 THR B C 1
ATOM 3896 O O . THR B 1 191 ? -16.812 17.25 -4.051 1 89.56 191 THR B O 1
ATOM 3899 N N . LEU B 1 192 ? -16.281 18.609 -2.359 1 88.12 192 LEU B N 1
ATOM 3900 C CA . LEU B 1 192 ? -16.375 17.562 -1.352 1 88.12 192 LEU B CA 1
ATOM 3901 C C . LEU B 1 192 ? -16.906 18.109 -0.036 1 88.12 192 LEU B C 1
ATOM 3903 O O . LEU B 1 192 ? -16.422 19.109 0.471 1 88.12 192 LEU B O 1
ATOM 3907 N N . SER B 1 193 ? -17.938 17.406 0.447 1 87 193 SER B N 1
ATOM 3908 C CA . SER B 1 193 ? -18.453 17.828 1.748 1 87 193 SER B CA 1
ATOM 3909 C C . SER B 1 193 ? -17.469 17.516 2.863 1 87 193 SER B C 1
ATOM 3911 O O . SER B 1 193 ? -16.797 16.469 2.844 1 87 193 SER B O 1
ATOM 3913 N N . ARG B 1 194 ? -17.438 18.406 3.824 1 89.75 194 ARG B N 1
ATOM 3914 C CA . ARG B 1 194 ? -16.562 18.188 4.98 1 89.75 194 ARG B CA 1
ATOM 3915 C C . ARG B 1 194 ? -17.094 17.047 5.84 1 89.75 194 ARG B C 1
ATOM 3917 O O . ARG B 1 194 ? -18.312 16.844 5.949 1 89.75 194 ARG B O 1
ATOM 3924 N N . LEU B 1 195 ? -16.203 16.344 6.422 1 85 195 LEU B N 1
ATOM 3925 C CA . LEU B 1 195 ? -16.547 15.336 7.406 1 85 195 LEU B CA 1
ATOM 3926 C C . LEU B 1 195 ? -16.922 15.969 8.742 1 85 195 LEU B C 1
ATOM 3928 O O . LEU B 1 195 ? -16.453 17.078 9.055 1 85 195 LEU B O 1
ATOM 3932 N N . PRO B 1 196 ? -17.812 15.227 9.453 1 84.75 196 PRO B N 1
ATOM 3933 C CA . PRO B 1 196 ? -18 15.703 10.82 1 84.75 196 PRO B CA 1
ATOM 3934 C C . PRO B 1 196 ? -16.703 15.781 11.617 1 84.75 196 PRO B C 1
ATOM 3936 O O . PRO B 1 196 ? -15.836 14.922 11.461 1 84.75 196 PRO B O 1
ATOM 3939 N N . LYS B 1 197 ? -16.703 16.812 12.422 1 87.38 197 LYS B N 1
ATOM 3940 C CA . LYS B 1 197 ? -15.477 16.969 13.203 1 87.38 197 LYS B CA 1
ATOM 3941 C C . LYS B 1 197 ? -15.5 16.078 14.445 1 87.38 197 LYS B C 1
ATOM 3943 O O . LYS B 1 197 ? -16.547 15.883 15.062 1 87.38 197 LYS B O 1
ATOM 3948 N N . ILE B 1 198 ? -14.312 15.594 14.703 1 93.19 198 ILE B N 1
ATOM 3949 C CA . ILE B 1 198 ? -14.148 14.805 15.914 1 93.19 198 ILE B CA 1
ATOM 3950 C C . ILE B 1 198 ? -13.805 15.711 17.094 1 93.19 198 ILE B C 1
ATOM 3952 O O . ILE B 1 198 ? -12.859 16.5 17.016 1 93.19 198 ILE B O 1
ATOM 3956 N N . ASP B 1 199 ? -14.539 15.633 18.141 1 90.5 199 ASP B N 1
ATOM 3957 C CA . ASP B 1 199 ? -14.398 16.469 19.328 1 90.5 199 ASP B CA 1
ATOM 3958 C C . ASP B 1 199 ? -13.086 16.172 20.047 1 90.5 199 ASP B C 1
ATOM 3960 O O . ASP B 1 199 ? -12.836 15.047 20.453 1 90.5 199 ASP B O 1
ATOM 3964 N N . ARG B 1 200 ? -12.281 17.203 20.312 1 91.25 200 ARG B N 1
ATOM 3965 C CA . ARG B 1 200 ? -10.961 17.016 20.906 1 91.25 200 ARG B CA 1
ATOM 3966 C C . ARG B 1 200 ? -10.953 17.438 22.359 1 91.25 200 ARG B C 1
ATOM 3968 O O . ARG B 1 200 ? -9.891 17.5 22.984 1 91.25 200 ARG B O 1
ATOM 3975 N N . THR B 1 201 ? -12.062 17.812 22.938 1 89 201 THR B N 1
ATOM 3976 C CA . THR B 1 201 ? -12.133 18.375 24.281 1 89 201 THR B CA 1
ATOM 3977 C C . THR B 1 201 ? -11.469 17.438 25.281 1 89 201 THR B C 1
ATOM 3979 O O . THR B 1 201 ? -10.734 17.875 26.172 1 89 201 THR B O 1
ATOM 3982 N N . GLN B 1 202 ? -11.703 16.109 25.188 1 87.25 202 GLN B N 1
ATOM 3983 C CA . GLN B 1 202 ? -11.109 15.148 26.109 1 87.25 202 GLN B CA 1
ATOM 3984 C C . GLN B 1 202 ? -10.258 14.133 25.359 1 87.25 202 GLN B C 1
ATOM 3986 O O . GLN B 1 202 ? -10.336 12.93 25.609 1 87.25 202 GLN B O 1
ATOM 3991 N N . PHE B 1 203 ? -9.359 14.703 24.594 1 91.56 203 PHE B N 1
ATOM 3992 C CA . PHE B 1 203 ? -8.57 13.859 23.703 1 91.56 203 PHE B CA 1
ATOM 3993 C C . PHE B 1 203 ? -7.477 13.133 24.484 1 91.56 203 PHE B C 1
ATOM 3995 O O . PHE B 1 203 ? -6.695 13.758 25.203 1 91.56 203 PHE B O 1
ATOM 4002 N N . ASN B 1 204 ? -7.441 11.812 24.438 1 94.44 204 ASN B N 1
ATOM 4003 C CA . ASN B 1 204 ? -6.348 10.984 24.938 1 94.44 204 ASN B CA 1
ATOM 4004 C C . ASN B 1 204 ? -5.391 10.586 23.828 1 94.44 204 ASN B C 1
ATOM 4006 O O . ASN B 1 204 ? -5.66 9.641 23.078 1 94.44 204 ASN B O 1
ATOM 4010 N N . ALA B 1 205 ? -4.238 11.156 23.766 1 92.25 205 ALA B N 1
ATOM 4011 C CA . ALA B 1 205 ? -3.291 10.961 22.672 1 92.25 205 ALA B CA 1
ATOM 4012 C C . ALA B 1 205 ? -2.49 9.672 22.875 1 92.25 205 ALA B C 1
ATOM 4014 O O . ALA B 1 205 ? -1.706 9.289 22 1 92.25 205 ALA B O 1
ATOM 4015 N N . ASP B 1 206 ? -2.762 8.914 23.953 1 94.12 206 ASP B N 1
ATOM 4016 C CA . ASP B 1 206 ? -1.976 7.719 24.25 1 94.12 206 ASP B CA 1
ATOM 4017 C C . ASP B 1 206 ? -2.59 6.48 23.609 1 94.12 206 ASP B C 1
ATOM 4019 O O . ASP B 1 206 ? -2.008 5.395 23.656 1 94.12 206 ASP B O 1
ATOM 4023 N N . VAL B 1 207 ? -3.729 6.66 22.984 1 96.62 207 VAL B N 1
ATOM 4024 C CA . VAL B 1 207 ? -4.375 5.57 22.25 1 96.62 207 VAL B CA 1
ATOM 4025 C C . VAL B 1 207 ? -3.404 4.996 21.219 1 96.62 207 VAL B C 1
ATOM 4027 O O . VAL B 1 207 ? -2.672 5.738 20.562 1 96.62 207 VAL B O 1
ATOM 4030 N N . LYS B 1 208 ? -3.344 3.664 21.156 1 97.81 208 LYS B N 1
ATOM 4031 C CA . LYS B 1 208 ? -2.473 2.982 20.203 1 97.81 208 LYS B CA 1
ATOM 4032 C C . LYS B 1 208 ? -3.279 2.119 19.25 1 97.81 208 LYS B C 1
ATOM 4034 O O . LYS B 1 208 ? -4.133 1.338 19.672 1 97.81 208 LYS B O 1
ATOM 4039 N N . ILE B 1 209 ? -3.062 2.324 17.969 1 98.5 209 ILE B N 1
ATOM 4040 C CA . ILE B 1 209 ? -3.717 1.517 16.953 1 98.5 209 ILE B CA 1
ATOM 4041 C C . ILE B 1 209 ? -2.701 0.577 16.297 1 98.5 209 ILE B C 1
ATOM 4043 O O . ILE B 1 209 ? -1.673 1.023 15.789 1 98.5 209 ILE B O 1
ATOM 4047 N N . GLY B 1 210 ? -2.934 -0.729 16.406 1 98.25 210 GLY B N 1
ATOM 4048 C CA . GLY B 1 210 ? -2.125 -1.692 15.672 1 98.25 210 GLY B CA 1
ATOM 4049 C C . GLY B 1 210 ? -2.377 -1.67 14.18 1 98.25 210 GLY B C 1
ATOM 4050 O O . GLY B 1 210 ? -3.461 -1.288 13.734 1 98.25 210 GLY B O 1
ATOM 4051 N N . PHE B 1 211 ? -1.4 -2.006 13.406 1 98.5 211 PHE B N 1
ATOM 4052 C CA . PHE B 1 211 ? -1.476 -2.068 11.953 1 98.5 211 PHE B CA 1
ATOM 4053 C C . PHE B 1 211 ? -0.892 -3.377 11.438 1 98.5 211 PHE B C 1
ATOM 4055 O O . PHE B 1 211 ? 0.268 -3.695 11.703 1 98.5 211 PHE B O 1
ATOM 4062 N N . TYR B 1 212 ? -1.707 -4.168 10.734 1 98.38 212 TYR B N 1
ATOM 4063 C CA . TYR B 1 212 ? -1.339 -5.477 10.211 1 98.38 212 TYR B CA 1
ATOM 4064 C C . TYR B 1 212 ? -1.68 -5.59 8.734 1 98.38 212 TYR B C 1
ATOM 4066 O O . TYR B 1 212 ? -2.764 -5.184 8.305 1 98.38 212 TYR B O 1
ATOM 4074 N N . GLU B 1 213 ? -0.756 -6.059 7.93 1 98.19 213 GLU B N 1
ATOM 4075 C CA . GLU B 1 213 ? -1.053 -6.277 6.516 1 98.19 213 GLU B CA 1
ATOM 4076 C C . GLU B 1 213 ? -1.193 -7.766 6.207 1 98.19 213 GLU B C 1
ATOM 4078 O O . GLU B 1 213 ? -0.33 -8.562 6.57 1 98.19 213 GLU B O 1
ATOM 4083 N N . SER B 1 214 ? -2.33 -8.102 5.594 1 98.56 214 SER B N 1
ATOM 4084 C CA . SER B 1 214 ? -2.51 -9.461 5.082 1 98.56 214 SER B CA 1
ATOM 4085 C C . SER B 1 214 ? -1.659 -9.695 3.84 1 98.56 214 SER B C 1
ATOM 4087 O O . SER B 1 214 ? -1.602 -8.852 2.947 1 98.56 214 SER B O 1
ATOM 4089 N N . LEU B 1 215 ? -0.948 -10.82 3.814 1 98.44 215 LEU B N 1
ATOM 4090 C CA . LEU B 1 215 ? -0.013 -11.188 2.754 1 98.44 215 LEU B CA 1
ATOM 4091 C C . LEU B 1 215 ? -0.211 -12.641 2.33 1 98.44 215 LEU B C 1
ATOM 4093 O O . LEU B 1 215 ? -0.809 -13.43 3.064 1 98.44 215 LEU B O 1
ATOM 4097 N N . LEU B 1 216 ? 0.213 -12.961 1.035 1 98.5 216 LEU B N 1
ATOM 4098 C CA . LEU B 1 216 ? 0.314 -14.375 0.682 1 98.5 216 LEU B CA 1
ATOM 4099 C C . LEU B 1 216 ? 1.114 -15.141 1.729 1 98.5 216 LEU B C 1
ATOM 4101 O O . LEU B 1 216 ? 2.275 -14.812 1.989 1 98.5 216 LEU B O 1
ATOM 4105 N N . ASP B 1 217 ? 0.441 -16.125 2.348 1 97.62 217 ASP B N 1
ATOM 4106 C CA . ASP B 1 217 ? 1.039 -16.875 3.443 1 97.62 217 ASP B CA 1
ATOM 4107 C C . ASP B 1 217 ? 1.442 -15.953 4.594 1 97.62 217 ASP B C 1
ATOM 4109 O O . ASP B 1 217 ? 2.562 -16.047 5.102 1 97.62 217 ASP B O 1
ATOM 4113 N N . GLY B 1 218 ? 0.5 -15.07 4.906 1 95 218 GLY B N 1
ATOM 4114 C CA . GLY B 1 218 ? 0.724 -14.078 5.949 1 95 218 GLY B CA 1
ATOM 4115 C C . GLY B 1 218 ? 0.874 -14.695 7.328 1 95 218 GLY B C 1
ATOM 4116 O O . GLY B 1 218 ? 0.614 -15.883 7.52 1 95 218 GLY B O 1
ATOM 4117 N N . ASP B 1 219 ? 1.217 -13.867 8.266 1 94.62 219 ASP B N 1
ATOM 4118 C CA . ASP B 1 219 ? 1.567 -14.289 9.617 1 94.62 219 ASP B CA 1
ATOM 4119 C C . ASP B 1 219 ? 0.397 -14.086 10.578 1 94.62 219 ASP B C 1
ATOM 4121 O O . ASP B 1 219 ? 0.434 -13.195 11.43 1 94.62 219 ASP B O 1
ATOM 4125 N N . ALA B 1 220 ? -0.492 -14.992 10.578 1 96.31 220 ALA B N 1
ATOM 4126 C CA . ALA B 1 220 ? -1.654 -14.906 11.461 1 96.31 220 ALA B CA 1
ATOM 4127 C C . ALA B 1 220 ? -1.234 -14.922 12.93 1 96.31 220 ALA B C 1
ATOM 4129 O O . ALA B 1 220 ? -1.896 -14.312 13.773 1 96.31 220 ALA B O 1
ATOM 4130 N N . GLN B 1 221 ? -0.157 -15.523 13.219 1 95.44 221 GLN B N 1
ATOM 4131 C CA . GLN B 1 221 ? 0.346 -15.562 14.586 1 95.44 221 GLN B CA 1
ATOM 4132 C C . GLN B 1 221 ? 0.731 -14.164 15.07 1 95.44 221 GLN B C 1
ATOM 4134 O O . GLN B 1 221 ? 0.544 -13.836 16.25 1 95.44 221 GLN B O 1
ATOM 4139 N N . MET B 1 222 ? 1.319 -13.422 14.203 1 96.19 222 MET B N 1
ATOM 4140 C CA . MET B 1 222 ? 1.632 -12.039 14.562 1 96.19 222 MET B CA 1
ATOM 4141 C C . MET B 1 222 ? 0.362 -11.266 14.898 1 96.19 222 MET B C 1
ATOM 4143 O O . MET B 1 222 ? 0.321 -10.523 15.883 1 96.19 222 MET B O 1
ATOM 4147 N N . LEU B 1 223 ? -0.667 -11.422 14.078 1 97.62 223 LEU B N 1
ATOM 4148 C CA . LEU B 1 223 ? -1.944 -10.773 14.344 1 97.62 223 LEU B CA 1
ATOM 4149 C C . LEU B 1 223 ? -2.486 -11.18 15.711 1 97.62 223 LEU B C 1
ATOM 4151 O O . LEU B 1 223 ? -2.914 -10.328 16.5 1 97.62 223 LEU B O 1
ATOM 4155 N N . ARG B 1 224 ? -2.434 -12.438 15.992 1 97.5 224 ARG B N 1
ATOM 4156 C CA . ARG B 1 224 ? -2.871 -12.945 17.281 1 97.5 224 ARG B CA 1
ATOM 4157 C C . ARG B 1 224 ? -2.082 -12.297 18.422 1 97.5 224 ARG B C 1
ATOM 4159 O O . ARG B 1 224 ? -2.66 -11.867 19.422 1 97.5 224 ARG B O 1
ATOM 4166 N N . SER B 1 225 ? -0.802 -12.234 18.219 1 96.5 225 SER B N 1
ATOM 4167 C CA . SER B 1 225 ? 0.062 -11.656 19.25 1 96.5 225 SER B CA 1
ATOM 4168 C C . SER B 1 225 ? -0.259 -10.188 19.484 1 96.5 225 SER B C 1
ATOM 4170 O O . SER B 1 225 ? -0.146 -9.688 20.609 1 96.5 225 SER B O 1
ATOM 4172 N N . MET B 1 226 ? -0.625 -9.477 18.453 1 96.88 226 MET B N 1
ATOM 4173 C CA . MET B 1 226 ? -1.014 -8.078 18.594 1 96.88 226 MET B CA 1
ATOM 4174 C C . MET B 1 226 ? -2.229 -7.941 19.5 1 96.88 226 MET B C 1
ATOM 4176 O O . MET B 1 226 ? -2.248 -7.094 20.406 1 96.88 226 MET B O 1
ATOM 4180 N N . PHE B 1 227 ? -3.199 -8.82 19.25 1 97.06 227 PHE B N 1
ATOM 4181 C CA . PHE B 1 227 ? -4.398 -8.797 20.094 1 97.06 227 PHE B CA 1
ATOM 4182 C C . PHE B 1 227 ? -4.059 -9.156 21.531 1 97.06 227 PHE B C 1
ATOM 4184 O O . PHE B 1 227 ? -4.551 -8.516 22.469 1 97.06 227 PHE B O 1
ATOM 4191 N N . GLU B 1 228 ? -3.195 -10.078 21.703 1 96.5 228 GLU B N 1
ATOM 4192 C CA . GLU B 1 228 ? -2.928 -10.648 23.031 1 96.5 228 GLU B CA 1
ATOM 4193 C C . GLU B 1 228 ? -1.95 -9.781 23.812 1 96.5 228 GLU B C 1
ATOM 4195 O O . GLU B 1 228 ? -1.854 -9.906 25.031 1 96.5 228 GLU B O 1
ATOM 4200 N N . SER B 1 229 ? -1.226 -8.922 23.141 1 94.62 229 SER B N 1
ATOM 4201 C CA . SER B 1 229 ? -0.224 -8.102 23.812 1 94.62 229 SER B CA 1
ATOM 4202 C C . SER B 1 229 ? -0.872 -7.109 24.766 1 94.62 229 SER B C 1
ATOM 4204 O O . SER B 1 229 ? -0.225 -6.625 25.703 1 94.62 229 SER B O 1
ATOM 4206 N N . GLY B 1 230 ? -2.16 -6.691 24.516 1 94.31 230 GLY B N 1
ATOM 4207 C CA . GLY B 1 230 ? -2.826 -5.664 25.297 1 94.31 230 GLY B CA 1
ATOM 4208 C C . GLY B 1 230 ? -2.314 -4.266 25 1 94.31 230 GLY B C 1
ATOM 4209 O O . GLY B 1 230 ? -2.725 -3.301 25.656 1 94.31 230 GLY B O 1
ATOM 4210 N N . ARG B 1 231 ? -1.523 -4.16 24.031 1 95.44 231 ARG B N 1
ATOM 4211 C CA . ARG B 1 231 ? -0.867 -2.895 23.719 1 95.44 231 ARG B CA 1
ATOM 4212 C C . ARG B 1 231 ? -1.781 -1.993 22.906 1 95.44 231 ARG B C 1
ATOM 4214 O O . ARG B 1 231 ? -1.689 -0.767 22.984 1 95.44 231 ARG B O 1
ATOM 4221 N N . TYR B 1 232 ? -2.656 -2.592 22.188 1 98 232 TYR B N 1
ATOM 4222 C CA . TYR B 1 232 ? -3.396 -1.832 21.188 1 98 232 TYR B CA 1
ATOM 4223 C C . TYR B 1 232 ? -4.852 -1.646 21.609 1 98 232 TYR B C 1
ATOM 4225 O O . TYR B 1 232 ? -5.469 -2.566 22.141 1 98 232 TYR B O 1
ATOM 4233 N N . ASP B 1 233 ? -5.355 -0.427 21.406 1 98.12 233 ASP B N 1
ATOM 4234 C CA . ASP B 1 233 ? -6.742 -0.089 21.688 1 98.12 233 ASP B CA 1
ATOM 4235 C C . ASP B 1 233 ? -7.648 -0.409 20.5 1 98.12 233 ASP B C 1
ATOM 4237 O O . ASP B 1 233 ? -8.875 -0.431 20.641 1 98.12 233 ASP B O 1
ATOM 4241 N N . GLY B 1 234 ? -7.195 -0.665 19.375 1 98.31 234 GLY B N 1
ATOM 4242 C CA . GLY B 1 234 ? -7.801 -1.072 18.109 1 98.31 234 GLY B CA 1
ATOM 4243 C C . GLY B 1 234 ? -6.785 -1.551 17.094 1 98.31 234 GLY B C 1
ATOM 4244 O O . GLY B 1 234 ? -5.586 -1.31 17.234 1 98.31 234 GLY B O 1
ATOM 4245 N N . ILE B 1 235 ? -7.227 -2.275 16.125 1 98.62 235 ILE B N 1
ATOM 4246 C CA . ILE B 1 235 ? -6.32 -2.801 15.109 1 98.62 235 ILE B CA 1
ATOM 4247 C C . ILE B 1 235 ? -6.914 -2.574 13.719 1 98.62 235 ILE B C 1
ATOM 4249 O O . ILE B 1 235 ? -8.102 -2.809 13.5 1 98.62 235 ILE B O 1
ATOM 4253 N N . VAL B 1 236 ? -6.121 -2.031 12.812 1 98.69 236 VAL B N 1
ATOM 4254 C CA . VAL B 1 236 ? -6.461 -1.947 11.398 1 98.69 236 VAL B CA 1
ATOM 4255 C C . VAL B 1 236 ? -5.727 -3.037 10.617 1 98.69 236 VAL B C 1
ATOM 4257 O O . VAL B 1 236 ? -4.516 -3.211 10.773 1 98.69 236 VAL B O 1
ATOM 4260 N N . VAL B 1 237 ? -6.477 -3.781 9.875 1 98.75 237 VAL B N 1
ATOM 4261 C CA . VAL B 1 237 ? -5.93 -4.797 8.977 1 98.75 237 VAL B CA 1
ATOM 4262 C C . VAL B 1 237 ? -5.984 -4.301 7.535 1 98.75 237 VAL B C 1
ATOM 4264 O O . VAL B 1 237 ? -7.059 -4.004 7.012 1 98.75 237 VAL B O 1
ATOM 4267 N N . ALA B 1 238 ? -4.754 -4.074 6.961 1 98.69 238 ALA B N 1
ATOM 4268 C CA . ALA B 1 238 ? -4.695 -3.891 5.516 1 98.69 238 ALA B CA 1
ATOM 4269 C C . ALA B 1 238 ? -4.949 -5.203 4.781 1 98.69 238 ALA B C 1
ATOM 4271 O O . ALA B 1 238 ? -4.012 -5.953 4.496 1 98.69 238 ALA B O 1
ATOM 4272 N N . GLY B 1 239 ? -6.211 -5.445 4.52 1 98.62 239 GLY B N 1
ATOM 4273 C CA . GLY B 1 239 ? -6.633 -6.695 3.902 1 98.62 239 GLY B CA 1
ATOM 4274 C C . GLY B 1 239 ? -6.438 -6.715 2.398 1 98.62 239 GLY B C 1
ATOM 4275 O O . GLY B 1 239 ? -5.945 -5.742 1.819 1 98.62 239 GLY B O 1
ATOM 4276 N N . PHE B 1 240 ? -6.773 -7.797 1.803 1 98.12 240 PHE B N 1
ATOM 4277 C CA . PHE B 1 240 ? -6.652 -7.957 0.358 1 98.12 240 PHE B CA 1
ATOM 4278 C C . PHE B 1 240 ? -7.75 -7.191 -0.366 1 98.12 240 PHE B C 1
ATOM 4280 O O . PHE B 1 240 ? -8.383 -6.301 0.211 1 98.12 240 PHE B O 1
ATOM 4287 N N . GLY B 1 241 ? -7.906 -7.25 -1.574 1 95.44 241 GLY B N 1
ATOM 4288 C CA . GLY B 1 241 ? -8.844 -6.609 -2.486 1 95.44 241 GLY B CA 1
ATOM 4289 C C . GLY B 1 241 ? -10.062 -6.039 -1.79 1 95.44 241 GLY B C 1
ATOM 4290 O O . GLY B 1 241 ? -9.953 -5.074 -1.032 1 95.44 241 GLY B O 1
ATOM 4291 N N . ALA B 1 242 ? -11.234 -6.695 -1.923 1 94.31 242 ALA B N 1
ATOM 4292 C CA . ALA B 1 242 ? -12.547 -6.203 -1.494 1 94.31 242 ALA B CA 1
ATOM 4293 C C . ALA B 1 242 ? -12.695 -6.297 0.021 1 94.31 242 ALA B C 1
ATOM 4295 O O . ALA B 1 242 ? -13.812 -6.359 0.536 1 94.31 242 ALA B O 1
ATOM 4296 N N . GLY B 1 243 ? -11.562 -6.25 0.732 1 96.19 243 GLY B N 1
ATOM 4297 C CA . GLY B 1 243 ? -11.602 -6.352 2.182 1 96.19 243 GLY B CA 1
ATOM 4298 C C . GLY B 1 243 ? -11.57 -7.785 2.678 1 96.19 243 GLY B C 1
ATOM 4299 O O . GLY B 1 243 ? -12.422 -8.188 3.475 1 96.19 243 GLY B O 1
ATOM 4300 N N . HIS B 1 244 ? -10.625 -8.578 2.238 1 98.25 244 HIS B N 1
ATOM 4301 C CA . HIS B 1 244 ? -10.516 -10 2.568 1 98.25 244 HIS B CA 1
ATOM 4302 C C . HIS B 1 244 ? -9.273 -10.273 3.408 1 98.25 244 HIS B C 1
ATOM 4304 O O . HIS B 1 244 ? -8.305 -9.508 3.365 1 98.25 244 HIS B O 1
ATOM 4310 N N . VAL B 1 245 ? -9.367 -11.312 4.207 1 98.62 245 VAL B N 1
ATOM 4311 C CA . VAL B 1 245 ? -8.227 -11.844 4.941 1 98.62 245 VAL B CA 1
ATOM 4312 C C . VAL B 1 245 ? -8.195 -13.367 4.824 1 98.62 245 VAL B C 1
ATOM 4314 O O . VAL B 1 245 ? -9.125 -13.969 4.277 1 98.62 245 VAL B O 1
ATOM 4317 N N . SER B 1 246 ? -7.113 -13.961 5.242 1 98.44 246 SER B N 1
ATOM 4318 C CA . SER B 1 246 ? -7.043 -15.422 5.242 1 98.44 246 SER B CA 1
ATOM 4319 C C . SER B 1 246 ? -8.008 -16.016 6.266 1 98.44 246 SER B C 1
ATOM 4321 O O . SER B 1 246 ? -8.43 -15.336 7.203 1 98.44 246 SER B O 1
ATOM 4323 N N . GLY B 1 247 ? -8.32 -17.328 6.051 1 97.94 247 GLY B N 1
ATOM 4324 C CA . GLY B 1 247 ? -9.148 -18.016 7.031 1 97.94 247 GLY B CA 1
ATOM 4325 C C . GLY B 1 247 ? -8.57 -17.969 8.438 1 97.94 247 GLY B C 1
ATOM 4326 O O . GLY B 1 247 ? -9.297 -17.734 9.398 1 97.94 247 GLY B O 1
ATOM 4327 N N . ASP B 1 248 ? -7.293 -18.125 8.609 1 98 248 ASP B N 1
ATOM 4328 C CA . ASP B 1 248 ? -6.625 -18.078 9.906 1 98 248 ASP B CA 1
ATOM 4329 C C . ASP B 1 248 ? -6.793 -16.703 10.547 1 98 248 ASP B C 1
ATOM 4331 O O . ASP B 1 248 ? -7.055 -16.594 11.75 1 98 248 ASP B O 1
ATOM 4335 N N . GLU B 1 249 ? -6.617 -15.727 9.75 1 98.5 249 GLU B N 1
ATOM 4336 C CA . GLU B 1 249 ? -6.785 -14.367 10.258 1 98.5 249 GLU B CA 1
ATOM 4337 C C . GLU B 1 249 ? -8.234 -14.094 10.656 1 98.5 249 GLU B C 1
ATOM 4339 O O . GLU B 1 249 ? -8.492 -13.438 11.664 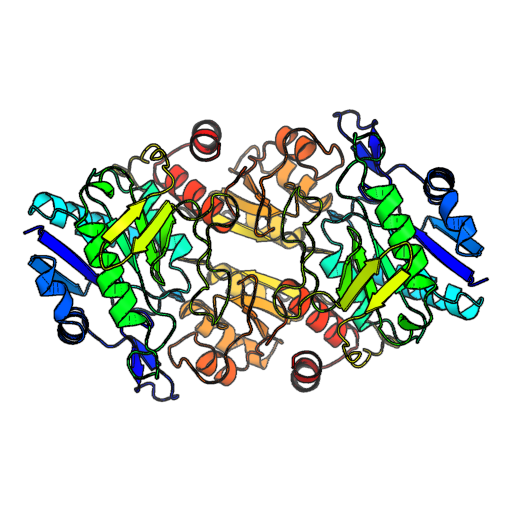1 98.5 249 GLU B O 1
ATOM 4344 N N . ALA B 1 250 ? -9.133 -14.602 9.859 1 98.56 250 ALA B N 1
ATOM 4345 C CA . ALA B 1 250 ? -10.555 -14.438 10.148 1 98.56 250 ALA B CA 1
ATOM 4346 C C . ALA B 1 250 ? -10.914 -15.055 11.492 1 98.56 250 ALA B C 1
ATOM 4348 O O . ALA B 1 250 ? -11.695 -14.484 12.258 1 98.56 250 ALA B O 1
ATOM 4349 N N . ASP B 1 251 ? -10.383 -16.219 11.758 1 98.44 251 ASP B N 1
ATOM 4350 C CA . ASP B 1 251 ? -10.617 -16.891 13.031 1 98.44 251 ASP B CA 1
ATOM 4351 C C . ASP B 1 251 ? -10.148 -16.031 14.195 1 98.44 251 ASP B C 1
ATOM 4353 O O . ASP B 1 251 ? -10.82 -15.945 15.227 1 98.44 251 ASP B O 1
ATOM 4357 N N . ILE B 1 252 ? -9.031 -15.414 14.055 1 98.38 252 ILE B N 1
ATOM 4358 C CA . ILE B 1 252 ? -8.461 -14.562 15.094 1 98.38 252 ILE B CA 1
ATOM 4359 C C . ILE B 1 252 ? -9.336 -13.328 15.281 1 98.38 252 ILE B C 1
ATOM 4361 O O . ILE B 1 252 ? -9.633 -12.938 16.406 1 98.38 252 ILE B O 1
ATOM 4365 N N . ILE B 1 253 ? -9.766 -12.711 14.188 1 98.31 253 ILE B N 1
ATOM 4366 C CA . ILE B 1 253 ? -10.617 -11.531 14.25 1 98.31 253 ILE B CA 1
ATOM 4367 C C . ILE B 1 253 ? -11.922 -11.867 14.961 1 98.31 253 ILE B C 1
ATOM 4369 O O . ILE B 1 253 ? -12.391 -11.109 15.812 1 98.31 253 ILE B O 1
ATOM 4373 N N . GLU B 1 254 ? -12.484 -12.992 14.664 1 98 254 GLU B N 1
ATOM 4374 C CA . GLU B 1 254 ? -13.727 -13.438 15.297 1 98 254 GLU B CA 1
ATOM 4375 C C . GLU B 1 254 ? -13.586 -13.484 16.812 1 98 254 GLU B C 1
ATOM 4377 O O . GLU B 1 254 ? -14.523 -13.133 17.531 1 98 254 GLU B O 1
ATOM 4382 N N . ARG B 1 255 ? -12.469 -13.859 17.266 1 97.5 255 ARG B N 1
ATOM 4383 C CA . ARG B 1 255 ? -12.242 -14.062 18.688 1 97.5 255 ARG B CA 1
ATOM 4384 C C . ARG B 1 255 ? -12.156 -12.727 19.422 1 97.5 255 ARG B C 1
ATOM 4386 O O . ARG B 1 255 ? -12.523 -12.633 20.594 1 97.5 255 ARG B O 1
ATOM 4393 N N . TYR B 1 256 ? -11.734 -11.648 18.672 1 97.31 256 TYR B N 1
ATOM 4394 C CA . TYR B 1 256 ? -11.344 -10.461 19.438 1 97.31 256 TYR B CA 1
ATOM 4395 C C . TYR B 1 256 ? -12.188 -9.258 19.031 1 97.31 256 TYR B C 1
ATOM 4397 O O . TYR B 1 256 ? -12.234 -8.258 19.766 1 97.31 256 TYR B O 1
ATOM 4405 N N . ALA B 1 257 ? -12.914 -9.32 17.953 1 96.44 257 ALA B N 1
ATOM 4406 C CA . ALA B 1 257 ? -13.586 -8.164 17.391 1 96.44 257 ALA B CA 1
ATOM 4407 C C . ALA B 1 257 ? -14.742 -7.707 18.266 1 96.44 257 ALA B C 1
ATOM 4409 O O . ALA B 1 257 ? -15.242 -6.59 18.125 1 96.44 257 ALA B O 1
ATOM 4410 N N . SER B 1 258 ? -15.172 -8.547 19.172 1 95.19 258 SER B N 1
ATOM 4411 C CA . SER B 1 258 ? -16.219 -8.148 20.109 1 95.19 258 SER B CA 1
ATOM 4412 C C . SER B 1 258 ? -15.664 -7.316 21.25 1 95.19 258 SER B C 1
ATOM 4414 O O . SER B 1 258 ? -16.422 -6.672 21.984 1 95.19 258 SER B O 1
ATOM 4416 N N . ARG B 1 259 ? -14.352 -7.277 21.438 1 95.12 259 ARG B N 1
ATOM 4417 C CA . ARG B 1 259 ? -13.742 -6.621 22.594 1 95.12 259 ARG B CA 1
ATOM 4418 C C . ARG B 1 259 ? -12.969 -5.379 22.172 1 95.12 259 ARG B C 1
ATOM 4420 O O . ARG B 1 259 ? -12.82 -4.434 22.938 1 95.12 259 ARG B O 1
ATOM 4427 N N . ILE B 1 260 ? -12.406 -5.457 21.078 1 95.88 260 ILE B N 1
ATOM 4428 C CA . ILE B 1 260 ? -11.562 -4.379 20.578 1 95.88 260 ILE B CA 1
ATOM 4429 C C . ILE B 1 260 ? -11.953 -4.039 19.141 1 95.88 260 ILE B C 1
ATOM 4431 O O . ILE B 1 260 ? -12.258 -4.934 18.344 1 95.88 260 ILE B O 1
ATOM 4435 N N . PRO B 1 261 ? -12.008 -2.666 18.766 1 97.81 261 PRO B N 1
ATOM 4436 C CA . PRO B 1 261 ? -12.344 -2.328 17.375 1 97.81 261 PRO B CA 1
ATOM 4437 C C . PRO B 1 261 ? -11.344 -2.895 16.375 1 97.81 261 PRO B C 1
ATOM 4439 O O . PRO B 1 261 ? -10.125 -2.748 16.562 1 97.81 261 PRO B O 1
ATOM 4442 N N . VAL B 1 262 ? -11.828 -3.564 15.383 1 98.5 262 VAL B N 1
ATOM 4443 C CA . VAL B 1 262 ? -11.055 -4.082 14.266 1 98.5 262 VAL B CA 1
ATOM 4444 C C . VAL B 1 262 ? -11.594 -3.516 12.953 1 98.5 262 VAL B C 1
ATOM 4446 O O . VAL B 1 262 ? -12.781 -3.65 12.656 1 98.5 262 VAL B O 1
ATOM 4449 N N . VAL B 1 263 ? -10.758 -2.822 12.211 1 98.25 263 VAL B N 1
ATOM 4450 C CA . VAL B 1 263 ? -11.125 -2.285 10.906 1 98.25 263 VAL B CA 1
ATOM 4451 C C . VAL B 1 263 ? -10.359 -3.023 9.805 1 98.25 263 VAL B C 1
ATOM 4453 O O . VAL B 1 263 ? -9.141 -3.174 9.883 1 98.25 263 VAL B O 1
ATOM 4456 N N . VAL B 1 264 ? -11.07 -3.529 8.82 1 98.38 264 VAL B N 1
ATOM 4457 C CA . VAL B 1 264 ? -10.445 -4.133 7.645 1 98.38 264 VAL B CA 1
ATOM 4458 C C . VAL B 1 264 ? -10.586 -3.191 6.445 1 98.38 264 VAL B C 1
ATOM 4460 O O . VAL B 1 264 ? -11.688 -2.777 6.098 1 98.38 264 VAL B O 1
ATOM 4463 N N . ALA B 1 265 ? -9.453 -2.824 5.898 1 97.56 265 ALA B N 1
ATOM 4464 C CA . ALA B 1 265 ? -9.383 -1.972 4.715 1 97.56 265 ALA B CA 1
ATOM 4465 C C . ALA B 1 265 ? -8.781 -2.725 3.533 1 97.56 265 ALA B C 1
ATOM 4467 O O . ALA B 1 265 ? -8.25 -3.826 3.697 1 97.56 265 ALA B O 1
ATOM 4468 N N . SER B 1 266 ? -8.977 -2.178 2.354 1 97.44 266 SER B N 1
ATOM 4469 C CA . SER B 1 266 ? -8.352 -2.738 1.159 1 97.44 266 SER B CA 1
ATOM 4470 C C . SER B 1 266 ? -6.914 -2.25 1.005 1 97.44 266 SER B C 1
ATOM 4472 O O . SER B 1 266 ? -6.648 -1.048 1.079 1 97.44 266 SER B O 1
ATOM 4474 N N . ARG B 1 267 ? -6.012 -3.148 0.757 1 97.31 267 ARG B N 1
ATOM 4475 C CA . ARG B 1 267 ? -4.613 -2.762 0.606 1 97.31 267 ARG B CA 1
ATOM 4476 C C . ARG B 1 267 ? -4.324 -2.303 -0.818 1 97.31 267 ARG B C 1
ATOM 4478 O O . ARG B 1 267 ? -3.18 -1.984 -1.152 1 97.31 267 ARG B O 1
ATOM 4485 N N . THR B 1 268 ? -5.34 -2.318 -1.692 1 96.12 268 THR B N 1
ATOM 4486 C CA . THR B 1 268 ? -5.152 -1.815 -3.049 1 96.12 268 THR B CA 1
ATOM 4487 C C . THR B 1 268 ? -5.082 -0.291 -3.055 1 96.12 268 THR B C 1
ATOM 4489 O O . THR B 1 268 ? -5.461 0.358 -2.076 1 96.12 268 THR B O 1
ATOM 4492 N N . TYR B 1 269 ? -4.602 0.292 -4.102 1 91.19 269 TYR B N 1
ATOM 4493 C CA . TYR B 1 269 ? -4.398 1.731 -4.227 1 91.19 269 TYR B CA 1
ATOM 4494 C C . TYR B 1 269 ? -5.719 2.443 -4.5 1 91.19 269 TYR B C 1
ATOM 4496 O O . TYR B 1 269 ? -5.852 3.643 -4.238 1 91.19 269 TYR B O 1
ATOM 4504 N N . GLY B 1 270 ? -6.652 1.718 -5.008 1 93 270 GLY B N 1
ATOM 4505 C CA . GLY B 1 270 ? -7.957 2.266 -5.336 1 93 270 GLY B CA 1
ATOM 4506 C C . GLY B 1 270 ? -9.102 1.314 -5.023 1 93 270 GLY B C 1
ATOM 4507 O O . GLY B 1 270 ? -8.875 0.125 -4.793 1 93 270 GLY B O 1
ATOM 4508 N N . GLY B 1 271 ? -10.273 1.905 -4.988 1 93.25 271 GLY B N 1
ATOM 4509 C CA . GLY B 1 271 ? -11.469 1.107 -4.758 1 93.25 271 GLY B CA 1
ATOM 4510 C C . GLY B 1 271 ? -11.859 1.028 -3.293 1 93.25 271 GLY B C 1
ATOM 4511 O O . GLY B 1 271 ? -11.164 1.569 -2.432 1 93.25 271 GLY B O 1
ATOM 4512 N N . ARG B 1 272 ? -12.953 0.421 -3.008 1 94.19 272 ARG B N 1
ATOM 4513 C CA . ARG B 1 272 ? -13.492 0.286 -1.659 1 94.19 272 ARG B CA 1
ATOM 4514 C C . ARG B 1 272 ? -13.695 -1.181 -1.294 1 94.19 272 ARG B C 1
ATOM 4516 O O . ARG B 1 272 ? -13.703 -2.049 -2.17 1 94.19 272 ARG B O 1
ATOM 4523 N N . THR B 1 273 ? -13.773 -1.442 -0.045 1 95.5 273 THR B N 1
ATOM 4524 C CA . THR B 1 273 ? -14.211 -2.768 0.381 1 95.5 273 THR B CA 1
ATOM 4525 C C . THR B 1 273 ? -15.625 -3.059 -0.115 1 95.5 273 THR B C 1
ATOM 4527 O O . THR B 1 273 ? -16.422 -2.141 -0.279 1 95.5 273 THR B O 1
ATOM 4530 N N . ALA B 1 274 ? -15.883 -4.332 -0.413 1 94.75 274 ALA B N 1
ATOM 4531 C CA . ALA B 1 274 ? -17.25 -4.77 -0.705 1 94.75 274 ALA B CA 1
ATOM 4532 C C . ALA B 1 274 ? -18.031 -5.004 0.581 1 94.75 274 ALA B C 1
ATOM 4534 O O . ALA B 1 274 ? -17.484 -4.941 1.679 1 94.75 274 ALA B O 1
ATOM 4535 N N . THR B 1 275 ? -19.359 -5.203 0.422 1 92.25 275 THR B N 1
ATOM 4536 C CA . THR B 1 275 ? -20.188 -5.422 1.612 1 92.25 275 THR B CA 1
ATOM 4537 C C . THR B 1 275 ? -21 -6.699 1.478 1 92.25 275 THR B C 1
ATOM 4539 O O . THR B 1 275 ? -21.422 -7.281 2.479 1 92.25 275 THR B O 1
ATOM 4542 N N . LYS B 1 276 ? -21.219 -7.203 0.267 1 92.31 276 LYS B N 1
ATOM 4543 C CA . LYS B 1 276 ? -22.172 -8.297 0.127 1 92.31 276 LYS B CA 1
ATOM 4544 C C . LYS B 1 276 ? -21.812 -9.195 -1.049 1 92.31 276 LYS B C 1
ATOM 4546 O O . LYS B 1 276 ? -22.688 -9.844 -1.639 1 92.31 276 LYS B O 1
ATOM 4551 N N . THR B 1 277 ? -20.594 -9.242 -1.452 1 90 277 THR B N 1
ATOM 4552 C CA . THR B 1 277 ? -20.203 -9.922 -2.682 1 90 277 THR B CA 1
ATOM 4553 C C . THR B 1 277 ? -19.703 -11.336 -2.383 1 90 277 THR B C 1
ATOM 4555 O O . THR B 1 277 ? -20.203 -12.305 -2.961 1 90 277 THR B O 1
ATOM 4558 N N . TYR B 1 278 ? -18.734 -11.453 -1.54 1 91.44 278 TYR B N 1
ATOM 4559 C CA . TYR B 1 278 ? -18.094 -12.734 -1.306 1 91.44 278 TYR B CA 1
ATOM 4560 C C . TYR B 1 278 ? -18.484 -13.312 0.048 1 91.44 278 TYR B C 1
ATOM 4562 O O . TYR B 1 278 ? -18.609 -12.578 1.031 1 91.44 278 TYR B O 1
ATOM 4570 N N . GLY B 1 279 ? -18.656 -14.641 0.06 1 91.56 279 GLY B N 1
ATOM 4571 C CA . GLY B 1 279 ? -19.125 -15.273 1.279 1 91.56 279 GLY B CA 1
ATOM 4572 C C . GLY B 1 279 ? -18.188 -16.328 1.817 1 91.56 279 GLY B C 1
ATOM 4573 O O . GLY B 1 279 ? -18.578 -17.141 2.652 1 91.56 279 GLY B O 1
ATOM 4574 N N . PHE B 1 280 ? -16.953 -16.406 1.336 1 92 280 PHE B N 1
ATOM 4575 C CA . PHE B 1 280 ? -16.031 -17.406 1.854 1 92 280 PHE B CA 1
ATOM 4576 C C . PHE B 1 280 ? -15.484 -17 3.213 1 92 280 PHE B C 1
ATOM 4578 O O . PHE B 1 280 ? -15.602 -15.828 3.6 1 92 280 PHE B O 1
ATOM 4585 N N . HIS B 1 281 ? -14.891 -17.969 3.943 1 95.31 281 HIS B N 1
ATOM 4586 C CA . HIS B 1 281 ? -14.266 -17.719 5.238 1 95.31 281 HIS B CA 1
ATOM 4587 C C . HIS B 1 281 ? -13.125 -16.703 5.113 1 95.31 281 HIS B C 1
ATOM 4589 O O . HIS B 1 281 ? -12.133 -16.969 4.441 1 95.31 281 HIS B O 1
ATOM 4595 N N . GLY B 1 282 ? -13.273 -15.461 5.652 1 97.38 282 GLY B N 1
ATOM 4596 C CA . GLY B 1 282 ? -12.305 -14.383 5.535 1 97.38 282 GLY B CA 1
ATOM 4597 C C . GLY B 1 282 ? -12.719 -13.305 4.551 1 97.38 282 GLY B C 1
ATOM 4598 O O . GLY B 1 282 ? -12.016 -12.312 4.371 1 97.38 282 GLY B O 1
ATOM 4599 N N . SER B 1 283 ? -13.953 -13.484 3.955 1 96.44 283 SER B N 1
ATOM 4600 C CA . SER B 1 283 ? -14.484 -12.484 3.033 1 96.44 283 SER B CA 1
ATOM 4601 C C . SER B 1 283 ? -15.164 -11.344 3.783 1 96.44 283 SER B C 1
ATOM 4603 O O . SER B 1 283 ? -15.305 -11.398 5.008 1 96.44 283 SER B O 1
ATOM 4605 N N . GLU B 1 284 ? -15.57 -10.305 2.99 1 96.19 284 GLU B N 1
ATOM 4606 C CA . GLU B 1 284 ? -16.141 -9.117 3.615 1 96.19 284 GLU B CA 1
ATOM 4607 C C . GLU B 1 284 ? -17.453 -9.453 4.332 1 96.19 284 GLU B C 1
ATOM 4609 O O . GLU B 1 284 ? -17.734 -8.906 5.402 1 96.19 284 GLU B O 1
ATOM 4614 N N . ILE B 1 285 ? -18.344 -10.359 3.764 1 94.69 285 ILE B N 1
ATOM 4615 C CA . ILE B 1 285 ? -19.578 -10.75 4.441 1 94.69 285 ILE B CA 1
ATOM 4616 C C . ILE B 1 285 ? -19.234 -11.453 5.754 1 94.69 285 ILE B C 1
ATOM 4618 O O . ILE B 1 285 ? -19.797 -11.133 6.801 1 94.69 285 ILE B O 1
ATOM 4622 N N . ASP B 1 286 ? -18.312 -12.375 5.645 1 96.69 286 ASP B N 1
ATOM 4623 C CA . ASP B 1 286 ? -17.891 -13.141 6.812 1 96.69 286 ASP B CA 1
ATOM 4624 C C . ASP B 1 286 ? -17.359 -12.227 7.906 1 96.69 286 ASP B C 1
ATOM 4626 O O . ASP B 1 286 ? -17.75 -12.344 9.07 1 96.69 286 ASP B O 1
ATOM 4630 N N . LEU B 1 287 ? -16.531 -11.281 7.582 1 97.5 287 LEU B N 1
ATOM 4631 C CA . LEU B 1 287 ? -15.867 -10.398 8.539 1 97.5 287 LEU B CA 1
ATOM 4632 C C . LEU B 1 287 ? -16.875 -9.484 9.219 1 97.5 287 LEU B C 1
ATOM 4634 O O . LEU B 1 287 ? -16.75 -9.188 10.414 1 97.5 287 LEU B O 1
ATOM 4638 N N . GLN B 1 288 ? -17.828 -9.008 8.461 1 95.06 288 GLN B N 1
ATOM 4639 C CA . GLN B 1 288 ? -18.875 -8.195 9.055 1 95.06 288 GLN B CA 1
ATOM 4640 C C . GLN B 1 288 ? -19.641 -8.977 10.125 1 95.06 288 GLN B C 1
ATOM 4642 O O . GLN B 1 288 ? -19.922 -8.445 11.203 1 95.06 288 GLN B O 1
ATOM 4647 N N . THR B 1 289 ? -19.938 -10.242 9.812 1 96.19 289 THR B N 1
ATOM 4648 C CA . THR B 1 289 ? -20.656 -11.078 10.758 1 96.19 289 THR B CA 1
ATOM 4649 C C . THR B 1 289 ? -19.812 -11.328 12.008 1 96.19 289 THR B C 1
ATOM 4651 O O . THR B 1 289 ? -20.359 -11.555 13.094 1 96.19 289 THR B O 1
ATOM 4654 N N . LYS B 1 290 ? -18.562 -11.188 11.891 1 97.12 290 LYS B N 1
ATOM 4655 C CA . LYS B 1 290 ? -17.656 -11.461 12.992 1 97.12 290 LYS B CA 1
ATOM 4656 C C . LYS B 1 290 ? -17.359 -10.203 13.797 1 97.12 290 LYS B C 1
ATOM 4658 O O . LYS B 1 290 ? -16.594 -10.242 14.766 1 97.12 290 LYS B O 1
ATOM 4663 N N . GLY B 1 291 ? -17.875 -9.086 13.32 1 95.94 291 GLY B N 1
ATOM 4664 C CA . GLY B 1 291 ? -17.812 -7.875 14.125 1 95.94 291 GLY B CA 1
ATOM 4665 C C . GLY B 1 291 ? -16.766 -6.891 13.633 1 95.94 291 GLY B C 1
ATOM 4666 O O . GLY B 1 291 ? -16.547 -5.848 14.258 1 95.94 291 GLY B O 1
ATOM 4667 N N . ALA B 1 292 ? -16.125 -7.211 12.562 1 97.19 292 ALA B N 1
ATOM 4668 C CA . ALA B 1 292 ? -15.148 -6.273 12 1 97.19 292 ALA B CA 1
ATOM 4669 C C . ALA B 1 292 ? -15.852 -5.125 11.281 1 97.19 292 ALA B C 1
ATOM 4671 O O . ALA B 1 292 ? -16.953 -5.297 10.75 1 97.19 292 ALA B O 1
ATOM 4672 N N . MET B 1 293 ? -15.297 -3.969 11.312 1 96.38 293 MET B N 1
ATOM 4673 C CA . MET B 1 293 ? -15.734 -2.842 10.5 1 96.38 293 MET B CA 1
ATOM 4674 C C . MET B 1 293 ? -14.984 -2.809 9.172 1 96.38 293 MET B C 1
ATOM 4676 O O . MET B 1 293 ? -13.789 -3.082 9.125 1 96.38 293 MET B O 1
ATOM 4680 N N . LEU B 1 294 ? -15.68 -2.533 8.133 1 96.38 294 LEU B N 1
ATOM 4681 C CA . LEU B 1 294 ? -15.055 -2.348 6.828 1 96.38 294 LEU B CA 1
ATOM 4682 C C . LEU B 1 294 ? -14.773 -0.873 6.566 1 96.38 294 LEU B C 1
ATOM 4684 O O . LEU B 1 294 ? -15.594 -0.011 6.898 1 96.38 294 LEU B O 1
ATOM 4688 N N . ALA B 1 295 ? -13.656 -0.575 5.938 1 95.94 295 ALA B N 1
ATOM 4689 C CA . ALA B 1 295 ? -13.148 0.79 5.832 1 95.94 295 ALA B CA 1
ATOM 4690 C C . ALA B 1 295 ? -13.773 1.519 4.648 1 95.94 295 ALA B C 1
ATOM 4692 O O . ALA B 1 295 ? -13.562 2.719 4.465 1 95.94 295 ALA B O 1
ATOM 4693 N N . GLY B 1 296 ? -14.57 0.829 3.832 1 94 296 GLY B N 1
ATOM 4694 C CA . GLY B 1 296 ? -15.102 1.479 2.645 1 94 296 GLY B CA 1
ATOM 4695 C C . GLY B 1 296 ? -14.023 2.037 1.734 1 94 296 GLY B C 1
ATOM 4696 O O . GLY B 1 296 ? -13.094 1.32 1.35 1 94 296 GLY B O 1
ATOM 4697 N N . TRP B 1 297 ? -14.023 3.391 1.533 1 93.12 297 TRP B N 1
ATOM 4698 C CA . TRP B 1 297 ? -13.133 4.035 0.575 1 93.12 297 TRP B CA 1
ATOM 4699 C C . TRP B 1 297 ? -11.805 4.406 1.231 1 93.12 297 TRP B C 1
ATOM 4701 O O . TRP B 1 297 ? -10.852 4.793 0.548 1 93.12 297 TRP B O 1
ATOM 4711 N N . LEU B 1 298 ? -11.727 4.32 2.516 1 95.12 298 LEU B N 1
ATOM 4712 C CA . LEU B 1 298 ? -10.508 4.758 3.188 1 95.12 298 LEU B CA 1
ATOM 4713 C C . LEU B 1 298 ? -9.391 3.738 3.004 1 95.12 298 LEU B C 1
ATOM 4715 O O . LEU B 1 298 ? -9.61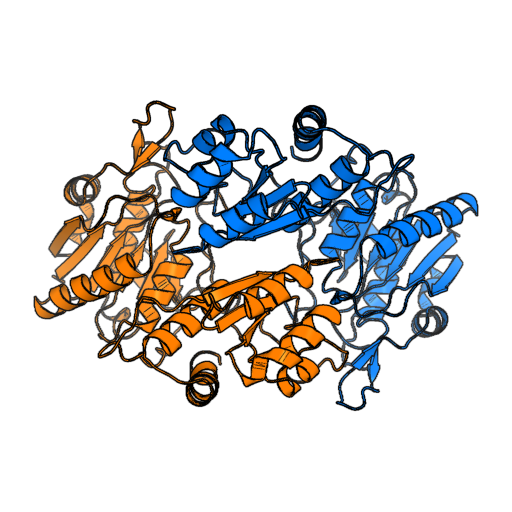7 2.531 3.109 1 95.12 298 LEU B O 1
ATOM 4719 N N . SER B 1 299 ? -8.195 4.227 2.652 1 95.94 299 SER B N 1
ATOM 4720 C CA . SER B 1 299 ? -7.02 3.369 2.689 1 95.94 299 SER B CA 1
ATOM 4721 C C . SER B 1 299 ? -6.746 2.863 4.102 1 95.94 299 SER B C 1
ATOM 4723 O O . SER B 1 299 ? -7.246 3.432 5.078 1 95.94 299 SER B O 1
ATOM 4725 N N . PRO B 1 300 ? -5.945 1.794 4.238 1 97.81 300 PRO B N 1
ATOM 4726 C CA . PRO B 1 300 ? -5.621 1.299 5.578 1 97.81 300 PRO B CA 1
ATOM 4727 C C . PRO B 1 300 ? -4.961 2.361 6.457 1 97.81 300 PRO B C 1
ATOM 4729 O O . PRO B 1 300 ? -5.258 2.451 7.652 1 97.81 300 PRO B O 1
ATOM 4732 N N . ARG B 1 301 ? -4.113 3.211 5.918 1 98 301 ARG B N 1
ATOM 4733 C CA . ARG B 1 301 ? -3.418 4.25 6.672 1 98 301 ARG B CA 1
ATOM 4734 C C . ARG B 1 301 ? -4.398 5.301 7.188 1 98 301 ARG B C 1
ATOM 4736 O O . ARG B 1 301 ? -4.297 5.738 8.336 1 98 301 ARG B O 1
ATOM 4743 N N . LYS B 1 302 ? -5.316 5.656 6.352 1 96.88 302 LYS B N 1
ATOM 4744 C CA . LYS B 1 302 ? -6.281 6.668 6.77 1 96.88 302 LYS B CA 1
ATOM 4745 C C . LYS B 1 302 ? -7.324 6.078 7.711 1 96.88 302 LYS B C 1
ATOM 4747 O O . LYS B 1 302 ? -7.809 6.758 8.617 1 96.88 302 LYS B O 1
ATOM 4752 N N . ALA B 1 303 ? -7.684 4.781 7.5 1 97.44 303 ALA B N 1
ATOM 4753 C CA . ALA B 1 303 ? -8.555 4.102 8.461 1 97.44 303 ALA B CA 1
ATOM 4754 C C . ALA B 1 303 ? -7.926 4.086 9.852 1 97.44 303 ALA B C 1
ATOM 4756 O O . ALA B 1 303 ? -8.625 4.25 10.852 1 97.44 303 ALA B O 1
ATOM 4757 N N . ARG B 1 304 ? -6.625 3.908 9.891 1 98.19 304 ARG B N 1
ATOM 4758 C CA . ARG B 1 304 ? -5.898 3.916 11.156 1 98.19 304 ARG B CA 1
ATOM 4759 C C . ARG B 1 304 ? -6.008 5.273 11.844 1 98.19 304 ARG B C 1
ATOM 4761 O O . ARG B 1 304 ? -6.227 5.348 13.055 1 98.19 304 ARG B O 1
ATOM 4768 N N . LEU B 1 305 ? -5.895 6.336 11.086 1 97.38 305 LEU B N 1
ATOM 4769 C CA . LEU B 1 305 ? -5.98 7.684 11.641 1 97.38 305 LEU B CA 1
ATOM 4770 C C . LEU B 1 305 ? -7.383 7.969 12.164 1 97.38 305 LEU B C 1
ATOM 4772 O O . LEU B 1 305 ? -7.539 8.547 13.242 1 97.38 305 LEU B O 1
ATOM 4776 N N . LEU B 1 306 ? -8.383 7.566 11.406 1 97.06 306 LEU B N 1
ATOM 4777 C CA . LEU B 1 306 ? -9.758 7.758 11.852 1 97.06 306 LEU B CA 1
ATOM 4778 C C . LEU B 1 306 ? -10.023 6.969 13.133 1 97.06 306 LEU B C 1
ATOM 4780 O O . LEU B 1 306 ? -10.602 7.496 14.078 1 97.06 306 LEU B O 1
ATOM 4784 N N . LEU B 1 307 ? -9.602 5.695 13.117 1 97.5 307 LEU B N 1
ATOM 4785 C CA . LEU B 1 307 ? -9.805 4.879 14.305 1 97.5 307 LEU B CA 1
ATOM 4786 C C . LEU B 1 307 ? -9.117 5.496 15.516 1 97.5 307 LEU B C 1
ATOM 4788 O O . LEU B 1 307 ? -9.695 5.562 16.594 1 97.5 307 LEU B O 1
ATOM 4792 N N . TRP B 1 308 ? -7.891 5.977 15.336 1 97.94 308 TRP B N 1
ATOM 4793 C CA . TRP B 1 308 ? -7.148 6.641 16.406 1 97.94 308 TRP B CA 1
ATOM 4794 C C . TRP B 1 308 ? -7.922 7.844 16.938 1 97.94 308 TRP B C 1
ATOM 4796 O O . TRP B 1 308 ? -8.102 7.988 18.141 1 97.94 308 TRP B O 1
ATOM 4806 N N . ALA B 1 309 ? -8.375 8.68 16.031 1 97.12 309 ALA B N 1
ATOM 4807 C CA . ALA B 1 309 ? -9.031 9.922 16.422 1 97.12 309 ALA B CA 1
ATOM 4808 C C . ALA B 1 309 ? -10.32 9.641 17.188 1 97.12 309 ALA B C 1
ATOM 4810 O O . ALA B 1 309 ? -10.625 10.312 18.188 1 97.12 309 ALA B O 1
ATOM 4811 N N . LEU B 1 310 ? -11.109 8.648 16.75 1 96.81 310 LEU B N 1
ATOM 4812 C CA . LEU B 1 310 ? -12.352 8.305 17.422 1 96.81 310 LEU B CA 1
ATOM 4813 C C . LEU B 1 310 ? -12.086 7.781 18.828 1 96.81 310 LEU B C 1
ATOM 4815 O O . LEU B 1 310 ? -12.742 8.195 19.781 1 96.81 310 LEU B O 1
ATOM 4819 N N . LEU B 1 311 ? -11.102 6.891 18.938 1 97.56 311 LEU B N 1
ATOM 4820 C CA . LEU B 1 311 ? -10.781 6.328 20.25 1 97.56 311 LEU B CA 1
ATOM 4821 C C . LEU B 1 311 ? -10.156 7.383 21.156 1 97.56 311 LEU B C 1
ATOM 4823 O O . LEU B 1 311 ? -10.438 7.418 22.359 1 97.56 311 LEU B O 1
ATOM 4827 N N . ALA B 1 312 ? -9.297 8.203 20.547 1 97.38 312 ALA B N 1
ATOM 4828 C CA . ALA B 1 312 ? -8.703 9.289 21.312 1 97.38 312 ALA B CA 1
ATOM 4829 C C . ALA B 1 312 ? -9.773 10.234 21.859 1 97.38 312 ALA B C 1
ATOM 4831 O O . ALA B 1 312 ? -9.609 10.82 22.938 1 97.38 312 ALA B O 1
ATOM 4832 N N . ALA B 1 313 ? -10.875 10.352 21.172 1 96.5 313 ALA B N 1
ATOM 4833 C CA . ALA B 1 313 ? -11.984 11.211 21.578 1 96.5 313 ALA B CA 1
ATOM 4834 C C . ALA B 1 313 ? -12.852 10.516 22.625 1 96.5 313 ALA B C 1
ATOM 4836 O O . ALA B 1 313 ? -13.867 11.07 23.062 1 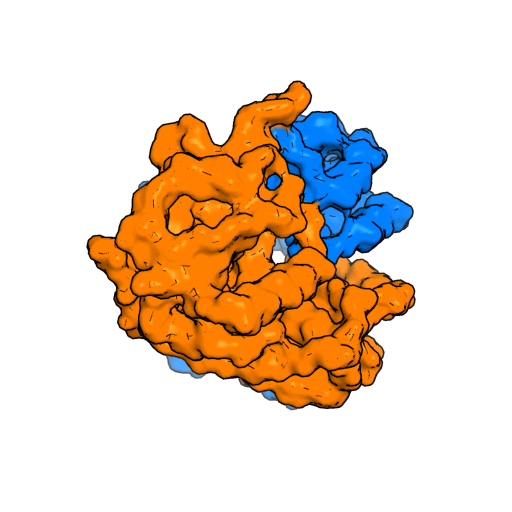96.5 313 ALA B O 1
ATOM 4837 N N . GLY B 1 314 ? -12.57 9.305 22.984 1 96.12 314 GLY B N 1
ATOM 4838 C CA . GLY B 1 314 ? -13.242 8.609 24.062 1 96.12 314 GLY B CA 1
ATOM 4839 C C . GLY B 1 314 ? -14.406 7.75 23.609 1 96.12 314 GLY B C 1
ATOM 4840 O O . GLY B 1 314 ? -15.219 7.305 24.422 1 96.12 314 GLY B O 1
ATOM 4841 N N . LYS B 1 315 ? -14.492 7.508 22.344 1 95.38 315 LYS B N 1
ATOM 4842 C CA . LYS B 1 315 ? -15.586 6.672 21.844 1 95.38 315 LYS B CA 1
ATOM 4843 C C . LYS B 1 315 ? -15.359 5.207 22.219 1 95.38 315 LYS B C 1
ATOM 4845 O O . LYS B 1 315 ? -14.242 4.695 22.109 1 95.38 315 LYS B O 1
ATOM 4850 N N . ASN B 1 316 ? -16.453 4.617 22.75 1 95.69 316 ASN B N 1
ATOM 4851 C CA . ASN B 1 316 ? -16.375 3.182 23 1 95.69 316 ASN B CA 1
ATOM 4852 C C . ASN B 1 316 ? -16.609 2.379 21.719 1 95.69 316 ASN B C 1
ATOM 4854 O O . ASN B 1 316 ? -16.766 2.953 20.641 1 95.69 316 ASN B O 1
ATOM 4858 N N . LEU B 1 317 ? -16.562 1.092 21.859 1 96.19 317 LEU B N 1
ATOM 4859 C CA . LEU B 1 317 ? -16.625 0.207 20.703 1 96.19 317 LEU B CA 1
ATOM 4860 C C . LEU B 1 317 ? -17.906 0.454 19.906 1 96.19 317 LEU B C 1
ATOM 4862 O O . LEU B 1 317 ? -17.859 0.604 18.688 1 96.19 317 LEU B O 1
ATOM 4866 N N . GLU B 1 318 ? -19.047 0.548 20.547 1 95.06 318 GLU B N 1
ATOM 4867 C CA . GLU B 1 318 ? -20.328 0.76 19.891 1 95.06 318 GLU B CA 1
ATOM 4868 C C . GLU B 1 318 ? -20.375 2.119 19.203 1 95.06 318 GLU B C 1
ATOM 4870 O O . GLU B 1 318 ? -20.828 2.225 18.047 1 95.06 318 GLU B O 1
ATOM 4875 N N . GLU B 1 319 ? -19.938 3.092 19.859 1 94.5 319 GLU B N 1
ATOM 4876 C CA . GLU B 1 319 ? -19.891 4.434 19.297 1 94.5 319 GLU B CA 1
ATOM 4877 C C . GLU B 1 319 ? -18.938 4.488 18.094 1 94.5 319 GLU B C 1
ATOM 4879 O O . GLU B 1 319 ? -19.219 5.168 17.109 1 94.5 319 GLU B O 1
ATOM 4884 N N . THR B 1 320 ? -17.781 3.834 18.297 1 95.31 320 THR B N 1
ATOM 4885 C CA . THR B 1 320 ? -16.812 3.791 17.203 1 95.31 320 THR B CA 1
ATOM 4886 C C . THR B 1 320 ? -17.438 3.16 15.961 1 95.31 320 THR B C 1
ATOM 4888 O O . THR B 1 320 ? -17.312 3.697 14.859 1 95.31 320 THR B O 1
ATOM 4891 N N . ARG B 1 321 ? -18.156 2.072 16.078 1 92.81 321 ARG B N 1
ATOM 4892 C CA . ARG B 1 321 ? -18.828 1.402 14.969 1 92.81 321 ARG B CA 1
ATOM 4893 C C . ARG B 1 321 ? -19.828 2.33 14.289 1 92.81 321 ARG B C 1
ATOM 4895 O O . ARG B 1 321 ? -19.859 2.42 13.062 1 92.81 321 ARG B O 1
ATOM 4902 N N . ALA B 1 322 ? -20.562 3.053 15.062 1 89.56 322 ALA B N 1
ATOM 4903 C CA . ALA B 1 322 ? -21.594 3.945 14.555 1 89.56 322 ALA B CA 1
ATOM 4904 C C . ALA B 1 322 ? -20.984 5.141 13.828 1 89.56 322 ALA B C 1
ATOM 4906 O O . ALA B 1 322 ? -21.484 5.578 12.797 1 89.56 322 ALA B O 1
ATOM 4907 N N . ASN B 1 323 ? -19.875 5.625 14.391 1 89.19 323 ASN B N 1
ATOM 4908 C CA . ASN B 1 323 ? -19.266 6.828 13.836 1 89.19 323 ASN B CA 1
ATOM 4909 C C . ASN B 1 323 ? -18.359 6.504 12.656 1 89.19 323 ASN B C 1
ATOM 4911 O O . ASN B 1 323 ? -18.203 7.316 11.742 1 89.19 323 ASN B O 1
ATOM 4915 N N . PHE B 1 324 ? -17.766 5.324 12.727 1 90.19 324 PHE B N 1
ATOM 4916 C CA . PHE B 1 324 ? -16.812 4.984 11.672 1 90.19 324 PHE B CA 1
ATOM 4917 C C . PHE B 1 324 ? -17.5 5.016 10.305 1 90.19 324 PHE B C 1
ATOM 4919 O O . PHE B 1 324 ? -16.906 5.477 9.328 1 90.19 324 PHE B O 1
ATOM 4926 N N . LEU B 1 325 ? -18.719 4.715 10.211 1 82.12 325 LEU B N 1
ATOM 4927 C CA . LEU B 1 325 ? -19.5 4.656 8.977 1 82.12 325 LEU B CA 1
ATOM 4928 C C . LEU B 1 325 ? -19.766 6.059 8.438 1 82.12 325 LEU B C 1
ATOM 4930 O O . LEU B 1 325 ? -19.938 6.238 7.23 1 82.12 325 LEU B O 1
ATOM 4934 N N . LEU B 1 326 ? -19.734 7.074 9.281 1 82.75 326 LEU B N 1
ATOM 4935 C CA . LEU B 1 326 ? -20.016 8.453 8.891 1 82.75 326 LEU B CA 1
ATOM 4936 C C . LEU B 1 326 ? -18.844 9.031 8.102 1 82.75 326 LEU B C 1
ATOM 4938 O O . LEU B 1 326 ? -19.016 9.977 7.328 1 82.75 326 LEU B O 1
ATOM 4942 N N . TYR B 1 327 ? -17.75 8.484 8.305 1 80.62 327 TYR B N 1
ATOM 4943 C CA . TYR B 1 327 ? -16.547 9.023 7.688 1 80.62 327 TYR B CA 1
ATOM 4944 C C . TYR B 1 327 ? -16.141 8.211 6.461 1 80.62 327 TYR B C 1
ATOM 4946 O O . TYR B 1 327 ? -15.117 8.469 5.836 1 80.62 327 TYR B O 1
ATOM 4954 N N . ASN B 1 328 ? -17 7.145 6.25 1 72.62 328 ASN B N 1
ATOM 4955 C CA . ASN B 1 328 ? -16.688 6.199 5.18 1 72.62 328 ASN B CA 1
ATOM 4956 C C . ASN B 1 328 ? -17.891 6 4.254 1 72.62 328 ASN B C 1
ATOM 4958 O O . ASN B 1 328 ? -18.641 5.027 4.398 1 72.62 328 ASN B O 1
ATOM 4962 N N . PRO B 1 329 ? -18.062 6.973 3.395 1 58.38 329 PRO B N 1
ATOM 4963 C CA . PRO B 1 329 ? -19.25 6.746 2.582 1 58.38 329 PRO B CA 1
ATOM 4964 C C . PRO B 1 329 ? -19.125 5.539 1.659 1 58.38 329 PRO B C 1
ATOM 4966 O O . PRO B 1 329 ? -18.016 5.172 1.27 1 58.38 329 PRO B O 1
#

Solvent-accessible surface area (backbone atoms only — not comparable to full-atom values): 32342 Å² total; per-residue (Å²): 123,46,34,35,36,36,38,25,32,20,10,33,47,20,22,42,79,70,31,95,84,39,30,35,29,47,70,52,47,33,66,56,52,45,66,72,39,58,68,46,60,81,71,27,44,77,45,70,39,62,74,46,69,39,56,30,48,59,39,42,67,66,56,51,54,49,48,52,53,52,51,51,52,40,44,75,71,62,36,49,13,30,33,37,34,25,15,60,59,30,40,40,58,52,35,29,54,46,35,43,56,51,79,54,48,48,16,37,21,35,30,37,20,74,32,39,67,82,42,90,81,37,43,23,61,60,13,51,43,43,21,51,48,38,19,59,34,76,86,35,44,58,49,33,25,34,34,23,51,77,49,32,30,27,46,20,88,52,36,36,62,38,29,27,68,50,73,78,17,69,40,19,82,81,77,47,52,30,27,31,49,54,95,89,34,68,44,71,82,50,85,66,85,69,70,81,63,55,66,62,88,66,53,41,85,78,64,34,67,42,79,44,70,60,43,78,51,46,62,45,66,57,56,47,47,50,67,71,63,69,69,44,65,27,36,32,31,24,13,28,30,36,24,26,37,22,46,67,42,35,56,49,43,47,73,41,22,84,78,34,50,30,36,33,9,16,62,27,81,27,57,37,31,52,68,72,57,38,26,37,76,19,18,30,36,40,36,47,78,35,47,37,41,71,30,25,58,35,42,37,71,53,43,42,47,51,53,44,53,43,46,15,40,63,44,47,64,70,54,39,60,62,49,52,52,73,77,29,110,122,44,33,34,37,36,37,24,34,20,10,33,47,20,22,42,79,70,30,95,84,38,28,35,30,47,73,53,47,33,66,57,50,46,65,73,39,59,70,48,61,79,72,25,45,78,45,69,39,63,76,46,69,38,57,29,48,60,41,39,65,65,57,52,53,50,49,53,54,51,52,52,52,40,44,75,70,61,34,47,12,30,35,38,34,24,15,60,59,30,39,41,56,51,35,30,51,47,35,43,56,50,79,55,49,48,16,37,20,35,30,38,21,76,32,39,65,82,41,89,81,38,43,23,61,60,12,50,43,44,20,51,47,39,19,61,34,77,86,34,44,59,50,33,26,34,34,23,51,77,50,31,29,28,45,22,86,52,38,37,62,38,29,27,69,50,73,77,17,68,40,21,83,79,77,48,52,30,27,31,48,54,97,90,34,68,46,71,82,49,84,66,84,66,67,80,64,56,64,62,90,66,55,41,85,81,64,35,66,41,80,44,71,58,43,78,51,46,62,45,65,57,57,46,47,50,66,70,64,68,68,45,65,26,36,29,32,22,13,29,30,36,24,27,37,22,46,66,42,36,56,50,44,46,72,42,21,84,80,34,50,31,36,34,9,17,61,29,81,27,57,35,32,52,69,72,57,38,26,37,76,19,19,29,36,41,37,46,77,36,47,36,40,71,30,24,57,36,43,37,72,54,41,42,46,51,53,44,53,43,47,16,41,63,43,48,64,71,54,39,62,63,49,53,52,71,75,30,110